Protein AF-0000000084932589 (afdb_homodimer)

Sequence (570 aa):
MAPALLSMAVLLLYPLVRNVILSFQQLNRKEFITRETVWIGFDNYTELLGDPDFWSVVVRSIVFTAVNVALIMAIGTGIGLLLNRLGKKMRLVLSLALMFAWAMPIVASVTVFRWLFDEQFGVVNWLMRTLGFEGYEQHNWFETGFSTLVIIMILLVWGSIPFVALNMYAALTTIGSELYEAAKMDGASGWRTFWAVVFPNLKSFFMITTFLEIIWIFKAFAQVYAMNQGGPDRGSETLPVFAYIEGVGQFHYGVAAAISILTIVMLIAVMSFYFRLILKQEEELMAPALLSMAVLLLYPLVRNVILSFQQLNRKEFITRETVWIGFDNYTELLGDPDFWSVVVRSIVFTAVNVALIMAIGTGIGLLLNRLGKKMRLVLSLALMFAWAMPIVASVTVFRWLFDEQFGVVNWLMRTLGFEGYEQHNWFETGFSTLVIIMILLVWGSIPFVALNMYAALTTIGSELYEAAKMDGASGWRTFWAVVFPNLKSFFMITTFLEIIWIFKAFAQVYAMNQGGPDRGSETLPVFAYIEGVGQFHYGVAAAISILTIVMLIAVMSFYFRLILKQEEEL

InterPro domains:
  IPR000515 ABC transporter type 1, transmembrane domain MetI-like [PF00528] (76-276)
  IPR000515 ABC transporter type 1, transmembrane domain MetI-like [PS50928] (58-274)
  IPR000515 ABC transporter type 1, transmembrane domain MetI-like [cd06261] (61-268)
  IPR035906 MetI-like superfamily [G3DSA:1.10.3720.10] (38-283)
  IPR035906 MetI-like superfamily [SSF161098] (42-271)
  IPR050809 Bacterial G3P & Sugar ABC Transporter Permeases [PTHR43227] (2-284)

Organism: Streptomyces venezuelae (strain ATCC 10712 / CBS 650.69 / DSM 40230 / JCM 4526 / NBRC 13096 / PD 04745) (NCBI:txid953739)

Solvent-accessible surface area (backbone atoms only — not comparable to full-atom values): 28526 Å² total; per-residue (Å²): 109,66,64,62,46,51,49,49,45,44,64,52,35,41,57,55,54,51,34,56,55,39,18,27,27,50,34,32,57,64,26,61,71,69,63,47,84,41,80,53,53,62,49,43,51,53,53,46,77,68,32,69,67,48,52,52,28,50,52,47,34,52,52,51,31,53,53,36,41,52,49,24,51,51,52,8,42,51,51,6,56,46,47,68,69,43,54,72,70,61,30,48,54,50,51,50,40,34,50,51,45,52,54,50,38,62,59,48,51,45,53,39,53,52,46,37,45,26,35,80,78,7,55,51,33,51,49,40,42,73,73,64,47,81,78,29,78,63,39,58,48,61,69,38,14,65,50,32,42,50,54,48,41,52,52,52,30,61,53,44,22,34,62,44,15,54,50,40,30,56,56,53,69,71,52,60,67,64,61,55,50,52,34,49,72,71,64,47,48,72,69,51,37,38,66,69,47,49,46,68,75,38,43,67,55,54,51,53,53,50,51,51,42,47,54,52,53,56,46,52,36,55,67,50,39,72,64,46,67,16,29,43,93,61,46,31,30,32,57,46,44,46,26,39,44,38,16,74,68,66,26,29,40,7,46,17,24,34,47,39,51,52,50,37,52,50,50,49,51,55,48,51,53,53,49,51,56,47,49,52,51,52,68,70,92,109,67,66,61,46,51,48,50,45,44,63,52,33,42,57,55,53,50,33,55,56,39,18,27,27,50,34,32,56,63,26,61,71,66,61,47,85,40,80,53,52,61,49,43,50,52,53,48,76,68,31,69,66,49,53,52,27,49,52,46,32,53,52,51,31,50,53,38,42,51,49,24,52,52,52,7,44,52,50,6,54,47,46,67,69,43,54,72,69,62,29,49,54,51,51,48,38,31,51,52,45,50,52,50,38,63,61,48,52,45,52,38,52,52,47,37,45,26,35,80,77,9,56,51,33,52,49,41,41,72,73,63,49,82,78,27,79,63,38,58,49,61,69,38,14,65,49,33,42,50,53,46,42,52,52,51,29,61,54,45,22,34,61,43,15,53,50,39,30,57,55,53,70,70,52,61,66,63,61,55,49,54,36,51,73,71,65,46,48,73,69,50,36,39,66,70,47,49,47,67,75,39,42,67,55,54,50,51,51,51,50,52,42,46,55,52,52,57,46,50,34,55,67,50,37,73,66,47,66,16,29,42,92,61,47,32,30,32,59,47,45,45,24,38,43,38,15,73,69,65,27,29,40,8,46,16,25,32,47,40,51,53,49,35,54,48,51,50,52,54,47,51,52,53,48,51,55,48,49,51,50,51,68,71,94

pLDDT: mean 87.44, std 9.78, range [42.72, 98.38]

Structure (mmCIF, N/CA/C/O backbone):
data_AF-0000000084932589-model_v1
#
loop_
_entity.id
_entity.type
_entity.pdbx_description
1 polymer 'Putative sugar transporter integral membrane protein'
#
loop_
_atom_site.group_PDB
_atom_site.id
_atom_site.type_symbol
_atom_site.label_atom_id
_atom_site.label_alt_id
_atom_site.label_comp_id
_atom_site.label_asym_id
_atom_site.label_entity_id
_atom_site.label_seq_id
_atom_site.pdbx_PDB_ins_code
_atom_site.Cartn_x
_atom_site.Cartn_y
_atom_site.Cartn_z
_atom_site.occupancy
_atom_site.B_iso_or_equiv
_atom_site.auth_seq_id
_atom_site.auth_comp_id
_atom_site.auth_asym_id
_atom_site.auth_atom_id
_atom_site.pdbx_PDB_model_num
ATOM 1 N N . MET A 1 1 ? -30.641 3.77 14.352 1 56.19 1 MET A N 1
ATOM 2 C CA . MET A 1 1 ? -29.234 4.176 14.289 1 56.19 1 MET A CA 1
ATOM 3 C C . MET A 1 1 ? -28.312 3.07 14.805 1 56.19 1 MET A C 1
ATOM 5 O O . MET A 1 1 ? -27.344 2.707 14.148 1 56.19 1 MET A O 1
ATOM 9 N N . ALA A 1 2 ? -28.891 2.473 15.977 1 59.66 2 ALA A N 1
ATOM 10 C CA . ALA A 1 2 ? -28.109 1.417 16.609 1 59.66 2 ALA A CA 1
ATOM 11 C C . ALA A 1 2 ? -28.016 0.186 15.719 1 59.66 2 ALA A C 1
ATOM 13 O O . ALA A 1 2 ? -26.922 -0.342 15.492 1 59.66 2 ALA A O 1
ATOM 14 N N . PRO A 1 3 ? -29.109 -0.181 15.117 1 62.44 3 PRO A N 1
ATOM 15 C CA . PRO A 1 3 ? -29.016 -1.401 14.305 1 62.44 3 PRO A CA 1
ATOM 16 C C . PRO A 1 3 ? -28.141 -1.237 13.078 1 62.44 3 PRO A C 1
ATOM 18 O O . PRO A 1 3 ? -27.375 -2.146 12.734 1 62.44 3 PRO A O 1
ATOM 21 N N . ALA A 1 4 ? -28.25 -0.172 12.391 1 65.88 4 ALA A N 1
ATOM 22 C CA . ALA A 1 4 ? -27.438 0.058 11.195 1 65.88 4 ALA A CA 1
ATOM 23 C C . ALA A 1 4 ? -25.953 0.109 11.539 1 65.88 4 ALA A C 1
ATOM 25 O O . ALA A 1 4 ? -25.109 -0.402 10.797 1 65.88 4 ALA A O 1
ATOM 26 N N . LEU A 1 5 ? -25.75 0.549 12.68 1 71.88 5 LEU A N 1
ATOM 27 C CA . LEU A 1 5 ? -24.375 0.655 13.156 1 71.88 5 LEU A CA 1
ATOM 28 C C . LEU A 1 5 ? -23.797 -0.725 13.445 1 71.88 5 LEU A C 1
ATOM 30 O O . LEU A 1 5 ? -22.641 -0.994 13.109 1 71.88 5 LEU A O 1
ATOM 34 N N . LEU A 1 6 ? -24.672 -1.44 14.047 1 70.12 6 LEU A N 1
ATOM 35 C CA . LEU A 1 6 ? -24.219 -2.793 14.344 1 70.12 6 LEU A CA 1
ATOM 36 C C . LEU A 1 6 ? -23.969 -3.582 13.062 1 70.12 6 LEU A C 1
ATOM 38 O O . LEU A 1 6 ? -23.016 -4.352 12.977 1 70.12 6 LEU A O 1
ATOM 42 N N . SER A 1 7 ? -24.812 -3.254 12.164 1 70.88 7 SER A N 1
ATOM 43 C CA . SER A 1 7 ? -24.656 -3.936 10.883 1 70.88 7 SER A CA 1
ATOM 44 C C . SER A 1 7 ? -23.375 -3.512 10.18 1 70.88 7 SER A C 1
ATOM 46 O O . SER A 1 7 ? -22.672 -4.344 9.594 1 70.88 7 SER A O 1
ATOM 48 N N . MET A 1 8 ? -23.094 -2.289 10.328 1 75.81 8 MET A N 1
ATOM 49 C CA . MET A 1 8 ? -21.891 -1.778 9.68 1 75.81 8 MET A CA 1
ATOM 50 C C . MET A 1 8 ? -20.641 -2.324 10.359 1 75.81 8 MET A C 1
ATOM 52 O O . MET A 1 8 ? -19.688 -2.746 9.688 1 75.81 8 MET A O 1
ATOM 56 N N . ALA A 1 9 ? -20.719 -2.379 11.617 1 77.19 9 ALA A N 1
ATOM 57 C CA . ALA A 1 9 ? -19.594 -2.916 12.375 1 77.19 9 ALA A CA 1
ATOM 58 C C . ALA A 1 9 ? -19.391 -4.398 12.07 1 77.19 9 ALA A C 1
ATOM 60 O O . ALA A 1 9 ? -18.25 -4.852 11.922 1 77.19 9 ALA A O 1
ATOM 61 N N . VAL A 1 10 ? -20.5 -4.977 11.914 1 76 10 VAL A N 1
ATOM 62 C CA . VAL A 1 10 ? -20.422 -6.406 11.641 1 76 10 VAL A CA 1
ATOM 63 C C . VAL A 1 10 ? -19.844 -6.641 10.25 1 76 10 VAL A C 1
ATOM 65 O O . VAL A 1 10 ? -19 -7.523 10.062 1 76 10 VAL A O 1
ATOM 68 N N . LEU A 1 11 ? -20.25 -5.816 9.375 1 78.12 11 LEU A N 1
ATOM 69 C CA . LEU A 1 11 ? -19.75 -5.957 8.016 1 78.12 11 LEU A CA 1
ATOM 70 C C . LEU A 1 11 ? -18.266 -5.672 7.945 1 78.12 11 LEU A C 1
ATOM 72 O O . LEU A 1 11 ? -17.531 -6.332 7.203 1 78.12 11 LEU A O 1
ATOM 76 N N . LEU A 1 12 ? -17.812 -4.789 8.789 1 81.62 12 LEU A N 1
ATOM 77 C CA . LEU A 1 12 ? -16.391 -4.426 8.812 1 81.62 12 LEU A CA 1
ATOM 78 C C . LEU A 1 12 ? -15.57 -5.488 9.531 1 81.62 12 LEU A C 1
ATOM 80 O O . LEU A 1 12 ? -14.445 -5.781 9.133 1 81.62 12 LEU A O 1
ATOM 84 N N . LEU A 1 13 ? -16.203 -6.086 10.508 1 87.25 13 LEU A N 1
ATOM 85 C CA . LEU A 1 13 ? -15.445 -7.008 11.344 1 87.25 13 LEU A CA 1
ATOM 86 C C . LEU A 1 13 ? -15.594 -8.445 10.844 1 87.25 13 LEU A C 1
ATOM 88 O O . LEU A 1 13 ? -14.828 -9.32 11.242 1 87.25 13 LEU A O 1
ATOM 92 N N . TYR A 1 14 ? -16.516 -8.625 10.008 1 86.25 14 TYR A N 1
ATOM 93 C CA . TYR A 1 14 ? -16.828 -9.977 9.578 1 86.25 14 TYR A CA 1
ATOM 94 C C . TYR A 1 14 ? -15.602 -10.664 8.992 1 86.25 14 TYR A C 1
ATOM 96 O O . TYR A 1 14 ? -15.289 -11.805 9.344 1 86.25 14 TYR A O 1
ATOM 104 N N . PRO A 1 15 ? -14.898 -9.977 8.109 1 87.81 15 PRO A N 1
ATOM 105 C CA . PRO A 1 15 ? -13.711 -10.656 7.578 1 87.81 15 PRO A CA 1
ATOM 106 C C . PRO A 1 15 ? -12.703 -11.031 8.664 1 87.81 15 PRO A C 1
ATOM 108 O O . PRO A 1 15 ? -12.047 -12.062 8.57 1 87.81 15 PRO A O 1
ATOM 111 N N . LEU A 1 16 ? -12.617 -10.234 9.594 1 89.19 16 LEU A N 1
ATOM 112 C CA . LEU A 1 16 ? -11.695 -10.516 10.688 1 89.19 16 LEU A CA 1
ATOM 113 C C . LEU A 1 16 ? -12.148 -11.727 11.492 1 89.19 16 LEU A C 1
ATOM 115 O O . LEU A 1 16 ? -11.336 -12.578 11.852 1 89.19 16 LEU A O 1
ATOM 119 N N . VAL A 1 17 ? -13.43 -11.711 11.805 1 89.44 17 VAL A N 1
ATOM 120 C CA . VAL A 1 17 ? -13.992 -12.82 12.562 1 89.44 17 VAL A CA 1
ATOM 121 C C . VAL A 1 17 ? -13.797 -14.125 11.789 1 89.44 17 VAL A C 1
ATOM 123 O O . VAL A 1 17 ? -13.445 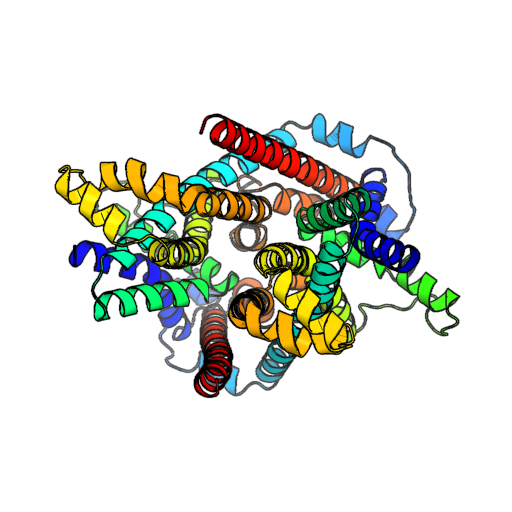-15.156 12.375 1 89.44 17 VAL A O 1
ATOM 126 N N . ARG A 1 18 ? -14.039 -14.039 10.562 1 88.12 18 ARG A N 1
ATOM 127 C CA . ARG A 1 18 ? -13.852 -15.211 9.719 1 88.12 18 ARG A CA 1
ATOM 128 C C . ARG A 1 18 ? -12.398 -15.664 9.734 1 88.12 18 ARG A C 1
ATOM 130 O O . ARG A 1 18 ? -12.109 -16.859 9.719 1 88.12 18 ARG A O 1
ATOM 137 N N . ASN A 1 19 ? -11.516 -14.734 9.656 1 90.31 19 ASN A N 1
ATOM 138 C CA . ASN A 1 19 ? -10.094 -15.07 9.727 1 90.31 19 ASN A CA 1
ATOM 139 C C . ASN A 1 19 ? -9.742 -15.75 11.047 1 90.31 19 ASN A C 1
ATOM 141 O O . ASN A 1 19 ? -8.922 -16.672 11.078 1 90.31 19 ASN A O 1
ATOM 145 N N . VAL A 1 20 ? -10.344 -15.32 12.117 1 91.5 20 VAL A N 1
ATOM 146 C CA . VAL A 1 20 ? -10.141 -15.938 13.422 1 91.5 20 VAL A CA 1
ATOM 147 C C . VAL A 1 20 ? -10.641 -17.375 13.406 1 91.5 20 VAL A C 1
ATOM 149 O O . VAL A 1 20 ? -9.953 -18.281 13.875 1 91.5 20 VAL A O 1
ATOM 152 N N . ILE A 1 21 ? -11.758 -17.562 12.867 1 90.25 21 ILE A N 1
ATOM 153 C CA . ILE A 1 21 ? -12.352 -18.891 12.797 1 90.25 21 ILE A CA 1
ATOM 154 C C . ILE A 1 21 ? -11.461 -19.797 11.953 1 90.25 21 ILE A C 1
ATOM 156 O O . ILE A 1 21 ? -11.18 -20.938 12.344 1 90.25 21 ILE A O 1
ATOM 160 N N . LEU A 1 22 ? -10.977 -19.328 10.852 1 88.69 22 LEU A N 1
ATOM 161 C CA . LEU A 1 22 ? -10.109 -20.094 9.969 1 88.69 22 LEU A CA 1
ATOM 162 C C . LEU A 1 22 ? -8.828 -20.516 10.688 1 88.69 22 LEU A C 1
ATOM 164 O O . LEU A 1 22 ? -8.281 -21.578 10.422 1 88.69 22 LEU A O 1
ATOM 168 N N . SER A 1 23 ? -8.352 -19.672 11.57 1 93.12 23 SER A N 1
ATOM 169 C CA . SER A 1 23 ? -7.094 -19.938 12.258 1 93.12 23 SER A CA 1
ATOM 170 C C . SER A 1 23 ? -7.215 -21.109 13.211 1 93.12 23 SER A C 1
ATOM 172 O O . SER A 1 23 ? -6.211 -21.688 13.641 1 93.12 23 SER A O 1
ATOM 174 N N . PHE A 1 24 ? -8.445 -21.531 13.539 1 93.81 24 PHE A N 1
ATOM 175 C CA . PHE A 1 24 ? -8.664 -22.656 14.438 1 93.81 24 PHE A CA 1
ATOM 176 C C . PHE A 1 24 ? -9.047 -23.922 13.664 1 93.81 24 PHE A C 1
ATOM 178 O O . PHE A 1 24 ? -9.422 -24.922 14.258 1 93.81 24 PHE A O 1
ATOM 185 N N . GLN A 1 25 ? -8.945 -23.844 12.391 1 89.44 25 GLN A N 1
ATOM 186 C CA . GLN A 1 25 ? -9.359 -24.953 11.547 1 89.44 25 GLN A CA 1
ATOM 187 C C . GLN A 1 25 ? -8.18 -25.516 10.758 1 89.44 25 GLN A C 1
ATOM 189 O O . GLN A 1 25 ? -7.16 -24.844 10.594 1 89.44 25 GLN A O 1
ATOM 194 N N . GLN A 1 26 ? -8.352 -26.859 10.508 1 86.94 26 GLN A N 1
ATOM 195 C CA . GLN A 1 26 ? -7.438 -27.469 9.555 1 86.94 26 GLN A CA 1
ATOM 196 C C . GLN A 1 26 ? -7.941 -27.297 8.125 1 86.94 26 GLN A C 1
ATOM 198 O O . GLN A 1 26 ? -9 -27.812 7.762 1 86.94 26 GLN A O 1
ATOM 203 N N . LEU A 1 27 ? -7.305 -26.469 7.418 1 78.88 27 LEU A N 1
ATOM 204 C CA . LEU A 1 27 ? -7.711 -26.188 6.043 1 78.88 27 LEU A CA 1
ATOM 205 C C . LEU A 1 27 ? -6.531 -26.344 5.09 1 78.88 27 LEU A C 1
ATOM 207 O O . LEU A 1 27 ? -5.98 -25.359 4.609 1 78.88 27 LEU A O 1
ATOM 211 N N . ASN A 1 28 ? -6.262 -27.578 4.855 1 78.38 28 ASN A N 1
ATOM 212 C CA . ASN A 1 28 ? -5.238 -27.922 3.875 1 78.38 28 ASN A CA 1
ATOM 213 C C . ASN A 1 28 ? -5.848 -28.234 2.512 1 78.38 28 ASN A C 1
ATOM 215 O O . ASN A 1 28 ? -7.027 -27.953 2.275 1 78.38 28 ASN A O 1
ATOM 219 N N . ARG A 1 29 ? -4.965 -28.656 1.687 1 72.06 29 ARG A N 1
ATOM 220 C CA . ARG A 1 29 ? -5.402 -28.891 0.315 1 72.06 29 ARG A CA 1
ATOM 221 C C . ARG A 1 29 ? -6.629 -29.797 0.282 1 72.06 29 ARG A C 1
ATOM 223 O O . ARG A 1 29 ? -7.598 -29.5 -0.427 1 72.06 29 ARG A O 1
ATOM 230 N N . LYS A 1 30 ? -6.496 -30.859 1.002 1 66.25 30 LYS A N 1
ATOM 231 C CA . LYS A 1 30 ? -7.59 -31.828 1.023 1 66.25 30 LYS A CA 1
ATOM 232 C C . LYS A 1 30 ? -8.891 -31.188 1.496 1 66.25 30 LYS A C 1
ATOM 234 O O . LYS A 1 30 ? -9.922 -31.297 0.836 1 66.25 30 LYS A O 1
ATOM 239 N N . GLU A 1 31 ? -8.773 -30.5 2.623 1 71.31 31 GLU A N 1
ATOM 240 C CA . GLU A 1 31 ? -9.945 -29.875 3.201 1 71.31 31 GLU A CA 1
ATOM 241 C C . GLU A 1 31 ? -10.469 -28.75 2.303 1 71.31 31 GLU A C 1
ATOM 243 O O . GLU A 1 31 ? -11.672 -28.5 2.244 1 71.31 31 GLU A O 1
ATOM 248 N N . PHE A 1 32 ? -9.469 -28.25 1.624 1 61.34 32 PHE A N 1
ATOM 249 C CA . PHE A 1 32 ? -9.836 -27.172 0.708 1 61.34 32 PHE A CA 1
ATOM 250 C C . PHE A 1 32 ? -10.656 -27.719 -0.455 1 61.34 32 PHE A C 1
ATOM 252 O O . PHE A 1 32 ? -11.633 -27.094 -0.877 1 61.34 32 PHE A O 1
ATOM 259 N N . ILE A 1 33 ? -10.242 -28.938 -0.822 1 62.38 33 ILE A N 1
ATOM 260 C CA . ILE A 1 33 ? -10.914 -29.594 -1.943 1 62.38 33 ILE A CA 1
ATOM 261 C C . ILE A 1 33 ? -12.211 -30.234 -1.469 1 62.38 33 ILE A C 1
ATOM 263 O O . ILE A 1 33 ? -13.258 -30.078 -2.111 1 62.38 33 ILE A O 1
ATOM 267 N N . THR A 1 34 ? -12.078 -30.906 -0.266 1 63.97 34 THR A N 1
ATOM 268 C CA . THR A 1 34 ? -13.227 -31.656 0.213 1 63.97 34 THR A CA 1
ATOM 269 C C . THR A 1 34 ? -14.188 -30.75 0.983 1 63.97 34 THR A C 1
ATOM 271 O O . THR A 1 34 ? -15.312 -31.141 1.284 1 63.97 34 THR A O 1
ATOM 274 N N . ARG A 1 35 ? -13.695 -29.609 1.233 1 62.59 35 ARG A N 1
ATOM 275 C CA . ARG A 1 35 ? -14.492 -28.562 1.864 1 62.59 35 ARG A CA 1
ATOM 276 C C . ARG A 1 35 ? -14.945 -28.984 3.26 1 62.59 35 ARG A C 1
ATOM 278 O O . ARG A 1 35 ? -16.094 -28.75 3.646 1 62.59 35 ARG A O 1
ATOM 285 N N . GLU A 1 36 ? -14.211 -29.766 3.908 1 71.69 36 GLU A N 1
ATOM 286 C CA . GLU A 1 36 ? -14.469 -30.172 5.281 1 71.69 36 GLU A CA 1
ATOM 287 C C . GLU A 1 36 ? -13.859 -29.203 6.281 1 71.69 36 GLU A C 1
ATOM 289 O O . GLU A 1 36 ? -12.766 -28.672 6.059 1 71.69 36 GLU A O 1
ATOM 294 N N . THR A 1 37 ? -14.758 -28.719 7.102 1 73.56 37 THR A N 1
ATOM 295 C CA . THR A 1 37 ? -14.258 -27.859 8.172 1 73.56 37 THR A CA 1
ATOM 296 C C . THR A 1 37 ? -13.852 -28.703 9.383 1 73.56 37 THR A C 1
ATOM 298 O O . THR A 1 37 ? -14.695 -29.328 10.016 1 73.56 37 THR A O 1
ATOM 301 N N . VAL A 1 38 ? -12.586 -28.906 9.594 1 85.56 38 VAL A N 1
ATOM 302 C CA . VAL A 1 38 ? -12.086 -29.656 10.734 1 85.56 38 VAL A CA 1
ATOM 303 C C . VAL A 1 38 ? -11.547 -28.703 11.797 1 85.56 38 VAL A C 1
ATOM 305 O O . VAL A 1 38 ? -10.602 -27.953 11.547 1 85.56 38 VAL A O 1
ATOM 308 N N . TRP A 1 39 ? -12.266 -28.719 12.93 1 90.75 39 TRP A N 1
ATOM 309 C CA . TRP A 1 39 ? -11.828 -27.906 14.055 1 90.75 39 TRP A CA 1
ATOM 310 C C . TRP A 1 39 ? -10.648 -28.562 14.773 1 90.75 39 TRP A C 1
ATOM 312 O O . TRP A 1 39 ? -10.742 -29.703 15.203 1 90.75 39 TRP A O 1
ATOM 322 N N . ILE A 1 40 ? -9.555 -27.828 14.883 1 92.25 40 ILE A N 1
ATOM 323 C CA . ILE A 1 40 ? -8.375 -28.422 15.492 1 92.25 40 ILE A CA 1
ATOM 324 C C . ILE A 1 40 ? -7.914 -27.578 16.672 1 92.25 40 ILE A C 1
ATOM 326 O O . ILE A 1 40 ? -6.797 -27.75 17.172 1 92.25 40 ILE A O 1
ATOM 330 N N . GLY A 1 41 ? -8.773 -26.609 17.047 1 92.88 41 GLY A N 1
ATOM 331 C CA . GLY A 1 41 ? -8.453 -25.781 18.203 1 92.88 41 GLY A CA 1
ATOM 332 C C . GLY A 1 41 ? -7.203 -24.953 18.016 1 92.88 41 GLY A C 1
ATOM 333 O O . GLY A 1 41 ? -7.074 -24.234 17.016 1 92.88 41 GLY A O 1
ATOM 334 N N . PHE A 1 42 ? -6.234 -25.188 18.953 1 94.94 42 PHE A N 1
ATOM 335 C CA . PHE A 1 42 ? -5.066 -24.312 18.969 1 94.94 42 PHE A CA 1
ATOM 336 C C . PHE A 1 42 ? -3.879 -24.984 18.297 1 94.94 42 PHE A C 1
ATOM 338 O O . PHE A 1 42 ? -2.742 -24.531 18.422 1 94.94 42 PHE A O 1
ATOM 345 N N . ASP A 1 43 ? -4.059 -25.984 17.5 1 94.44 43 ASP A N 1
ATOM 346 C CA . ASP A 1 43 ? -2.979 -26.75 16.891 1 94.44 43 ASP A CA 1
ATOM 347 C C . ASP A 1 43 ? -2.137 -25.891 15.961 1 94.44 43 ASP A C 1
ATOM 349 O O . ASP A 1 43 ? -0.907 -25.984 15.961 1 94.44 43 ASP A O 1
ATOM 353 N N . ASN A 1 44 ? -2.84 -25.062 15.133 1 94.81 44 ASN A N 1
ATOM 354 C CA . ASN A 1 44 ? -2.104 -24.172 14.25 1 94.81 44 ASN A CA 1
ATOM 355 C C . ASN A 1 44 ? -1.177 -23.25 15.031 1 94.81 44 ASN A C 1
ATOM 357 O O . ASN A 1 44 ? -0.048 -22.984 14.609 1 94.81 44 ASN A O 1
ATOM 361 N N . TYR A 1 45 ? -1.613 -22.828 16.172 1 96.06 45 TYR A N 1
ATOM 362 C CA . TYR A 1 45 ? -0.837 -21.922 17 1 96.06 45 TYR A CA 1
ATOM 363 C C . TYR A 1 45 ? 0.312 -22.656 17.688 1 96.06 45 TYR A C 1
ATOM 365 O O . TYR A 1 45 ? 1.434 -22.141 17.734 1 96.06 45 TYR A O 1
ATOM 373 N N . THR A 1 46 ? 0.018 -23.781 18.188 1 95.38 46 THR A N 1
ATOM 374 C CA . THR A 1 46 ? 1.054 -24.578 18.844 1 95.38 46 THR A CA 1
ATOM 375 C C . THR A 1 46 ? 2.164 -24.938 17.844 1 95.38 46 THR A C 1
ATOM 377 O O . THR A 1 46 ? 3.346 -24.891 18.203 1 95.38 46 THR A O 1
ATOM 380 N N . GLU A 1 47 ? 1.78 -25.25 16.734 1 93.25 47 GLU A N 1
ATOM 381 C CA . GLU A 1 47 ? 2.744 -25.562 15.68 1 93.25 47 GLU A CA 1
ATOM 382 C C . GLU A 1 47 ? 3.605 -24.344 15.344 1 93.25 47 GLU A C 1
ATOM 384 O O . GLU A 1 47 ? 4.832 -24.453 15.242 1 93.25 47 GLU A O 1
ATOM 389 N N . LEU A 1 48 ? 3.008 -23.281 15.125 1 94.81 48 LEU A N 1
ATOM 390 C CA . LEU A 1 48 ? 3.717 -22.062 14.758 1 94.81 48 LEU A CA 1
ATOM 391 C C . LEU A 1 48 ? 4.637 -21.609 15.891 1 94.81 48 LEU A C 1
ATOM 393 O O . LEU A 1 48 ? 5.812 -21.312 15.656 1 94.81 48 LEU A O 1
ATOM 397 N N . LEU A 1 49 ? 4.129 -21.609 17.125 1 96.06 49 LEU A N 1
ATOM 398 C CA . LEU A 1 49 ? 4.871 -21.078 18.266 1 96.06 49 LEU A CA 1
ATOM 399 C C . LEU A 1 49 ? 6 -22.031 18.656 1 96.06 49 LEU A C 1
ATOM 401 O O . LEU A 1 49 ? 6.957 -21.609 19.312 1 96.06 49 LEU A O 1
ATOM 405 N N . GLY A 1 50 ? 5.887 -23.25 18.25 1 95.38 50 GLY A N 1
ATOM 406 C CA . GLY A 1 50 ? 6.934 -24.219 18.516 1 95.38 50 GLY A CA 1
ATOM 407 C C . GLY A 1 50 ? 7.973 -24.297 17.406 1 95.38 50 GLY A C 1
ATOM 408 O O . GLY A 1 50 ? 8.984 -24.984 17.547 1 95.38 50 GLY A O 1
ATOM 409 N N . ASP A 1 51 ? 7.816 -23.609 16.375 1 94.62 51 ASP A N 1
ATOM 410 C CA . ASP A 1 51 ? 8.695 -23.656 15.211 1 94.62 51 ASP A CA 1
ATOM 411 C C . ASP A 1 51 ? 9.719 -22.516 15.258 1 94.62 51 ASP A C 1
ATOM 413 O O . ASP A 1 51 ? 9.359 -21.344 15.148 1 94.62 51 ASP A O 1
ATOM 417 N N . PRO A 1 52 ? 11.016 -22.875 15.328 1 94.62 52 PRO A N 1
ATOM 418 C CA . PRO A 1 52 ? 12.055 -21.844 15.352 1 94.62 52 PRO A CA 1
ATOM 419 C C . PRO A 1 52 ? 12.07 -20.984 14.086 1 94.62 52 PRO A C 1
ATOM 421 O O . PRO A 1 52 ? 12.43 -19.812 14.133 1 94.62 52 PRO A O 1
ATOM 424 N N . ASP A 1 53 ? 11.672 -21.531 12.992 1 93.44 53 ASP A N 1
ATOM 425 C CA . ASP A 1 53 ? 11.633 -20.781 11.742 1 93.44 53 ASP A CA 1
ATOM 426 C C . ASP A 1 53 ? 10.625 -19.641 11.812 1 93.44 53 ASP A C 1
ATOM 428 O O . ASP A 1 53 ? 10.852 -18.562 11.266 1 93.44 53 ASP A O 1
ATOM 432 N N . PHE A 1 54 ? 9.539 -19.938 12.477 1 95.81 54 PHE A N 1
ATOM 433 C CA . PHE A 1 54 ? 8.523 -18.906 12.656 1 95.81 54 PHE A CA 1
ATOM 434 C C . PHE A 1 54 ? 9.086 -17.719 13.422 1 95.81 54 PHE A C 1
ATOM 436 O O . PHE A 1 54 ? 8.906 -16.578 13.023 1 95.81 54 PHE A O 1
ATOM 443 N N . TRP A 1 55 ? 9.812 -17.984 14.43 1 96 55 TRP A N 1
ATOM 444 C CA . TRP A 1 55 ? 10.344 -16.922 15.258 1 96 55 TRP A CA 1
ATOM 445 C C . TRP A 1 55 ? 11.43 -16.141 14.516 1 96 55 TRP A C 1
ATOM 447 O O . TRP A 1 55 ? 11.586 -14.938 14.711 1 96 55 TRP A O 1
ATOM 457 N N . SER A 1 56 ? 12.164 -16.828 13.633 1 96.38 56 SER A N 1
ATOM 458 C CA . SER A 1 56 ? 13.141 -16.141 12.797 1 96.38 56 SER A CA 1
ATOM 459 C C . SER A 1 56 ? 12.453 -15.133 11.875 1 96.38 56 SER A C 1
ATOM 461 O O . SER A 1 56 ? 12.953 -14.023 11.68 1 96.38 56 SER A O 1
ATOM 463 N N . VAL A 1 57 ? 11.32 -15.5 11.312 1 96.88 57 VAL A N 1
ATOM 464 C CA . VAL A 1 57 ? 10.562 -14.617 10.43 1 96.88 57 VAL A CA 1
ATOM 465 C C . VAL A 1 57 ? 9.984 -13.453 11.227 1 96.88 57 VAL A C 1
ATOM 467 O O . VAL A 1 57 ? 9.961 -12.312 10.75 1 96.88 57 VAL A O 1
ATOM 470 N N . VAL A 1 58 ? 9.547 -13.758 12.477 1 96.56 58 VAL A N 1
ATOM 471 C CA . VAL A 1 58 ? 8.969 -12.734 13.344 1 96.56 58 VAL A CA 1
ATOM 472 C C . VAL A 1 58 ? 10.023 -11.672 13.664 1 96.56 58 VAL A C 1
ATOM 474 O O . VAL A 1 58 ? 9.789 -10.477 13.477 1 96.56 58 VAL A O 1
ATOM 477 N N . VAL A 1 59 ? 11.164 -12.102 14.109 1 96.5 59 VAL A N 1
ATOM 478 C CA . VAL A 1 59 ? 12.234 -11.18 14.477 1 96.5 59 VAL A CA 1
ATOM 479 C C . VAL A 1 59 ? 12.688 -10.391 13.25 1 96.5 59 VAL A C 1
ATOM 481 O O . VAL A 1 59 ? 12.891 -9.18 13.328 1 96.5 59 VAL A O 1
ATOM 484 N N . ARG A 1 60 ? 12.828 -11.055 12.172 1 97 60 ARG A N 1
ATOM 485 C CA . ARG A 1 60 ? 13.195 -10.398 10.922 1 97 60 ARG A CA 1
ATOM 486 C C . ARG A 1 60 ? 12.18 -9.32 10.547 1 97 60 ARG A C 1
ATOM 488 O O . ARG A 1 60 ? 12.555 -8.219 10.164 1 97 60 ARG A O 1
ATOM 495 N N . SER A 1 61 ? 10.898 -9.648 10.641 1 96.69 61 SER A N 1
ATOM 496 C CA . SER A 1 61 ? 9.836 -8.719 10.281 1 96.69 61 SER A CA 1
ATOM 497 C C . SER A 1 61 ? 9.836 -7.492 11.188 1 96.69 61 SER A C 1
ATOM 499 O O . SER A 1 61 ? 9.68 -6.363 10.719 1 96.69 61 SER A O 1
ATOM 501 N N . ILE A 1 62 ? 10.047 -7.68 12.5 1 95.69 62 ILE A N 1
ATOM 502 C CA . ILE A 1 62 ? 10.039 -6.586 13.469 1 95.69 62 ILE A CA 1
ATOM 503 C C . ILE A 1 62 ? 11.25 -5.691 13.242 1 95.69 62 ILE A C 1
ATOM 505 O O . ILE A 1 62 ? 11.125 -4.465 13.172 1 95.69 62 ILE A O 1
ATOM 509 N N . VAL A 1 63 ? 12.43 -6.273 13.125 1 96.94 63 VAL A N 1
ATOM 510 C CA . VAL A 1 63 ? 13.664 -5.52 12.93 1 96.94 63 VAL A CA 1
ATOM 511 C C . VAL A 1 63 ? 13.609 -4.793 11.586 1 96.94 63 VAL A C 1
ATOM 513 O O . VAL A 1 63 ? 13.977 -3.617 11.492 1 96.94 63 VAL A O 1
ATOM 516 N N . PHE A 1 64 ? 13.188 -5.523 10.578 1 97.44 64 PHE A N 1
ATOM 517 C CA . PHE A 1 64 ? 13.047 -4.957 9.242 1 97.44 64 PHE A CA 1
ATOM 518 C C . PHE A 1 64 ? 12.133 -3.738 9.266 1 97.44 64 PHE A C 1
ATOM 520 O O . PHE A 1 64 ? 12.461 -2.705 8.68 1 97.44 64 PHE A O 1
ATOM 527 N N . THR A 1 65 ? 11.008 -3.869 9.922 1 97.12 65 THR A N 1
ATOM 528 C CA . THR A 1 65 ? 10.047 -2.771 10.031 1 97.12 65 THR A CA 1
ATOM 529 C C . THR A 1 65 ? 10.656 -1.598 10.797 1 97.12 65 THR A C 1
ATOM 531 O O . THR A 1 65 ? 10.562 -0.45 10.359 1 97.12 65 THR A O 1
ATOM 534 N N . ALA A 1 66 ? 11.281 -1.877 11.922 1 96.44 66 ALA A N 1
ATOM 535 C CA . ALA A 1 66 ? 11.852 -0.832 12.766 1 96.44 66 ALA A CA 1
ATOM 536 C C . ALA A 1 66 ? 12.914 -0.035 12.016 1 96.44 66 ALA A C 1
ATOM 538 O O . ALA A 1 66 ? 12.914 1.197 12.055 1 96.44 66 ALA A O 1
ATOM 539 N N . VAL A 1 67 ? 13.797 -0.708 11.32 1 98.19 67 VAL A N 1
ATOM 540 C CA . VAL A 1 67 ? 14.891 -0.053 10.602 1 98.19 67 VAL A CA 1
ATOM 541 C C . VAL A 1 67 ? 14.328 0.753 9.438 1 98.19 67 VAL A C 1
ATOM 543 O O . VAL A 1 67 ? 14.75 1.885 9.195 1 98.19 67 VAL A O 1
ATOM 546 N N . ASN A 1 68 ? 13.383 0.148 8.695 1 98.38 68 ASN A N 1
ATOM 547 C CA . ASN A 1 68 ? 12.742 0.873 7.605 1 98.38 68 ASN A CA 1
ATOM 548 C C . ASN A 1 68 ? 12.109 2.172 8.086 1 98.38 68 ASN A C 1
ATOM 550 O O . ASN A 1 68 ? 12.352 3.236 7.516 1 98.38 68 ASN A O 1
ATOM 554 N N . VAL A 1 69 ? 11.289 2.023 9.117 1 97.5 69 VAL A N 1
ATOM 555 C CA . VAL A 1 69 ? 10.555 3.18 9.625 1 97.5 69 VAL A CA 1
ATOM 556 C C . VAL A 1 69 ? 11.539 4.25 10.094 1 97.5 69 VAL A C 1
ATOM 558 O O . VAL A 1 69 ? 11.352 5.438 9.812 1 97.5 69 VAL A O 1
ATOM 561 N N . ALA A 1 70 ? 12.586 3.863 10.789 1 98 70 ALA A N 1
ATOM 562 C CA . ALA A 1 70 ? 13.594 4.809 11.258 1 98 70 ALA A CA 1
ATOM 563 C C . ALA A 1 70 ? 14.242 5.547 10.094 1 98 70 ALA A C 1
ATOM 565 O O . ALA A 1 70 ? 14.383 6.77 10.125 1 98 70 ALA A O 1
ATOM 566 N N . LEU A 1 71 ? 14.609 4.828 9.086 1 98.06 71 LEU A N 1
ATOM 567 C CA . LEU A 1 71 ? 15.266 5.426 7.926 1 98.06 71 LEU A CA 1
ATOM 568 C C . LEU A 1 71 ? 14.297 6.324 7.16 1 98.06 71 LEU A C 1
ATOM 570 O O . LEU A 1 71 ? 14.672 7.418 6.734 1 98.06 71 LEU A O 1
ATOM 574 N N . ILE A 1 72 ? 13.062 5.852 6.957 1 97.94 72 ILE A N 1
ATOM 575 C CA . ILE A 1 72 ? 12.047 6.609 6.238 1 97.94 72 ILE A CA 1
ATOM 576 C C . ILE A 1 72 ? 11.789 7.938 6.949 1 97.94 72 ILE A C 1
ATOM 578 O O . ILE A 1 72 ? 11.766 8.992 6.312 1 97.94 72 ILE A O 1
ATOM 582 N N . MET A 1 73 ? 11.633 7.836 8.297 1 97.06 73 MET A N 1
ATOM 583 C CA . MET A 1 73 ? 11.359 9.039 9.07 1 97.06 73 MET A CA 1
ATOM 584 C C . MET A 1 73 ? 12.555 9.984 9.062 1 97.06 73 MET A C 1
ATOM 586 O O . MET A 1 73 ? 12.398 11.195 8.914 1 97.06 73 MET A O 1
ATOM 590 N N . ALA A 1 74 ? 13.734 9.453 9.211 1 96.94 74 ALA A N 1
ATOM 591 C CA . ALA A 1 74 ? 14.938 10.266 9.242 1 96.94 74 ALA A CA 1
ATOM 592 C C . ALA A 1 74 ? 15.172 10.961 7.906 1 96.94 74 ALA A C 1
ATOM 594 O O . ALA A 1 74 ? 15.312 12.188 7.848 1 96.94 74 ALA A O 1
ATOM 595 N N . ILE A 1 75 ? 15.156 10.219 6.832 1 95.75 75 ILE A N 1
ATOM 596 C CA . ILE A 1 75 ? 15.461 10.758 5.512 1 95.75 75 ILE A CA 1
ATOM 597 C C . ILE A 1 75 ? 14.305 11.617 5.027 1 95.75 75 ILE A C 1
ATOM 599 O O . ILE A 1 75 ? 14.516 12.711 4.492 1 95.75 75 ILE A O 1
ATOM 603 N N . GLY A 1 76 ? 13.078 11.102 5.191 1 96.12 76 GLY A N 1
ATOM 604 C CA . GLY A 1 76 ? 11.914 11.883 4.805 1 96.12 76 GLY A CA 1
ATOM 605 C C . GLY A 1 76 ? 11.836 13.227 5.508 1 96.12 76 GLY A C 1
ATOM 606 O O . GLY A 1 76 ? 11.547 14.242 4.883 1 96.12 76 GLY A O 1
ATOM 607 N N . THR A 1 77 ? 12.094 13.219 6.832 1 95.75 77 THR A N 1
ATOM 608 C CA . THR A 1 77 ? 12.117 14.461 7.598 1 95.75 77 THR A CA 1
ATOM 609 C C . THR A 1 77 ? 13.211 15.391 7.098 1 95.75 77 THR A C 1
ATOM 611 O O . THR A 1 77 ? 12.992 16.594 6.93 1 95.75 77 THR A O 1
ATOM 614 N N . GLY A 1 78 ? 14.398 14.828 6.875 1 94.25 78 GLY A N 1
ATOM 615 C CA . GLY A 1 78 ? 15.492 15.625 6.344 1 94.25 78 GLY A CA 1
ATOM 616 C C . GLY A 1 78 ? 15.156 16.297 5.023 1 94.25 78 GLY A C 1
ATOM 617 O O . GLY A 1 78 ? 15.422 17.484 4.836 1 94.25 78 GLY A O 1
ATOM 618 N N . ILE A 1 79 ? 14.539 15.578 4.152 1 94.31 79 ILE A N 1
ATOM 619 C CA . ILE A 1 79 ? 14.18 16.109 2.846 1 94.31 79 ILE A CA 1
ATOM 620 C C . ILE A 1 79 ? 13.062 17.141 3.002 1 94.31 79 ILE A C 1
ATOM 622 O O . ILE A 1 79 ? 13.031 18.156 2.293 1 94.31 79 ILE A O 1
ATOM 626 N N . GLY A 1 80 ? 12.133 16.828 3.908 1 93.31 80 GLY A N 1
ATOM 627 C CA . GLY A 1 80 ? 11.109 17.828 4.195 1 93.31 80 GLY A CA 1
ATOM 628 C C . GLY A 1 80 ? 11.672 19.141 4.695 1 93.31 80 GLY A C 1
ATOM 629 O O . GLY A 1 80 ? 11.227 20.219 4.281 1 93.31 80 GLY A O 1
ATOM 630 N N . LEU A 1 81 ? 12.625 19.094 5.609 1 92.69 81 LEU A N 1
ATOM 631 C CA . LEU A 1 81 ? 13.297 20.297 6.117 1 92.69 81 LEU A CA 1
ATOM 632 C C . LEU A 1 81 ? 14.016 21.031 4.996 1 92.69 81 LEU A C 1
ATOM 634 O O . LEU A 1 81 ? 14.016 22.266 4.953 1 92.69 81 LEU A O 1
ATOM 638 N N . LEU A 1 82 ? 14.625 20.234 4.125 1 91.25 82 LEU A N 1
ATOM 639 C CA . LEU A 1 82 ? 15.328 20.828 2.99 1 91.25 82 LEU A CA 1
ATOM 640 C C . LEU A 1 82 ? 14.359 21.562 2.072 1 91.25 82 LEU A C 1
ATOM 642 O O . LEU A 1 82 ? 14.664 22.656 1.592 1 91.25 82 LEU A O 1
ATOM 646 N N . LEU A 1 83 ? 13.266 21.016 1.821 1 90.62 83 LEU A N 1
ATOM 647 C CA . LEU A 1 83 ? 12.258 21.656 0.991 1 90.62 83 LEU A CA 1
ATOM 648 C C . LEU A 1 83 ? 11.859 23 1.567 1 90.62 83 LEU A C 1
ATOM 650 O O . LEU A 1 83 ? 11.625 23.953 0.821 1 90.62 83 LEU A O 1
ATOM 654 N N . ASN A 1 84 ? 11.758 23 2.834 1 88.81 84 ASN A N 1
ATOM 655 C CA . ASN A 1 84 ? 11.344 24.219 3.516 1 88.81 84 ASN A CA 1
ATOM 656 C C . ASN A 1 84 ? 12.391 25.328 3.373 1 88.81 84 ASN A C 1
ATOM 658 O O . ASN A 1 84 ? 12.062 26.516 3.43 1 88.81 84 ASN A O 1
ATOM 662 N N . ARG A 1 85 ? 13.594 24.984 3.158 1 88.44 85 ARG A N 1
ATOM 663 C CA . ARG A 1 85 ? 14.695 25.938 3.117 1 88.44 85 ARG A CA 1
ATOM 664 C C . ARG A 1 85 ? 15.008 26.359 1.683 1 88.44 85 ARG A C 1
ATOM 666 O O . ARG A 1 85 ? 15.656 27.375 1.453 1 88.44 85 ARG A O 1
ATOM 673 N N . LEU A 1 86 ? 14.586 25.625 0.741 1 89.5 86 LEU A N 1
ATOM 674 C CA . LEU A 1 86 ? 14.953 25.828 -0.655 1 89.5 86 LEU A CA 1
ATOM 675 C C . LEU A 1 86 ? 14.148 26.969 -1.259 1 89.5 86 LEU A C 1
ATOM 677 O O . LEU A 1 86 ? 13.055 27.281 -0.784 1 89.5 86 LEU A O 1
ATOM 681 N N . GLY A 1 87 ? 14.812 27.594 -2.24 1 88.56 87 GLY A N 1
ATOM 682 C CA . GLY A 1 87 ? 14.086 28.594 -3.023 1 88.56 87 GLY A CA 1
ATOM 683 C C . GLY A 1 87 ? 12.984 27.984 -3.875 1 88.56 87 GLY A C 1
ATOM 684 O O . GLY A 1 87 ? 12.883 26.75 -3.984 1 88.56 87 GLY A O 1
ATOM 685 N N . LYS A 1 88 ? 12.273 28.812 -4.488 1 89.31 88 LYS A N 1
ATOM 686 C CA . LYS A 1 88 ? 11.07 28.422 -5.207 1 89.31 88 LYS A CA 1
ATOM 687 C C . LYS A 1 88 ? 11.391 27.438 -6.332 1 89.31 88 LYS A C 1
ATOM 689 O O . LYS A 1 88 ? 10.773 26.375 -6.438 1 89.31 88 LYS A O 1
ATOM 694 N N . LYS A 1 89 ? 12.352 27.734 -7.145 1 87.19 89 LYS A N 1
ATOM 695 C CA . LYS A 1 89 ? 12.672 26.906 -8.312 1 87.19 89 LYS A CA 1
ATOM 696 C C . LYS A 1 89 ? 13.211 25.547 -7.887 1 87.19 89 LYS A C 1
ATOM 698 O O . LYS A 1 89 ? 12.773 24.516 -8.398 1 87.19 89 LYS A O 1
ATOM 703 N N . MET A 1 90 ? 14.148 25.531 -6.992 1 87.5 90 MET A N 1
ATOM 704 C CA . MET A 1 90 ? 14.742 24.281 -6.535 1 87.5 90 MET A CA 1
ATOM 705 C C . MET A 1 90 ? 13.727 23.438 -5.762 1 87.5 90 MET A C 1
ATOM 707 O O . MET A 1 90 ? 13.758 22.203 -5.82 1 87.5 90 MET A O 1
ATOM 711 N N . ARG A 1 91 ? 12.875 24.125 -5.027 1 88.25 91 ARG A N 1
ATOM 712 C CA . ARG A 1 91 ? 11.805 23.438 -4.312 1 88.25 91 ARG A CA 1
ATOM 713 C C . ARG A 1 91 ? 10.875 22.719 -5.281 1 88.25 91 ARG A C 1
ATOM 715 O O . ARG A 1 91 ? 10.453 21.594 -5.027 1 88.25 91 ARG A O 1
ATOM 722 N N . LEU A 1 92 ? 10.656 23.391 -6.348 1 85.38 92 LEU A N 1
ATOM 723 C CA . LEU A 1 92 ? 9.789 22.797 -7.359 1 85.38 92 LEU A CA 1
ATOM 724 C C . LEU A 1 92 ? 10.43 21.562 -7.965 1 85.38 92 LEU A C 1
ATOM 726 O O . LEU A 1 92 ? 9.758 20.531 -8.141 1 85.38 92 LEU A O 1
ATOM 730 N N . VAL A 1 93 ? 11.664 21.641 -8.242 1 83.75 93 VAL A N 1
ATOM 731 C CA . VAL A 1 93 ? 12.375 20.531 -8.852 1 83.75 93 VAL A CA 1
ATOM 732 C C . VAL A 1 93 ? 12.359 19.328 -7.898 1 83.75 93 VAL A C 1
ATOM 734 O O . VAL A 1 93 ? 12.055 18.203 -8.305 1 83.75 93 VAL A O 1
ATOM 737 N N . LEU A 1 94 ? 12.695 19.562 -6.66 1 88.25 94 LEU A N 1
ATOM 738 C CA . LEU A 1 94 ? 12.75 18.484 -5.688 1 88.25 94 LEU A CA 1
ATOM 739 C C . LEU A 1 94 ? 11.359 17.922 -5.422 1 88.25 94 LEU A C 1
ATOM 741 O O . LEU A 1 94 ? 11.195 16.719 -5.254 1 88.25 94 LEU A O 1
ATOM 745 N N . SER A 1 95 ? 10.344 18.766 -5.391 1 87.75 95 SER A N 1
ATOM 746 C CA . SER A 1 95 ? 8.969 18.312 -5.184 1 87.75 95 SER A CA 1
ATOM 747 C C . SER A 1 95 ? 8.492 17.438 -6.336 1 87.75 95 SER A C 1
ATOM 749 O O . SER A 1 95 ? 7.832 16.422 -6.121 1 87.75 95 SER A O 1
ATOM 751 N N . LEU A 1 96 ? 8.867 17.812 -7.496 1 83.31 96 LEU A N 1
ATOM 752 C CA . LEU A 1 96 ? 8.484 17.016 -8.664 1 83.31 96 LEU A CA 1
ATOM 753 C C . LEU A 1 96 ? 9.18 15.664 -8.648 1 83.31 96 LEU A C 1
ATOM 755 O O . LEU A 1 96 ? 8.57 14.641 -8.984 1 83.31 96 LEU A O 1
ATOM 759 N N . ALA A 1 97 ? 10.43 15.695 -8.297 1 86.69 97 ALA A N 1
ATOM 760 C CA . ALA A 1 97 ? 11.18 14.445 -8.203 1 86.69 97 ALA A CA 1
ATOM 761 C C . ALA A 1 97 ? 10.539 13.5 -7.191 1 86.69 97 ALA A C 1
ATOM 763 O O . ALA A 1 97 ? 10.406 12.305 -7.445 1 86.69 97 ALA A O 1
ATOM 764 N N . LEU A 1 98 ? 10.164 14.055 -6.09 1 89.62 98 LEU A N 1
ATOM 765 C CA . LEU A 1 98 ? 9.516 13.273 -5.047 1 89.62 98 LEU A CA 1
ATOM 766 C C . LEU A 1 98 ? 8.18 12.719 -5.531 1 89.62 98 LEU A C 1
ATOM 768 O O . LEU A 1 98 ? 7.875 11.547 -5.32 1 89.62 98 LEU A O 1
ATOM 772 N N . MET A 1 99 ? 7.477 13.477 -6.219 1 84.38 99 MET A N 1
ATOM 773 C CA . MET A 1 99 ? 6.16 13.07 -6.707 1 84.38 99 MET A CA 1
ATOM 774 C C . MET A 1 99 ? 6.281 11.961 -7.746 1 84.38 99 MET A C 1
ATOM 776 O O . MET A 1 99 ? 5.488 11.023 -7.754 1 84.38 99 MET A O 1
ATOM 780 N N . PHE A 1 100 ? 7.25 12.062 -8.57 1 85.94 100 PHE A N 1
ATOM 781 C CA . PHE A 1 100 ? 7.457 11.055 -9.602 1 85.94 100 PHE A CA 1
ATOM 782 C C . PHE A 1 100 ? 7.895 9.727 -8.977 1 85.94 100 PHE A C 1
ATOM 784 O O . PHE A 1 100 ? 7.469 8.656 -9.414 1 85.94 100 PHE A O 1
ATOM 791 N N . ALA A 1 101 ? 8.773 9.859 -8.07 1 88.06 101 ALA A N 1
ATOM 792 C CA . ALA A 1 101 ? 9.195 8.656 -7.363 1 88.06 101 ALA A CA 1
ATOM 793 C C . ALA A 1 101 ? 8.008 7.965 -6.703 1 88.06 101 ALA A C 1
ATOM 795 O O . ALA A 1 101 ? 7.902 6.734 -6.719 1 88.06 101 ALA A O 1
ATOM 796 N N . TRP A 1 102 ? 7.152 8.758 -6.195 1 87.94 102 TRP A N 1
ATOM 797 C CA . TRP A 1 102 ? 5.973 8.227 -5.516 1 87.94 102 TRP A CA 1
ATOM 798 C C . TRP A 1 102 ? 5.012 7.59 -6.516 1 87.94 102 TRP A C 1
ATOM 800 O O . TRP A 1 102 ? 4.32 6.621 -6.188 1 87.94 102 TRP A O 1
ATOM 810 N N . ALA A 1 103 ? 4.938 8.086 -7.688 1 86.69 103 ALA A N 1
ATOM 811 C CA . ALA A 1 103 ? 3.99 7.648 -8.703 1 86.69 103 ALA A CA 1
ATOM 812 C C . ALA A 1 103 ? 4.438 6.336 -9.344 1 86.69 103 ALA A C 1
ATOM 814 O O . ALA A 1 103 ? 3.65 5.668 -10.016 1 86.69 103 ALA A O 1
ATOM 815 N N . MET A 1 104 ? 5.625 6.012 -9.188 1 90.19 104 MET A N 1
ATOM 816 C CA . MET A 1 104 ? 6.164 4.812 -9.812 1 90.19 104 MET A CA 1
ATOM 817 C C . MET A 1 104 ? 5.484 3.561 -9.266 1 90.19 104 MET A C 1
ATOM 819 O O . MET A 1 104 ? 5.402 3.371 -8.055 1 90.19 104 MET A O 1
ATOM 823 N N . PRO A 1 105 ? 4.98 2.719 -10.172 1 90.25 105 PRO A N 1
ATOM 824 C CA . PRO A 1 105 ? 4.379 1.46 -9.727 1 90.25 105 PRO A CA 1
ATOM 825 C C . PRO A 1 105 ? 5.371 0.562 -8.992 1 90.25 105 PRO A C 1
ATOM 827 O O . PRO A 1 105 ? 6.562 0.563 -9.305 1 90.25 105 PRO A O 1
ATOM 830 N N . ILE A 1 106 ? 4.828 -0.183 -8.148 1 89.88 106 ILE A N 1
ATOM 831 C CA . ILE A 1 106 ? 5.641 -1.046 -7.297 1 89.88 106 ILE A CA 1
ATOM 832 C C . ILE A 1 106 ? 6.418 -2.037 -8.156 1 89.88 106 ILE A C 1
ATOM 834 O O . ILE A 1 106 ? 7.633 -2.195 -7.996 1 89.88 106 ILE A O 1
ATOM 838 N N . VAL A 1 107 ? 5.75 -2.65 -9.109 1 87.31 107 VAL A N 1
ATOM 839 C CA . VAL A 1 107 ? 6.363 -3.699 -9.922 1 87.31 107 VAL A CA 1
ATOM 840 C C . VAL A 1 107 ? 7.516 -3.117 -10.734 1 87.31 107 VAL A C 1
ATOM 842 O O . VAL A 1 107 ? 8.57 -3.744 -10.867 1 87.31 107 VAL A O 1
ATOM 845 N N . ALA A 1 108 ? 7.293 -1.969 -11.242 1 89.81 108 ALA A N 1
ATOM 846 C CA . ALA A 1 108 ? 8.352 -1.301 -12 1 89.81 108 ALA A CA 1
ATOM 847 C C . ALA A 1 108 ? 9.539 -0.972 -11.109 1 89.81 108 ALA A C 1
ATOM 849 O O . ALA A 1 108 ? 10.695 -1.142 -11.516 1 89.81 108 ALA A O 1
ATOM 850 N N . SER A 1 109 ? 9.273 -0.497 -9.969 1 92.81 109 SER A N 1
ATOM 851 C CA . SER A 1 109 ? 10.359 -0.162 -9.047 1 92.81 109 SER A CA 1
ATOM 852 C C . SER A 1 109 ? 11.148 -1.401 -8.656 1 92.81 109 SER A C 1
ATOM 854 O O . SER A 1 109 ? 12.383 -1.352 -8.555 1 92.81 109 SER A O 1
ATOM 856 N N . VAL A 1 110 ? 10.469 -2.488 -8.477 1 92.62 110 VAL A N 1
ATOM 857 C CA . VAL A 1 110 ? 11.141 -3.738 -8.141 1 92.62 110 VAL A CA 1
ATOM 858 C C . VAL A 1 110 ? 12.062 -4.152 -9.289 1 92.62 110 VAL A C 1
ATOM 860 O O . VAL A 1 110 ? 13.203 -4.555 -9.062 1 92.62 110 VAL A O 1
ATOM 863 N N . THR A 1 111 ? 11.555 -4.066 -10.461 1 87.5 111 THR A N 1
ATOM 864 C CA . THR A 1 111 ? 12.336 -4.434 -11.633 1 87.5 111 THR A CA 1
ATOM 865 C C . THR A 1 111 ? 13.594 -3.576 -11.742 1 87.5 111 THR A C 1
ATOM 867 O O . THR A 1 111 ? 14.688 -4.094 -11.977 1 87.5 111 THR A O 1
ATOM 870 N N . VAL A 1 112 ? 13.438 -2.336 -11.547 1 89.31 112 VAL A N 1
ATOM 871 C CA . VAL A 1 112 ? 14.562 -1.416 -11.641 1 89.31 112 VAL A CA 1
ATOM 872 C C . VAL A 1 112 ? 15.586 -1.744 -10.562 1 89.31 112 VAL A C 1
ATOM 874 O O . VAL A 1 112 ? 16.797 -1.788 -10.836 1 89.31 112 VAL A O 1
ATOM 877 N N . PHE A 1 113 ? 15.172 -1.945 -9.383 1 91.38 113 PHE A N 1
ATOM 878 C CA . PHE A 1 113 ? 16.094 -2.242 -8.297 1 91.38 113 PHE A CA 1
ATOM 879 C C . PHE A 1 113 ? 16.797 -3.582 -8.523 1 91.38 113 PHE A C 1
ATOM 881 O O . PHE A 1 113 ? 17.953 -3.76 -8.148 1 91.38 113 PHE A O 1
ATOM 888 N N . ARG A 1 114 ? 16.062 -4.508 -9.094 1 88.12 114 ARG A N 1
ATOM 889 C CA . ARG A 1 114 ? 16.703 -5.766 -9.469 1 88.12 114 ARG A CA 1
ATOM 890 C C . ARG A 1 114 ? 17.844 -5.531 -10.445 1 88.12 114 ARG A C 1
ATOM 892 O O . ARG A 1 114 ? 18.906 -6.145 -10.328 1 88.12 114 ARG A O 1
ATOM 899 N N . TRP A 1 115 ? 17.656 -4.637 -11.281 1 83.5 115 TRP A N 1
ATOM 900 C CA . TRP A 1 115 ? 18.656 -4.332 -12.289 1 83.5 115 TRP A CA 1
ATOM 901 C C . TRP A 1 115 ? 19.828 -3.562 -11.672 1 83.5 115 TRP A C 1
ATOM 903 O O . TRP A 1 115 ? 20.984 -3.758 -12.055 1 83.5 115 TRP A O 1
ATOM 913 N N . LEU A 1 116 ? 19.516 -2.697 -10.812 1 87.19 116 LEU A N 1
ATOM 914 C CA . LEU A 1 116 ? 20.562 -1.92 -10.164 1 87.19 116 LEU A CA 1
ATOM 915 C C . LEU A 1 116 ? 21.547 -2.834 -9.43 1 87.19 116 LEU A C 1
ATOM 917 O O . LEU A 1 116 ? 22.734 -2.543 -9.367 1 87.19 116 LEU A O 1
ATOM 921 N N . PHE A 1 117 ? 21.031 -3.934 -8.984 1 89 117 PHE A N 1
ATOM 922 C CA . PHE A 1 117 ? 21.859 -4.812 -8.164 1 89 117 PHE A CA 1
ATOM 923 C C . PHE A 1 117 ? 22.203 -6.09 -8.914 1 89 117 PHE A C 1
ATOM 925 O O . PHE A 1 117 ? 22.578 -7.094 -8.305 1 89 117 PHE A O 1
ATOM 932 N N . ASP A 1 118 ? 22.031 -6.027 -10.133 1 84.38 118 ASP A N 1
ATOM 933 C CA . ASP A 1 118 ? 22.391 -7.152 -10.992 1 84.38 118 ASP A CA 1
ATOM 934 C C . ASP A 1 118 ? 23.859 -7.496 -10.859 1 84.38 118 ASP A C 1
ATOM 936 O O . ASP A 1 118 ? 24.703 -6.602 -10.703 1 84.38 118 ASP A O 1
ATOM 940 N N . GLU A 1 119 ? 24.141 -8.711 -10.977 1 82.06 119 GLU A N 1
ATOM 941 C CA . GLU A 1 119 ? 25.484 -9.211 -10.75 1 82.06 119 GLU A CA 1
ATOM 942 C C . GLU A 1 119 ? 26.438 -8.742 -11.844 1 82.06 119 GLU A C 1
ATOM 944 O O . GLU A 1 119 ? 27.594 -8.422 -11.57 1 82.06 119 GLU A O 1
ATOM 949 N N . GLN A 1 120 ? 26.062 -8.734 -12.938 1 74.44 120 GLN A N 1
ATOM 950 C CA . GLN A 1 120 ? 26.969 -8.492 -14.062 1 74.44 120 GLN A CA 1
ATOM 951 C C . GLN A 1 120 ? 26.953 -7.02 -14.469 1 74.44 120 GLN A C 1
ATOM 953 O O . GLN A 1 120 ? 28.016 -6.434 -14.711 1 74.44 120 GLN A O 1
ATOM 958 N N . PHE A 1 121 ? 25.812 -6.336 -14.477 1 71 121 PHE A N 1
ATOM 959 C CA . PHE A 1 121 ? 25.734 -5.004 -15.062 1 71 121 PHE A CA 1
ATOM 960 C C . PHE A 1 121 ? 25.125 -4.012 -14.078 1 71 121 PHE A C 1
ATOM 962 O O . PHE A 1 121 ? 24.812 -2.883 -14.453 1 71 121 PHE A O 1
ATOM 969 N N . GLY A 1 122 ? 25.062 -4.445 -12.914 1 80.31 122 GLY A N 1
ATOM 970 C CA . GLY A 1 122 ? 24.438 -3.566 -11.938 1 80.31 122 GLY A CA 1
ATOM 971 C C . GLY A 1 122 ? 25.281 -2.352 -11.602 1 80.31 122 GLY A C 1
ATOM 972 O O . GLY A 1 122 ? 26.516 -2.445 -11.516 1 80.31 122 GLY A O 1
ATOM 973 N N . VAL A 1 123 ? 24.641 -1.288 -11.484 1 81.19 123 VAL A N 1
ATOM 974 C CA . VAL A 1 123 ? 25.312 -0.022 -11.188 1 81.19 123 VAL A CA 1
ATOM 975 C C . VAL A 1 123 ? 25.953 -0.084 -9.812 1 81.19 123 VAL A C 1
ATOM 977 O O . VAL A 1 123 ? 27 0.536 -9.578 1 81.19 123 VAL A O 1
ATOM 980 N N . VAL A 1 124 ? 25.422 -0.909 -8.969 1 85.19 124 VAL A N 1
ATOM 981 C CA . VAL A 1 124 ? 25.922 -0.933 -7.605 1 85.19 124 VAL A CA 1
ATOM 982 C C . VAL A 1 124 ? 27.281 -1.64 -7.57 1 85.19 124 VAL A C 1
ATOM 984 O O . VAL A 1 124 ? 28.203 -1.204 -6.871 1 85.19 124 VAL A O 1
ATOM 987 N N . ASN A 1 125 ? 27.344 -2.721 -8.289 1 86 125 ASN A N 1
ATOM 988 C CA . ASN A 1 125 ? 28.641 -3.361 -8.398 1 86 125 ASN A CA 1
ATOM 989 C C . ASN A 1 125 ? 29.672 -2.42 -9.016 1 86 125 ASN A C 1
ATOM 991 O O . ASN A 1 125 ? 30.812 -2.355 -8.547 1 86 125 ASN A O 1
ATOM 995 N N . TRP A 1 126 ? 29.328 -1.696 -10.023 1 83.12 126 TRP A N 1
ATOM 996 C CA . TRP A 1 126 ? 30.219 -0.724 -10.648 1 83.12 126 TRP A CA 1
ATOM 997 C C . TRP A 1 126 ? 30.641 0.341 -9.648 1 83.12 126 TRP A C 1
ATOM 999 O O . TRP A 1 126 ? 31.828 0.695 -9.586 1 83.12 126 TRP A O 1
ATOM 1009 N N . LEU A 1 127 ? 29.688 0.791 -8.922 1 83.5 127 LEU A N 1
ATOM 1010 C CA . LEU A 1 127 ? 29.969 1.819 -7.926 1 83.5 127 LEU A CA 1
ATOM 1011 C C . LEU A 1 127 ? 30.922 1.296 -6.859 1 83.5 127 LEU A C 1
ATOM 1013 O O . LEU A 1 127 ? 31.859 2.002 -6.453 1 83.5 127 LEU A O 1
ATOM 1017 N N . MET A 1 128 ? 30.719 0.144 -6.434 1 86.94 128 MET A N 1
ATOM 1018 C CA . MET A 1 128 ? 31.594 -0.44 -5.414 1 86.94 128 MET A CA 1
ATOM 1019 C C . MET A 1 128 ? 33 -0.618 -5.945 1 86.94 128 MET A C 1
ATOM 1021 O O . MET A 1 128 ? 33.969 -0.332 -5.242 1 86.94 128 MET A O 1
ATOM 1025 N N . ARG A 1 129 ? 33.062 -1.004 -7.195 1 85.88 129 ARG A N 1
ATOM 1026 C CA . ARG A 1 129 ? 34.375 -1.155 -7.824 1 85.88 129 ARG A CA 1
ATOM 1027 C C . ARG A 1 129 ? 35.062 0.193 -7.973 1 85.88 129 ARG A C 1
ATOM 1029 O O . ARG A 1 129 ? 36.281 0.31 -7.711 1 85.88 129 ARG A O 1
ATOM 1036 N N . THR A 1 130 ? 34.344 1.137 -8.312 1 86.69 130 THR A N 1
ATOM 1037 C CA . THR A 1 130 ? 34.906 2.471 -8.516 1 86.69 130 THR A CA 1
ATOM 1038 C C . THR A 1 130 ? 35.375 3.068 -7.195 1 86.69 130 THR A C 1
ATOM 1040 O O . THR A 1 130 ? 36.344 3.828 -7.164 1 86.69 130 THR A O 1
ATOM 1043 N N . LEU A 1 131 ? 34.656 2.729 -6.172 1 88.19 131 LEU A N 1
ATOM 1044 C CA . LEU A 1 131 ? 35.062 3.234 -4.859 1 88.19 131 LEU A CA 1
ATOM 1045 C C . LEU A 1 131 ? 36.25 2.463 -4.301 1 88.19 131 LEU A C 1
ATOM 1047 O O . LEU A 1 131 ? 36.781 2.832 -3.266 1 88.19 131 LEU A O 1
ATOM 1051 N N . GLY A 1 132 ? 36.594 1.401 -4.969 1 87.06 132 GLY A N 1
ATOM 1052 C CA . GLY A 1 132 ? 37.844 0.714 -4.629 1 87.06 132 GLY A CA 1
ATOM 1053 C C . GLY A 1 132 ? 37.594 -0.548 -3.816 1 87.06 132 GLY A C 1
ATOM 1054 O O . GLY A 1 132 ? 38.562 -1.126 -3.285 1 87.06 132 GLY A O 1
ATOM 1055 N N . PHE A 1 133 ? 36.375 -0.909 -3.697 1 88.31 133 PHE A N 1
ATOM 1056 C CA . PHE A 1 133 ? 36.125 -2.123 -2.932 1 88.31 133 PHE A CA 1
ATOM 1057 C C . PHE A 1 133 ? 36.406 -3.363 -3.771 1 88.31 133 PHE A C 1
ATOM 1059 O O . PHE A 1 133 ? 36.125 -3.385 -4.973 1 88.31 133 PHE A O 1
ATOM 1066 N N . GLU A 1 134 ? 37.031 -4.348 -3.154 1 85.31 134 GLU A N 1
ATOM 1067 C CA . GLU A 1 134 ? 37.375 -5.574 -3.859 1 85.31 134 GLU A CA 1
ATOM 1068 C C . GLU A 1 134 ? 36.25 -6.602 -3.775 1 85.31 134 GLU A C 1
ATOM 1070 O O . GLU A 1 134 ? 35.438 -6.578 -2.836 1 85.31 134 GLU A O 1
ATOM 1075 N N . GLY A 1 135 ? 36.094 -7.441 -4.73 1 85.88 135 GLY A N 1
ATOM 1076 C CA . GLY A 1 135 ? 35.156 -8.562 -4.691 1 85.88 135 GLY A CA 1
ATOM 1077 C C . GLY A 1 135 ? 33.812 -8.234 -5.301 1 85.88 135 GLY A C 1
ATOM 1078 O O . GLY A 1 135 ? 32.844 -8.992 -5.141 1 85.88 135 GLY A O 1
ATOM 1079 N N . TYR A 1 136 ? 33.844 -7.145 -5.984 1 84.88 136 TYR A N 1
ATOM 1080 C CA . TYR A 1 136 ? 32.531 -6.73 -6.5 1 84.88 136 TYR A CA 1
ATOM 1081 C C . TYR A 1 136 ? 32.5 -6.805 -8.023 1 84.88 136 TYR A C 1
ATOM 1083 O O . TYR A 1 136 ? 31.688 -6.133 -8.664 1 84.88 136 TYR A O 1
ATOM 1091 N N . GLU A 1 13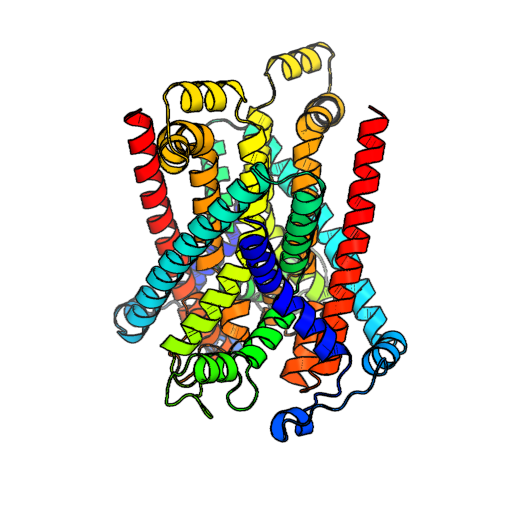7 ? 33.375 -7.551 -8.625 1 81.88 137 GLU A N 1
ATOM 1092 C CA . GLU A 1 137 ? 33.375 -7.746 -10.07 1 81.88 137 GLU A CA 1
ATOM 1093 C C . GLU A 1 137 ? 32.094 -8.422 -10.539 1 81.88 137 GLU A C 1
ATOM 1095 O O . GLU A 1 137 ? 31.484 -7.984 -11.523 1 81.88 137 GLU A O 1
ATOM 1100 N N . GLN A 1 138 ? 31.625 -9.461 -9.805 1 84.81 138 GLN A N 1
ATOM 1101 C CA . GLN A 1 138 ? 30.375 -10.156 -10.086 1 84.81 138 GLN A CA 1
ATOM 1102 C C . GLN A 1 138 ? 29.688 -10.578 -8.789 1 84.81 138 GLN A C 1
ATOM 1104 O O . GLN A 1 138 ? 29.266 -11.734 -8.656 1 84.81 138 GLN A O 1
ATOM 1109 N N . HIS A 1 139 ? 29.656 -9.57 -7.977 1 87.62 139 HIS A N 1
ATOM 1110 C CA . HIS A 1 139 ? 29.062 -9.852 -6.68 1 87.62 139 HIS A CA 1
ATOM 1111 C C . HIS A 1 139 ? 27.547 -10.039 -6.801 1 87.62 139 HIS A C 1
ATOM 1113 O O . HIS A 1 139 ? 26.875 -9.219 -7.418 1 87.62 139 HIS A O 1
ATOM 1119 N N . ASN A 1 140 ? 27.109 -11.148 -6.289 1 90.06 140 ASN A N 1
ATOM 1120 C CA . ASN A 1 140 ? 25.672 -11.43 -6.273 1 90.06 140 ASN A CA 1
ATOM 1121 C C . ASN A 1 140 ? 25.016 -10.891 -5.008 1 90.06 140 ASN A C 1
ATOM 1123 O O . ASN A 1 140 ? 25.062 -11.531 -3.957 1 90.06 140 ASN A O 1
ATOM 1127 N N . TRP A 1 141 ? 24.312 -9.805 -5.172 1 90.94 141 TRP A N 1
ATOM 1128 C CA . TRP A 1 141 ? 23.672 -9.141 -4.039 1 90.94 141 TRP A CA 1
ATOM 1129 C C . TRP A 1 141 ? 22.469 -9.922 -3.549 1 90.94 141 TRP A C 1
ATOM 1131 O O . TRP A 1 141 ? 21.953 -9.672 -2.455 1 90.94 141 TRP A O 1
ATOM 1141 N N . PHE A 1 142 ? 21.984 -10.898 -4.297 1 90.88 142 PHE A N 1
ATOM 1142 C CA . PHE A 1 142 ? 20.797 -11.672 -3.939 1 90.88 142 PHE A CA 1
ATOM 1143 C C . PHE A 1 142 ? 21.188 -13.047 -3.42 1 90.88 142 PHE A C 1
ATOM 1145 O O . PHE A 1 142 ? 20.359 -13.945 -3.32 1 90.88 142 PHE A O 1
ATOM 1152 N N . GLU A 1 143 ? 22.422 -13.172 -3.1 1 90.69 143 GLU A N 1
ATOM 1153 C CA . GLU A 1 143 ? 22.938 -14.477 -2.695 1 90.69 143 GLU A CA 1
ATOM 1154 C C . GLU A 1 143 ? 22.391 -14.883 -1.33 1 90.69 143 GLU A C 1
ATOM 1156 O O . GLU A 1 143 ? 22.172 -16.078 -1.081 1 90.69 143 GLU A O 1
ATOM 1161 N N . THR A 1 144 ? 22.25 -13.906 -0.481 1 93.19 144 THR A N 1
ATOM 1162 C CA . THR A 1 144 ? 21.781 -14.219 0.861 1 93.19 144 THR A CA 1
ATOM 1163 C C . THR A 1 144 ? 20.453 -13.531 1.14 1 93.19 144 THR A C 1
ATOM 1165 O O . THR A 1 144 ? 20.109 -12.539 0.486 1 93.19 144 THR A O 1
ATOM 1168 N N . GLY A 1 145 ? 19.75 -14.133 2.109 1 94.75 145 GLY A N 1
ATOM 1169 C CA . GLY A 1 145 ? 18.516 -13.508 2.539 1 94.75 145 GLY A CA 1
ATOM 1170 C C . GLY A 1 145 ? 18.703 -12.117 3.105 1 94.75 145 GLY A C 1
ATOM 1171 O O . GLY A 1 145 ? 17.906 -11.219 2.854 1 94.75 145 GLY A O 1
ATOM 1172 N N . PHE A 1 146 ? 19.75 -11.977 3.822 1 94.62 146 PHE A N 1
ATOM 1173 C CA . PHE A 1 146 ? 20.031 -10.688 4.453 1 94.62 146 PHE A CA 1
ATOM 1174 C C . PHE A 1 146 ? 20.297 -9.617 3.4 1 94.62 146 PHE A C 1
ATOM 1176 O O . PHE A 1 146 ? 19.703 -8.531 3.461 1 94.62 146 PHE A O 1
ATOM 1183 N N . SER A 1 147 ? 21.141 -9.898 2.434 1 94.38 147 SER A N 1
ATOM 1184 C CA . SER A 1 147 ? 21.453 -8.922 1.395 1 94.38 147 SER A CA 1
ATOM 1185 C C . SER A 1 147 ? 20.219 -8.609 0.546 1 94.38 147 SER A C 1
ATOM 1187 O O . SER A 1 147 ? 20.031 -7.465 0.13 1 94.38 147 SER A O 1
ATOM 1189 N N . THR A 1 148 ? 19.406 -9.633 0.326 1 96.12 148 THR A N 1
ATOM 1190 C CA . THR A 1 148 ? 18.172 -9.422 -0.405 1 96.12 148 THR A CA 1
ATOM 1191 C C . THR A 1 148 ? 17.234 -8.484 0.363 1 96.12 148 THR A C 1
ATOM 1193 O O . THR A 1 148 ? 16.656 -7.562 -0.217 1 96.12 148 THR A O 1
ATOM 1196 N N . LEU A 1 149 ? 17.172 -8.672 1.687 1 96.88 149 LEU A N 1
ATOM 1197 C CA . LEU A 1 149 ? 16.328 -7.836 2.527 1 96.88 149 LEU A CA 1
ATOM 1198 C C . LEU A 1 149 ? 16.828 -6.398 2.547 1 96.88 149 LEU A C 1
ATOM 1200 O O . LEU A 1 149 ? 16.031 -5.457 2.631 1 96.88 149 LEU A O 1
ATOM 1204 N N . VAL A 1 150 ? 18.078 -6.23 2.48 1 96.44 150 VAL A N 1
ATOM 1205 C CA . VAL A 1 150 ? 18.656 -4.891 2.471 1 96.44 150 VAL A CA 1
ATOM 1206 C C . VAL A 1 150 ? 18.234 -4.16 1.197 1 96.44 150 VAL A C 1
ATOM 1208 O O . VAL A 1 150 ? 17.891 -2.977 1.239 1 96.44 150 VAL A O 1
ATOM 1211 N N . ILE A 1 151 ? 18.266 -4.852 0.087 1 96.12 151 ILE A N 1
ATOM 1212 C CA . ILE A 1 151 ? 17.844 -4.262 -1.179 1 96.12 151 ILE A CA 1
ATOM 1213 C C . ILE A 1 151 ? 16.359 -3.883 -1.108 1 96.12 151 ILE A C 1
ATOM 1215 O O . ILE A 1 151 ? 15.977 -2.787 -1.521 1 96.12 151 ILE A O 1
ATOM 1219 N N . ILE A 1 152 ? 15.555 -4.797 -0.528 1 97.44 152 ILE A N 1
ATOM 1220 C CA . ILE A 1 152 ? 14.125 -4.535 -0.373 1 97.44 152 ILE A CA 1
ATOM 1221 C C . ILE A 1 152 ? 13.922 -3.338 0.552 1 97.44 152 ILE A C 1
ATOM 1223 O O . ILE A 1 152 ? 13.039 -2.508 0.313 1 97.44 152 ILE A O 1
ATOM 1227 N N . MET A 1 153 ? 14.719 -3.27 1.6 1 97.88 153 MET A N 1
ATOM 1228 C CA . MET A 1 153 ? 14.656 -2.143 2.525 1 97.88 153 MET A CA 1
ATOM 1229 C C . MET A 1 153 ? 14.906 -0.827 1.796 1 97.88 153 MET A C 1
ATOM 1231 O O . MET A 1 153 ? 14.156 0.137 1.967 1 97.88 153 MET A O 1
ATOM 1235 N N . ILE A 1 154 ? 15.93 -0.782 0.98 1 96.19 154 ILE A N 1
ATOM 1236 C CA . ILE A 1 154 ? 16.25 0.427 0.234 1 96.19 154 ILE A CA 1
ATOM 1237 C C . ILE A 1 154 ? 15.094 0.803 -0.679 1 96.19 154 ILE A C 1
ATOM 1239 O O . ILE A 1 154 ? 14.734 1.979 -0.791 1 96.19 154 ILE A O 1
ATOM 1243 N N . LEU A 1 155 ? 14.523 -0.192 -1.303 1 96.25 155 LEU A N 1
ATOM 1244 C CA . LEU A 1 155 ? 13.383 0.003 -2.188 1 96.25 155 LEU A CA 1
ATOM 1245 C C . LEU A 1 155 ? 12.203 0.591 -1.427 1 96.25 155 LEU A C 1
ATOM 1247 O O . LEU A 1 155 ? 11.578 1.554 -1.884 1 96.25 155 LEU A O 1
ATOM 1251 N N . LEU A 1 156 ? 11.867 0.016 -0.25 1 97.62 156 LEU A N 1
ATOM 1252 C CA . LEU A 1 156 ? 10.75 0.474 0.565 1 97.62 156 LEU A CA 1
ATOM 1253 C C . LEU A 1 156 ? 11 1.884 1.09 1 97.62 156 LEU A C 1
ATOM 1255 O O . LEU A 1 156 ? 10.094 2.719 1.096 1 97.62 156 LEU A O 1
ATOM 1259 N N . VAL A 1 157 ? 12.195 2.105 1.527 1 97.19 157 VAL A N 1
ATOM 1260 C CA . VAL A 1 157 ? 12.547 3.436 2.014 1 97.19 157 VAL A CA 1
ATOM 1261 C C . VAL A 1 157 ? 12.398 4.457 0.89 1 97.19 157 VAL A C 1
ATOM 1263 O O . VAL A 1 157 ? 11.742 5.488 1.064 1 97.19 157 VAL A O 1
ATOM 1266 N N . TRP A 1 158 ? 12.953 4.121 -0.22 1 95.56 158 TRP A N 1
ATOM 1267 C CA . TRP A 1 158 ? 12.867 4.988 -1.393 1 95.56 158 TRP A CA 1
ATOM 1268 C C . TRP A 1 158 ? 11.414 5.312 -1.72 1 95.56 158 TRP A C 1
ATOM 1270 O O . TRP A 1 158 ? 11.07 6.477 -1.945 1 95.56 158 TRP A O 1
ATOM 1280 N N . GLY A 1 159 ? 10.617 4.324 -1.698 1 94.38 159 GLY A N 1
ATOM 1281 C CA . GLY A 1 159 ? 9.219 4.484 -2.078 1 94.38 159 GLY A CA 1
ATOM 1282 C C . GLY A 1 159 ? 8.398 5.219 -1.034 1 94.38 159 GLY A C 1
ATOM 1283 O O . GLY A 1 159 ? 7.32 5.734 -1.334 1 94.38 159 GLY A O 1
ATOM 1284 N N . SER A 1 160 ? 8.859 5.301 0.181 1 95.75 160 SER A N 1
ATOM 1285 C CA . SER A 1 160 ? 8.094 5.879 1.28 1 95.75 160 SER A CA 1
ATOM 1286 C C . SER A 1 160 ? 8.531 7.312 1.566 1 95.75 160 SER A C 1
ATOM 1288 O O . SER A 1 160 ? 7.797 8.078 2.191 1 95.75 160 SER A O 1
ATOM 1290 N N . ILE A 1 161 ? 9.656 7.711 1.1 1 95.88 161 ILE A N 1
ATOM 1291 C CA . ILE A 1 161 ? 10.266 9 1.41 1 95.88 161 ILE A CA 1
ATOM 1292 C C . ILE A 1 161 ? 9.367 10.133 0.921 1 95.88 161 ILE A C 1
ATOM 1294 O O . ILE A 1 161 ? 9.117 11.094 1.65 1 95.88 161 ILE A O 1
ATOM 1298 N N . PRO A 1 162 ? 8.828 10.023 -0.318 1 92.81 162 PRO A N 1
ATOM 1299 C CA . PRO A 1 162 ? 8.039 11.141 -0.833 1 92.81 162 PRO A CA 1
ATOM 1300 C C . PRO A 1 162 ? 6.852 11.492 0.065 1 92.81 162 PRO A C 1
ATOM 1302 O O . PRO A 1 162 ? 6.578 12.672 0.302 1 92.81 162 PRO A O 1
ATOM 1305 N N . PHE A 1 163 ? 6.199 10.492 0.62 1 91.25 163 PHE A N 1
ATOM 1306 C CA . PHE A 1 163 ? 5.059 10.727 1.497 1 91.25 163 PHE A CA 1
ATOM 1307 C C . PHE A 1 163 ? 5.484 11.508 2.738 1 91.25 163 PHE A C 1
ATOM 1309 O O . PHE A 1 163 ? 4.859 12.508 3.092 1 91.25 163 PHE A O 1
ATOM 1316 N N . VAL A 1 164 ? 6.496 11.109 3.379 1 94.56 164 VAL A N 1
ATOM 1317 C CA . VAL A 1 164 ? 6.945 11.719 4.621 1 94.56 164 VAL A CA 1
ATOM 1318 C C . VAL A 1 164 ? 7.508 13.109 4.34 1 94.56 164 VAL A C 1
ATOM 1320 O O . VAL A 1 164 ? 7.211 14.07 5.059 1 94.56 164 VAL A O 1
ATOM 1323 N N . ALA A 1 165 ? 8.281 13.25 3.289 1 94.5 165 ALA A N 1
ATOM 1324 C CA . ALA A 1 165 ? 8.938 14.508 2.961 1 94.5 165 ALA A CA 1
ATOM 1325 C C . ALA A 1 165 ? 7.914 15.594 2.629 1 94.5 165 ALA A C 1
ATOM 1327 O O . ALA A 1 165 ? 7.996 16.703 3.145 1 94.5 165 ALA A O 1
ATOM 1328 N N . LEU A 1 166 ? 6.98 15.242 1.858 1 90.56 166 LEU A N 1
ATOM 1329 C CA . LEU A 1 166 ? 5.996 16.234 1.423 1 90.56 166 LEU A CA 1
ATOM 1330 C C . LEU A 1 166 ? 5.059 16.594 2.566 1 90.56 166 LEU A C 1
ATOM 1332 O O . LEU A 1 166 ? 4.676 17.766 2.707 1 90.56 166 LEU A O 1
ATOM 1336 N N . ASN A 1 167 ? 4.715 15.633 3.367 1 87.62 167 ASN A N 1
ATOM 1337 C CA . ASN A 1 167 ? 3.875 15.93 4.52 1 87.62 167 ASN A CA 1
ATOM 1338 C C . ASN A 1 167 ? 4.637 16.719 5.582 1 87.62 167 ASN A C 1
ATOM 1340 O O . ASN A 1 167 ? 4.066 17.578 6.254 1 87.62 167 ASN A O 1
ATOM 1344 N N . MET A 1 168 ? 5.898 16.406 5.676 1 91.62 168 MET A N 1
ATOM 1345 C CA . MET A 1 168 ? 6.75 17.172 6.578 1 91.62 168 MET A CA 1
ATOM 1346 C C . MET A 1 168 ? 6.832 18.625 6.141 1 91.62 168 MET A C 1
ATOM 1348 O O . MET A 1 168 ? 6.715 19.531 6.965 1 91.62 168 MET A O 1
ATOM 1352 N N . TYR A 1 169 ? 7.031 18.828 4.906 1 91 169 TYR A N 1
ATOM 1353 C CA . TYR A 1 169 ? 7.086 20.188 4.359 1 91 169 TYR A CA 1
ATOM 1354 C C . TYR A 1 169 ? 5.777 20.922 4.609 1 91 169 TYR A C 1
ATOM 1356 O O . TYR A 1 169 ? 5.781 22.062 5.062 1 91 169 TYR A O 1
ATOM 1364 N N . ALA A 1 170 ? 4.711 20.25 4.336 1 83.69 170 ALA A N 1
ATOM 1365 C CA . ALA A 1 170 ? 3.398 20.844 4.57 1 83.69 170 ALA A CA 1
ATOM 1366 C C . ALA A 1 170 ? 3.207 21.188 6.043 1 83.69 170 ALA A C 1
ATOM 1368 O O . ALA A 1 170 ? 2.684 22.266 6.375 1 83.69 170 ALA A O 1
ATOM 1369 N N . ALA A 1 171 ? 3.605 20.328 6.922 1 84.75 171 ALA A N 1
ATOM 1370 C CA . ALA A 1 171 ? 3.482 20.547 8.359 1 84.75 171 ALA A CA 1
ATOM 1371 C C . ALA A 1 171 ? 4.344 21.734 8.805 1 84.75 171 ALA A C 1
ATOM 1373 O O . ALA A 1 171 ? 3.941 22.5 9.688 1 84.75 171 ALA A O 1
ATOM 1374 N N . LEU A 1 172 ? 5.492 21.922 8.219 1 89.88 172 LEU A N 1
ATOM 1375 C CA . LEU A 1 172 ? 6.418 23 8.578 1 89.88 172 LEU A CA 1
ATOM 1376 C C . LEU A 1 172 ? 5.824 24.359 8.25 1 89.88 172 LEU A C 1
ATOM 1378 O O . LEU A 1 172 ? 6.121 25.344 8.93 1 89.88 172 LEU A O 1
ATOM 1382 N N . THR A 1 173 ? 5.055 24.359 7.246 1 84.69 173 THR A N 1
ATOM 1383 C CA . THR A 1 173 ? 4.469 25.625 6.832 1 84.69 173 THR A CA 1
ATOM 1384 C C . THR A 1 173 ? 3.432 26.109 7.844 1 84.69 173 THR A C 1
ATOM 1386 O O . THR A 1 173 ? 3.021 27.266 7.824 1 84.69 173 THR A O 1
ATOM 1389 N N . THR A 1 174 ? 3.094 25.219 8.711 1 80.56 174 THR A N 1
ATOM 1390 C CA . THR A 1 174 ? 2.107 25.594 9.719 1 80.56 174 THR A CA 1
ATOM 1391 C C . THR A 1 174 ? 2.787 26.219 10.938 1 80.56 174 THR A C 1
ATOM 1393 O O . THR A 1 174 ? 2.117 26.781 11.805 1 80.56 174 THR A O 1
ATOM 1396 N N . ILE A 1 175 ? 4.094 26.172 10.977 1 85.12 175 ILE A N 1
ATOM 1397 C CA . ILE A 1 175 ? 4.84 26.75 12.078 1 85.12 175 ILE A CA 1
ATOM 1398 C C . ILE A 1 175 ? 5.098 28.234 11.805 1 85.12 175 ILE A C 1
ATOM 1400 O O . ILE A 1 175 ? 5.605 28.594 10.734 1 85.12 175 ILE A O 1
ATOM 1404 N N . GLY A 1 176 ? 4.758 29.078 12.719 1 87.19 176 GLY A N 1
ATOM 1405 C CA . GLY A 1 176 ? 4.961 30.516 12.57 1 87.19 176 GLY A CA 1
ATOM 1406 C C . GLY A 1 176 ? 6.418 30.891 12.414 1 87.19 176 GLY A C 1
ATOM 1407 O O . GLY A 1 176 ? 7.293 30.297 13.047 1 87.19 176 GLY A O 1
ATOM 1408 N N . SER A 1 177 ? 6.629 31.781 11.555 1 85.75 177 SER A N 1
ATOM 1409 C CA . SER A 1 177 ? 7.988 32.25 11.289 1 85.75 177 SER A CA 1
ATOM 1410 C C . SER A 1 177 ? 8.609 32.844 12.539 1 85.75 177 SER A C 1
ATOM 1412 O O . SER A 1 177 ? 9.836 32.844 12.703 1 85.75 177 SER A O 1
ATOM 1414 N N . GLU A 1 178 ? 7.801 33.281 13.398 1 89.19 178 GLU A N 1
ATOM 1415 C CA . GLU A 1 178 ? 8.266 33.938 14.617 1 89.19 178 GLU A CA 1
ATOM 1416 C C . GLU A 1 178 ? 9.07 33 15.492 1 89.19 178 GLU A C 1
ATOM 1418 O O . GLU A 1 178 ? 10.023 33.406 16.156 1 89.19 178 GLU A O 1
ATOM 1423 N N . LEU A 1 179 ? 8.664 31.797 15.453 1 87.31 179 LEU A N 1
ATOM 1424 C CA . LEU A 1 179 ? 9.359 30.812 16.266 1 87.31 179 LEU A CA 1
ATOM 1425 C C . LEU A 1 179 ? 10.766 30.547 15.734 1 87.31 179 LEU A C 1
ATOM 1427 O O . LEU A 1 179 ? 11.703 30.359 16.516 1 87.31 179 LEU A O 1
ATOM 1431 N N . TYR A 1 180 ? 10.883 30.609 14.461 1 85.25 180 TYR A N 1
ATOM 1432 C CA . TYR A 1 180 ? 12.188 30.422 13.844 1 85.25 180 TYR A CA 1
ATOM 1433 C C . TYR A 1 180 ? 13.094 31.609 14.094 1 85.25 180 TYR A C 1
ATOM 1435 O O . TYR A 1 180 ? 14.297 31.453 14.328 1 85.25 180 TYR A O 1
ATOM 1443 N N . GLU A 1 181 ? 12.516 32.75 14.062 1 87.44 181 GLU A N 1
ATOM 1444 C CA . GLU A 1 181 ? 13.258 34 14.305 1 87.44 181 GLU A CA 1
ATOM 1445 C C . GLU A 1 181 ? 13.758 34.062 15.75 1 87.44 181 GLU A C 1
ATOM 1447 O O . GLU A 1 181 ? 14.891 34.469 16 1 87.44 181 GLU A O 1
ATOM 1452 N N . ALA A 1 182 ? 12.93 33.688 16.609 1 89.5 182 ALA A N 1
ATOM 1453 C CA . ALA A 1 182 ? 13.305 33.656 18.016 1 89.5 182 ALA A CA 1
ATOM 1454 C C . ALA A 1 182 ? 14.469 32.688 18.25 1 89.5 182 ALA A C 1
ATOM 1456 O O . ALA A 1 182 ? 15.398 33 19 1 89.5 182 ALA A O 1
ATOM 1457 N N . ALA A 1 183 ? 14.383 31.594 17.609 1 88.62 183 ALA A N 1
ATOM 1458 C CA . ALA A 1 183 ? 15.453 30.609 17.75 1 88.62 183 ALA A CA 1
ATOM 1459 C C . ALA A 1 183 ? 16.766 31.125 17.156 1 88.62 183 ALA A C 1
ATOM 1461 O O . ALA A 1 183 ? 17.828 30.906 17.719 1 88.62 183 ALA A O 1
ATOM 1462 N N . LYS A 1 184 ? 16.641 31.781 16.078 1 87 184 LYS A N 1
ATOM 1463 C CA . LYS A 1 184 ? 17.812 32.375 15.422 1 87 184 LYS A CA 1
ATOM 1464 C C . LYS A 1 184 ? 18.438 33.469 16.281 1 87 184 LYS A C 1
ATOM 1466 O O . LYS A 1 184 ? 19.672 33.562 16.359 1 87 184 LYS A O 1
ATOM 1471 N N . MET A 1 185 ? 17.609 34.219 16.891 1 90.44 185 MET A N 1
ATOM 1472 C CA . MET A 1 185 ? 18.078 35.281 17.781 1 90.44 185 MET A CA 1
ATOM 1473 C C . MET A 1 185 ? 18.828 34.688 18.969 1 90.44 185 MET A C 1
ATOM 1475 O O . MET A 1 185 ? 19.781 35.281 19.469 1 90.44 185 MET A O 1
ATOM 1479 N N . ASP A 1 186 ? 18.453 33.562 19.422 1 91.44 186 ASP A N 1
ATOM 1480 C CA . ASP A 1 186 ? 19.094 32.844 20.531 1 91.44 186 ASP A CA 1
ATOM 1481 C C . ASP A 1 186 ? 20.359 32.125 20.078 1 91.44 186 ASP A C 1
ATOM 1483 O O . ASP A 1 186 ? 21.062 31.531 20.891 1 91.44 186 ASP A O 1
ATOM 1487 N N . GLY A 1 187 ? 20.656 32.25 18.812 1 88.12 187 GLY A N 1
ATOM 1488 C CA . GLY A 1 187 ? 21.859 31.625 18.266 1 88.12 187 GLY A CA 1
ATOM 1489 C C . GLY A 1 187 ? 21.734 30.125 18.094 1 88.12 187 GLY A C 1
ATOM 1490 O O . GLY A 1 187 ? 22.734 29.406 18.109 1 88.12 187 GLY A O 1
ATOM 1491 N N . ALA A 1 188 ? 20.531 29.734 18 1 87.44 188 ALA A N 1
ATOM 1492 C CA . ALA A 1 188 ? 20.312 28.297 17.891 1 87.44 188 ALA A CA 1
ATOM 1493 C C . ALA A 1 188 ? 20.75 27.766 16.531 1 87.44 188 ALA A C 1
ATOM 1495 O O . ALA A 1 188 ? 20.531 28.422 15.5 1 87.44 188 ALA A O 1
ATOM 1496 N N . SER A 1 189 ? 21.516 26.625 16.562 1 89.38 189 SER A N 1
ATOM 1497 C CA . SER A 1 189 ? 21.906 25.938 15.336 1 89.38 189 SER A CA 1
ATOM 1498 C C . SER A 1 189 ? 20.719 25.219 14.711 1 89.38 189 SER A C 1
ATOM 1500 O O . SER A 1 189 ? 19.625 25.156 15.305 1 89.38 189 SER A O 1
ATOM 1502 N N . GLY A 1 190 ? 20.891 24.719 13.508 1 87.5 190 GLY A N 1
ATOM 1503 C CA . GLY A 1 190 ? 19.844 23.969 12.844 1 87.5 190 GLY A CA 1
ATOM 1504 C C . GLY A 1 190 ? 19.359 22.781 13.641 1 87.5 190 GLY A C 1
ATOM 1505 O O . GLY A 1 190 ? 18.156 22.531 13.742 1 87.5 190 GLY A O 1
ATOM 1506 N N . TRP A 1 191 ? 20.297 22.188 14.172 1 90.44 191 TRP A N 1
ATOM 1507 C CA . TRP A 1 191 ? 19.984 21.016 14.977 1 90.44 191 TRP A CA 1
ATOM 1508 C C . TRP A 1 191 ? 19.219 21.391 16.234 1 90.44 191 TRP A C 1
ATOM 1510 O O . TRP A 1 191 ? 18.266 20.719 16.609 1 90.44 191 TRP A O 1
ATOM 1520 N N . ARG A 1 192 ? 19.578 22.516 16.891 1 90.75 192 ARG A N 1
ATOM 1521 C CA . ARG A 1 192 ? 18.906 23 18.078 1 90.75 192 ARG A CA 1
ATOM 1522 C C . ARG A 1 192 ? 17.5 23.516 17.734 1 90.75 192 ARG A C 1
ATOM 1524 O O . ARG A 1 192 ? 16.562 23.328 18.516 1 90.75 192 ARG A O 1
ATOM 1531 N N . THR A 1 193 ? 17.422 24.125 16.625 1 91.88 193 THR A N 1
ATOM 1532 C CA . THR A 1 193 ? 16.125 24.625 16.188 1 91.88 193 THR A CA 1
ATOM 1533 C C . THR A 1 193 ? 15.164 23.484 15.93 1 91.88 193 THR A C 1
ATOM 1535 O O . THR A 1 193 ? 13.977 23.578 16.25 1 91.88 193 THR A O 1
ATOM 1538 N N . PHE A 1 194 ? 15.727 22.359 15.359 1 93.5 194 PHE A N 1
ATOM 1539 C CA . PHE A 1 194 ? 14.883 21.203 15.094 1 93.5 194 PHE A CA 1
ATOM 1540 C C . PHE A 1 194 ? 14.312 20.641 16.391 1 93.5 194 PHE A C 1
ATOM 1542 O O . PHE A 1 194 ? 13.102 20.422 16.5 1 93.5 194 PHE A O 1
ATOM 1549 N N . TRP A 1 195 ? 15.109 20.484 17.391 1 92.12 195 TRP A N 1
ATOM 1550 C CA . TRP A 1 195 ? 14.695 19.797 18.609 1 92.12 195 TRP A CA 1
ATOM 1551 C C . TRP A 1 195 ? 13.93 20.75 19.531 1 92.12 195 TRP A C 1
ATOM 1553 O O . TRP A 1 195 ? 13.07 20.312 20.297 1 92.12 195 TRP A O 1
ATOM 1563 N N . ALA A 1 196 ? 14.164 22.094 19.391 1 90.38 196 ALA A N 1
ATOM 1564 C CA . ALA A 1 196 ? 13.555 23.062 20.297 1 90.38 196 ALA A CA 1
ATOM 1565 C C . ALA A 1 196 ? 12.273 23.641 19.703 1 90.38 196 ALA A C 1
ATOM 1567 O O . ALA A 1 196 ? 11.359 24.031 20.438 1 90.38 196 ALA A O 1
ATOM 1568 N N . VAL A 1 197 ? 12.188 23.656 18.406 1 91.19 197 VAL A N 1
ATOM 1569 C CA . VAL A 1 197 ? 11.062 24.344 17.781 1 91.19 197 VAL A CA 1
ATOM 1570 C C . VAL A 1 197 ? 10.273 23.375 16.906 1 91.19 197 VAL A C 1
ATOM 1572 O O . VAL A 1 197 ? 9.086 23.141 17.141 1 91.19 197 VAL A O 1
ATOM 1575 N N . VAL A 1 198 ? 10.914 22.688 15.984 1 92.44 198 VAL A N 1
ATOM 1576 C CA . VAL A 1 198 ? 10.234 21.922 14.953 1 92.44 198 VAL A CA 1
ATOM 1577 C C . VAL A 1 198 ? 9.609 20.672 15.57 1 92.44 198 VAL A C 1
ATOM 1579 O O . VAL A 1 198 ? 8.398 20.453 15.477 1 92.44 198 VAL A O 1
ATOM 1582 N N . PHE A 1 199 ? 10.422 19.891 16.234 1 92.12 199 PHE A N 1
ATOM 1583 C CA . PHE A 1 199 ? 9.977 18.609 16.75 1 92.12 199 PHE A CA 1
ATOM 1584 C C . PHE A 1 199 ? 8.844 18.797 17.75 1 92.12 199 PHE A C 1
ATOM 1586 O O . PHE A 1 199 ? 7.793 18.156 17.641 1 92.12 199 PHE A O 1
ATOM 1593 N N . PRO A 1 200 ? 8.977 19.75 18.703 1 89.38 200 PRO A N 1
ATOM 1594 C CA . PRO A 1 200 ? 7.902 19.938 19.688 1 89.38 200 PRO A CA 1
ATOM 1595 C C . PRO A 1 200 ? 6.613 20.469 19.062 1 89.38 200 PRO A C 1
ATOM 1597 O O . PRO A 1 200 ? 5.516 20.125 19.516 1 89.38 200 PRO A O 1
ATOM 1600 N N . ASN A 1 201 ? 6.691 21.328 18.062 1 89.75 201 ASN A N 1
ATOM 1601 C CA . ASN A 1 201 ? 5.504 21.906 17.438 1 89.75 201 ASN A CA 1
ATOM 1602 C C . ASN A 1 201 ? 4.844 20.922 16.484 1 89.75 201 ASN A C 1
ATOM 1604 O O . ASN A 1 201 ? 3.656 21.047 16.172 1 89.75 201 ASN A O 1
ATOM 1608 N N . LEU A 1 202 ? 5.625 19.922 16.016 1 90.44 202 LEU A N 1
ATOM 1609 C CA . LEU A 1 202 ? 5.094 18.984 15.047 1 90.44 202 LEU A CA 1
ATOM 1610 C C . LEU A 1 202 ? 5.062 17.562 15.617 1 90.44 202 LEU A C 1
ATOM 1612 O O . LEU A 1 202 ? 5.246 16.594 14.891 1 90.44 202 LEU A O 1
ATOM 1616 N N . LYS A 1 203 ? 4.891 17.5 16.859 1 87.69 203 LYS A N 1
ATOM 1617 C CA . LYS A 1 203 ? 4.848 16.203 17.547 1 87.69 203 LYS A CA 1
ATOM 1618 C C . LYS A 1 203 ? 3.729 15.328 16.984 1 87.69 203 LYS A C 1
ATOM 1620 O O . LYS A 1 203 ? 3.908 14.125 16.797 1 87.69 203 LYS A O 1
ATOM 1625 N N . SER A 1 204 ? 2.609 15.922 16.781 1 81.19 204 SER A N 1
ATOM 1626 C CA . SER A 1 204 ? 1.46 15.188 16.266 1 81.19 204 SER A CA 1
ATOM 1627 C C . SER A 1 204 ? 1.753 14.609 14.883 1 81.19 204 SER A C 1
ATOM 1629 O O . SER A 1 204 ? 1.362 13.477 14.586 1 81.19 204 SER A O 1
ATOM 1631 N N . PHE A 1 205 ? 2.428 15.375 14.094 1 83.81 205 PHE A N 1
ATOM 1632 C CA . PHE A 1 205 ? 2.818 14.906 12.766 1 83.81 205 PHE A CA 1
ATOM 1633 C C . PHE A 1 205 ? 3.723 13.68 12.867 1 83.81 205 PHE A C 1
ATOM 1635 O O . PHE A 1 205 ? 3.51 12.68 12.18 1 83.81 205 PHE A O 1
ATOM 1642 N N . PHE A 1 206 ? 4.777 13.789 13.703 1 90.81 206 PHE A N 1
ATOM 1643 C CA . PHE A 1 206 ? 5.742 12.703 13.828 1 90.81 206 PHE A CA 1
ATOM 1644 C C . PHE A 1 206 ? 5.078 11.453 14.391 1 90.81 206 PHE A C 1
ATOM 1646 O O . PHE A 1 206 ? 5.379 10.336 13.953 1 90.81 206 PHE A O 1
ATOM 1653 N N . MET A 1 207 ? 4.168 11.672 15.25 1 85.5 207 MET A N 1
ATOM 1654 C CA . MET A 1 207 ? 3.477 10.539 15.859 1 85.5 207 MET A CA 1
ATOM 1655 C C . MET A 1 207 ? 2.58 9.844 14.844 1 85.5 207 MET A C 1
ATOM 1657 O O . MET A 1 207 ? 2.658 8.625 14.68 1 85.5 207 MET A O 1
ATOM 1661 N N . ILE A 1 208 ? 1.778 10.531 14.133 1 82.12 208 ILE A N 1
ATOM 1662 C CA . ILE A 1 208 ? 0.813 9.977 13.195 1 82.12 208 ILE A CA 1
ATOM 1663 C C . ILE A 1 208 ? 1.549 9.359 12.008 1 82.12 208 ILE A C 1
ATOM 1665 O O . ILE A 1 208 ? 1.233 8.242 11.586 1 82.12 208 ILE A O 1
ATOM 1669 N N . THR A 1 209 ? 2.514 10.109 11.562 1 89.12 209 THR A N 1
ATOM 1670 C CA . THR A 1 209 ? 3.24 9.641 10.383 1 89.12 209 THR A CA 1
ATOM 1671 C C . THR A 1 209 ? 4.027 8.375 10.703 1 89.12 209 THR A C 1
ATOM 1673 O O . THR A 1 209 ? 4.059 7.434 9.906 1 89.12 209 THR A O 1
ATOM 1676 N N . THR A 1 210 ? 4.684 8.406 11.852 1 92.31 210 THR A N 1
ATOM 1677 C CA . THR A 1 210 ? 5.422 7.215 12.258 1 92.31 210 THR A CA 1
ATOM 1678 C C . THR A 1 210 ? 4.477 6.035 12.445 1 92.31 210 THR A C 1
ATOM 1680 O O . THR A 1 210 ? 4.793 4.906 12.062 1 92.31 210 THR A O 1
ATOM 1683 N N . PHE A 1 211 ? 3.357 6.309 12.992 1 86.38 211 PHE A N 1
ATOM 1684 C CA . PHE A 1 211 ? 2.326 5.301 13.195 1 86.38 211 PHE A CA 1
ATOM 1685 C C . PHE A 1 211 ? 1.902 4.684 11.867 1 86.38 211 PHE A C 1
ATOM 1687 O O . PHE A 1 211 ? 1.86 3.461 11.727 1 86.38 211 PHE A O 1
ATOM 1694 N N . LEU A 1 212 ? 1.606 5.469 10.969 1 86.31 212 LEU A N 1
ATOM 1695 C CA . LEU A 1 212 ? 1.175 5.023 9.648 1 86.31 212 LEU A CA 1
ATOM 1696 C C . LEU A 1 212 ? 2.273 4.219 8.961 1 86.31 212 LEU A C 1
ATOM 1698 O O . LEU A 1 212 ? 2.002 3.18 8.352 1 86.31 212 LEU A O 1
ATOM 1702 N N . GLU A 1 213 ? 3.479 4.695 9.07 1 93.5 213 GLU A N 1
ATOM 1703 C CA . GLU A 1 213 ? 4.598 4.016 8.422 1 93.5 213 GLU A CA 1
ATOM 1704 C C . GLU A 1 213 ? 4.812 2.625 9.008 1 93.5 213 GLU A C 1
ATOM 1706 O O . GLU A 1 213 ? 5.156 1.686 8.289 1 93.5 213 GLU A O 1
ATOM 1711 N N . ILE A 1 214 ? 4.68 2.525 10.328 1 93.06 214 ILE A N 1
ATOM 1712 C CA . ILE A 1 214 ? 4.836 1.223 10.969 1 93.06 214 ILE A CA 1
ATOM 1713 C C . ILE A 1 214 ? 3.816 0.241 10.391 1 93.06 214 ILE A C 1
ATOM 1715 O O . ILE A 1 214 ? 4.172 -0.875 10.008 1 93.06 214 ILE A O 1
ATOM 1719 N N . ILE A 1 215 ? 2.613 0.641 10.289 1 89.19 215 ILE A N 1
ATOM 1720 C CA . ILE A 1 215 ? 1.549 -0.223 9.789 1 89.19 215 ILE A CA 1
ATOM 1721 C C . ILE A 1 215 ? 1.832 -0.605 8.344 1 89.19 215 ILE A C 1
ATOM 1723 O O . ILE A 1 215 ? 1.773 -1.783 7.98 1 89.19 215 ILE A O 1
ATOM 1727 N N . TRP A 1 216 ? 2.227 0.32 7.523 1 91.75 216 TRP A N 1
ATOM 1728 C CA . TRP A 1 216 ? 2.406 0.093 6.094 1 91.75 216 TRP A CA 1
ATOM 1729 C C . TRP A 1 216 ? 3.605 -0.813 5.836 1 91.75 216 TRP A C 1
ATOM 1731 O O . TRP A 1 216 ? 3.533 -1.724 5.004 1 91.75 216 TRP A O 1
ATOM 1741 N N . ILE A 1 217 ? 4.676 -0.557 6.555 1 95.62 217 ILE A N 1
ATOM 1742 C CA . ILE A 1 217 ? 5.879 -1.355 6.34 1 95.62 217 ILE A CA 1
ATOM 1743 C C . ILE A 1 217 ? 5.656 -2.771 6.863 1 95.62 217 ILE A C 1
ATOM 1745 O O . ILE A 1 217 ? 6.066 -3.746 6.23 1 95.62 217 ILE A O 1
ATOM 1749 N N . PHE A 1 218 ? 5.039 -2.867 7.984 1 94 218 PHE A N 1
ATOM 1750 C CA . PHE A 1 218 ? 4.805 -4.172 8.594 1 94 218 PHE A CA 1
ATOM 1751 C C . PHE A 1 218 ? 3.93 -5.039 7.695 1 94 218 PHE A C 1
ATOM 1753 O O . PHE A 1 218 ? 4.078 -6.262 7.672 1 94 218 PHE A O 1
ATOM 1760 N N . LYS A 1 219 ? 3.078 -4.43 6.922 1 92.25 219 LYS A N 1
ATOM 1761 C CA . LYS A 1 219 ? 2.127 -5.164 6.098 1 92.25 219 LYS A CA 1
ATOM 1762 C C . LYS A 1 219 ? 2.619 -5.27 4.656 1 92.25 219 LYS A C 1
ATOM 1764 O O . LYS A 1 219 ? 1.929 -5.824 3.797 1 92.25 219 LYS A O 1
ATOM 1769 N N . ALA A 1 220 ? 3.809 -4.766 4.434 1 93.75 220 ALA A N 1
ATOM 1770 C CA . ALA A 1 220 ? 4.32 -4.754 3.064 1 93.75 220 ALA A CA 1
ATOM 1771 C C . ALA A 1 220 ? 4.48 -6.172 2.525 1 93.75 220 ALA A C 1
ATOM 1773 O O . ALA A 1 220 ? 5.152 -7.004 3.141 1 93.75 220 ALA A O 1
ATOM 1774 N N . PHE A 1 221 ? 3.893 -6.43 1.387 1 93.5 221 PHE A N 1
ATOM 1775 C CA . PHE A 1 221 ? 3.906 -7.746 0.765 1 93.5 221 PHE A CA 1
ATOM 1776 C C . PHE A 1 221 ? 4.48 -7.676 -0.644 1 93.5 221 PHE A C 1
ATOM 1778 O O . PHE A 1 221 ? 5.398 -8.43 -0.984 1 93.5 221 PHE A O 1
ATOM 1785 N N . ALA A 1 222 ? 4.012 -6.758 -1.436 1 92.62 222 ALA A N 1
ATOM 1786 C CA . ALA A 1 222 ? 4.258 -6.719 -2.875 1 92.62 222 ALA A CA 1
ATOM 1787 C C . ALA A 1 222 ? 5.754 -6.621 -3.172 1 92.62 222 ALA A C 1
ATOM 1789 O O . ALA A 1 222 ? 6.285 -7.387 -3.979 1 92.62 222 ALA A O 1
ATOM 1790 N N . GLN A 1 223 ? 6.426 -5.727 -2.473 1 94.69 223 GLN A N 1
ATOM 1791 C CA . GLN A 1 223 ? 7.84 -5.496 -2.736 1 94.69 223 GLN A CA 1
ATOM 1792 C C . GLN A 1 223 ? 8.68 -6.719 -2.377 1 94.69 223 GLN A C 1
ATOM 1794 O O . GLN A 1 223 ? 9.57 -7.109 -3.129 1 94.69 223 GLN A O 1
ATOM 1799 N N . VAL A 1 224 ? 8.344 -7.312 -1.264 1 94.94 224 VAL A N 1
ATOM 1800 C CA . VAL A 1 224 ? 9.102 -8.453 -0.778 1 94.94 224 VAL A CA 1
ATOM 1801 C C . VAL A 1 224 ? 8.867 -9.664 -1.687 1 94.94 224 VAL A C 1
ATOM 1803 O O . VAL A 1 224 ? 9.812 -10.336 -2.1 1 94.94 224 VAL A O 1
ATOM 1806 N N . TYR A 1 225 ? 7.684 -9.867 -2.025 1 91.81 225 TYR A N 1
ATOM 1807 C CA . TYR A 1 225 ? 7.34 -11.023 -2.848 1 91.81 225 TYR A CA 1
ATOM 1808 C C . TYR A 1 225 ? 7.848 -10.844 -4.273 1 91.81 225 TYR A C 1
ATOM 1810 O O . TYR A 1 225 ? 8.453 -11.766 -4.84 1 91.81 225 TYR A O 1
ATOM 1818 N N . ALA A 1 226 ? 7.617 -9.734 -4.832 1 90.56 226 ALA A N 1
ATOM 1819 C CA . ALA A 1 226 ? 8 -9.484 -6.219 1 90.56 226 ALA A CA 1
ATOM 1820 C C . ALA A 1 226 ? 9.516 -9.523 -6.387 1 90.56 226 ALA A C 1
ATOM 1822 O O . ALA A 1 226 ? 10.023 -9.867 -7.457 1 90.56 226 ALA A O 1
ATOM 1823 N N . MET A 1 227 ? 10.25 -9.188 -5.348 1 92.75 227 MET A N 1
ATOM 1824 C CA . MET A 1 227 ? 11.703 -9.141 -5.445 1 92.75 227 MET A CA 1
ATOM 1825 C C . MET A 1 227 ? 12.289 -10.547 -5.574 1 92.75 227 MET A C 1
ATOM 1827 O O . MET A 1 227 ? 13.109 -10.797 -6.457 1 92.75 227 MET A O 1
ATOM 1831 N N . ASN A 1 228 ? 11.867 -11.445 -4.684 1 91.94 228 ASN A N 1
ATOM 1832 C CA . ASN A 1 228 ? 12.5 -12.766 -4.703 1 91.94 228 ASN A CA 1
ATOM 1833 C C . ASN A 1 228 ? 11.625 -13.812 -4.016 1 91.94 228 ASN A C 1
ATOM 1835 O O . ASN A 1 228 ? 12.141 -14.812 -3.506 1 91.94 228 ASN A O 1
ATOM 1839 N N . GLN A 1 229 ? 10.367 -13.5 -3.891 1 90.19 229 GLN A N 1
ATOM 1840 C CA . GLN A 1 229 ? 9.383 -14.43 -3.332 1 90.19 229 GLN A CA 1
ATOM 1841 C C . GLN A 1 229 ? 9.852 -14.977 -1.987 1 90.19 229 GLN A C 1
ATOM 1843 O O . GLN A 1 229 ? 9.695 -16.172 -1.708 1 90.19 229 GLN A O 1
ATOM 1848 N N . GLY A 1 230 ? 10.578 -14.164 -1.258 1 92.31 230 GLY A N 1
ATOM 1849 C CA . GLY A 1 230 ? 11.055 -14.547 0.064 1 92.31 230 GLY A CA 1
ATOM 1850 C C . GLY A 1 230 ? 12.391 -15.258 0.037 1 92.31 230 GLY A C 1
ATOM 1851 O O . GLY A 1 230 ? 12.938 -15.602 1.087 1 92.31 230 GLY A O 1
ATOM 1852 N N . GLY A 1 231 ? 12.93 -15.445 -1.106 1 93.12 231 GLY A N 1
ATOM 1853 C CA . GLY A 1 231 ? 14.195 -16.141 -1.248 1 93.12 231 GLY A CA 1
ATOM 1854 C C . GLY A 1 231 ? 15.406 -15.242 -1.086 1 93.12 231 GLY A C 1
ATOM 1855 O O . GLY A 1 231 ? 15.258 -14.039 -0.857 1 93.12 231 GLY A O 1
ATOM 1856 N N . PRO A 1 232 ? 16.641 -15.867 -1.122 1 93.06 232 PRO A N 1
ATOM 1857 C CA . PRO A 1 232 ? 16.891 -17.312 -1.275 1 93.06 232 PRO A CA 1
ATOM 1858 C C . PRO A 1 232 ? 16.641 -18.094 0.01 1 93.06 232 PRO A C 1
ATOM 1860 O O . PRO A 1 232 ? 16.75 -17.531 1.107 1 93.06 232 PRO A O 1
ATOM 1863 N N . ASP A 1 233 ? 16.297 -19.391 -0.081 1 92.38 233 ASP A N 1
ATOM 1864 C CA . ASP A 1 233 ? 16.125 -20.312 1.037 1 92.38 233 ASP A CA 1
ATOM 1865 C C . ASP A 1 233 ? 15.219 -19.703 2.109 1 92.38 233 ASP A C 1
ATOM 1867 O O . ASP A 1 233 ? 15.539 -19.766 3.299 1 92.38 233 ASP A O 1
ATOM 1871 N N . ARG A 1 234 ? 14.266 -18.938 1.715 1 92.31 234 ARG A N 1
ATOM 1872 C CA . ARG A 1 234 ? 13.266 -18.328 2.582 1 92.31 234 ARG A CA 1
ATOM 1873 C C . ARG A 1 234 ? 13.906 -17.328 3.529 1 92.31 234 ARG A C 1
ATOM 1875 O O . ARG A 1 234 ? 13.336 -17 4.574 1 92.31 234 ARG A O 1
ATOM 1882 N N . GLY A 1 235 ? 15.086 -16.875 3.125 1 94.56 235 GLY A N 1
ATOM 1883 C CA . GLY A 1 235 ? 15.883 -16.016 3.992 1 94.56 235 GLY A CA 1
ATOM 1884 C C . GLY A 1 235 ? 15.438 -14.57 3.977 1 94.56 235 GLY A C 1
ATOM 1885 O O . GLY A 1 235 ? 15.852 -13.781 4.824 1 94.56 235 GLY A O 1
ATOM 1886 N N . SER A 1 236 ? 14.5 -14.211 3.049 1 95.88 236 SER A N 1
ATOM 1887 C CA . SER A 1 236 ? 14.039 -12.828 2.982 1 95.88 236 SER A CA 1
ATOM 1888 C C . SER A 1 236 ? 12.531 -12.734 3.215 1 95.88 236 SER A C 1
ATOM 1890 O O . SER A 1 236 ? 11.914 -11.711 2.926 1 95.88 236 SER A O 1
ATOM 1892 N N . GLU A 1 237 ? 11.992 -13.727 3.781 1 96.06 237 GLU A N 1
ATOM 1893 C CA . GLU A 1 237 ? 10.555 -13.734 4.047 1 96.06 237 GLU A CA 1
ATOM 1894 C C . GLU A 1 237 ? 10.211 -12.836 5.227 1 96.06 237 GLU A C 1
ATOM 1896 O O . GLU A 1 237 ? 10.875 -12.875 6.266 1 96.06 237 GLU A O 1
ATOM 1901 N N . THR A 1 238 ? 9.227 -11.984 5.023 1 96.44 238 THR A N 1
ATOM 1902 C CA . THR A 1 238 ? 8.547 -11.312 6.121 1 96.44 238 THR A CA 1
ATOM 1903 C C . THR A 1 238 ? 7.211 -11.984 6.43 1 96.44 238 THR A C 1
ATOM 1905 O O . THR A 1 238 ? 6.793 -12.906 5.719 1 96.44 238 THR A O 1
ATOM 1908 N N . LEU A 1 239 ? 6.559 -11.57 7.469 1 95.5 239 LEU A N 1
ATOM 1909 C CA . LEU A 1 239 ? 5.363 -12.258 7.953 1 95.5 239 LEU A CA 1
ATOM 1910 C C . LEU A 1 239 ? 4.297 -12.328 6.863 1 95.5 239 LEU A C 1
ATOM 1912 O O . LEU A 1 239 ? 3.705 -13.383 6.637 1 95.5 239 LEU A O 1
ATOM 1916 N N . PRO A 1 240 ? 4.035 -11.25 6.098 1 93.44 240 PRO A N 1
ATOM 1917 C CA . PRO A 1 240 ? 3.02 -11.344 5.051 1 93.44 240 PRO A CA 1
ATOM 1918 C C . PRO A 1 240 ? 3.387 -12.344 3.959 1 93.44 240 P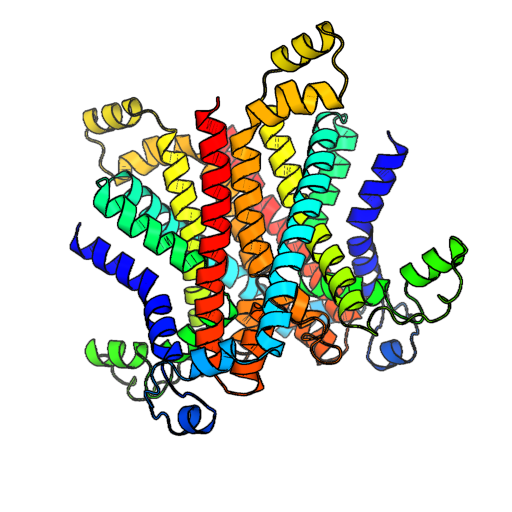RO A C 1
ATOM 1920 O O . PRO A 1 240 ? 2.529 -13.102 3.49 1 93.44 240 PRO A O 1
ATOM 1923 N N . VAL A 1 241 ? 4.668 -12.383 3.596 1 93.88 241 VAL A N 1
ATOM 1924 C CA . VAL A 1 241 ? 5.113 -13.312 2.566 1 93.88 241 VAL A CA 1
ATOM 1925 C C . VAL A 1 241 ? 5.109 -14.734 3.123 1 93.88 241 VAL A C 1
ATOM 1927 O O . VAL A 1 241 ? 4.738 -15.68 2.424 1 93.88 241 VAL A O 1
ATOM 1930 N N . PHE A 1 242 ? 5.52 -14.859 4.367 1 95.12 242 PHE A N 1
ATOM 1931 C CA . PHE A 1 242 ? 5.469 -16.141 5.051 1 95.12 242 PHE A CA 1
ATOM 1932 C C . PHE A 1 242 ? 4.051 -16.703 5.059 1 95.12 242 PHE A C 1
ATOM 1934 O O . PHE A 1 242 ? 3.834 -17.875 4.746 1 95.12 242 PHE A O 1
ATOM 1941 N N . ALA A 1 243 ? 3.078 -15.898 5.352 1 92.94 243 ALA A N 1
ATOM 1942 C CA . ALA A 1 243 ? 1.672 -16.297 5.367 1 92.94 243 ALA A CA 1
ATOM 1943 C C . ALA A 1 243 ? 1.203 -16.703 3.971 1 92.94 243 ALA A C 1
ATOM 1945 O O . ALA A 1 243 ? 0.476 -17.688 3.814 1 92.94 243 ALA A O 1
ATOM 1946 N N . TYR A 1 244 ? 1.609 -15.953 3.037 1 90.38 244 TYR A N 1
ATOM 1947 C CA . TYR A 1 244 ? 1.2 -16.219 1.662 1 90.38 244 TYR A CA 1
ATOM 1948 C C . TYR A 1 244 ? 1.75 -17.562 1.183 1 90.38 244 TYR A C 1
ATOM 1950 O O . TYR A 1 244 ? 1.031 -18.344 0.561 1 90.38 244 TYR A O 1
ATOM 1958 N N . ILE A 1 245 ? 2.98 -17.781 1.468 1 90.38 245 ILE A N 1
ATOM 1959 C CA . ILE A 1 245 ? 3.629 -19 1.017 1 90.38 245 ILE A CA 1
ATOM 1960 C C . ILE A 1 245 ? 3.023 -20.203 1.738 1 90.38 245 ILE A C 1
ATOM 1962 O O . ILE A 1 245 ? 2.713 -21.219 1.113 1 90.38 245 ILE A O 1
ATOM 1966 N N . GLU A 1 246 ? 2.795 -20.062 2.998 1 89.31 246 GLU A N 1
ATOM 1967 C CA . GLU A 1 246 ? 2.16 -21.156 3.748 1 89.31 246 GLU A CA 1
ATOM 1968 C C . GLU A 1 246 ? 0.727 -21.375 3.275 1 89.31 246 GLU A C 1
ATOM 1970 O O . GLU A 1 246 ? 0.293 -22.531 3.129 1 89.31 246 GLU A O 1
ATOM 1975 N N . GLY A 1 247 ? -0.007 -20.375 3.078 1 86.94 247 GLY A N 1
ATOM 1976 C CA . GLY A 1 247 ? -1.4 -20.484 2.676 1 86.94 247 GLY A CA 1
ATOM 1977 C C . GLY A 1 247 ? -1.573 -20.906 1.23 1 86.94 247 GLY A C 1
ATOM 1978 O O . GLY A 1 247 ? -1.932 -22.047 0.953 1 86.94 247 GLY A O 1
ATOM 1979 N N . VAL A 1 248 ? -1.244 -20.109 0.363 1 78.38 248 VAL A N 1
ATOM 1980 C CA . VAL A 1 248 ? -1.485 -20.297 -1.062 1 78.38 248 VAL A CA 1
ATOM 1981 C C . VAL A 1 248 ? -0.434 -21.25 -1.642 1 78.38 248 VAL A C 1
ATOM 1983 O O . VAL A 1 248 ? -0.753 -22.125 -2.455 1 78.38 248 VAL A O 1
ATOM 1986 N N . GLY A 1 249 ? 0.76 -21.141 -1.226 1 77.81 249 GLY A N 1
ATOM 1987 C CA . GLY A 1 249 ? 1.835 -21.953 -1.766 1 77.81 249 GLY A CA 1
ATOM 1988 C C . GLY A 1 249 ? 1.785 -23.391 -1.292 1 77.81 249 GLY A C 1
ATOM 1989 O O . GLY A 1 249 ? 1.925 -24.328 -2.092 1 77.81 249 GLY A O 1
ATOM 1990 N N . GLN A 1 250 ? 1.527 -23.531 -0.048 1 82.81 250 GLN A N 1
ATOM 1991 C CA . GLN A 1 250 ? 1.588 -24.875 0.537 1 82.81 250 GLN A CA 1
ATOM 1992 C C . GLN A 1 250 ? 0.193 -25.391 0.881 1 82.81 250 GLN A C 1
ATOM 1994 O O . GLN A 1 250 ? 0.043 -26.5 1.387 1 82.81 250 GLN A O 1
ATOM 1999 N N . PHE A 1 251 ? -0.802 -24.516 0.697 1 80.69 251 PHE A N 1
ATOM 2000 C CA . PHE A 1 251 ? -2.207 -24.859 0.896 1 80.69 251 PHE A CA 1
ATOM 2001 C C . PHE A 1 251 ? -2.502 -25.094 2.371 1 80.69 251 PHE A C 1
ATOM 2003 O O . PHE A 1 251 ? -3.326 -25.953 2.715 1 80.69 251 PHE A O 1
ATOM 2010 N N . HIS A 1 252 ? -1.731 -24.516 3.227 1 88.75 252 HIS A N 1
ATOM 2011 C CA . HIS A 1 252 ? -2.039 -24.516 4.652 1 88.75 252 HIS A CA 1
ATOM 2012 C C . HIS A 1 252 ? -2.754 -23.234 5.059 1 88.75 252 HIS A C 1
ATOM 2014 O O . HIS A 1 252 ? -2.188 -22.406 5.77 1 88.75 252 HIS A O 1
ATOM 2020 N N . TYR A 1 253 ? -3.994 -23.188 4.746 1 86.94 253 TYR A N 1
ATOM 2021 C CA . TYR A 1 253 ? -4.738 -21.953 4.91 1 86.94 253 TYR A CA 1
ATOM 2022 C C . TYR A 1 253 ? -5.027 -21.672 6.383 1 86.94 253 TYR A C 1
ATOM 2024 O O . TYR A 1 253 ? -5.086 -20.516 6.805 1 86.94 253 TYR A O 1
ATOM 2032 N N . GLY A 1 254 ? -5.234 -22.719 7.148 1 89.88 254 GLY A N 1
ATOM 2033 C CA . GLY A 1 254 ? -5.398 -22.547 8.578 1 89.88 254 GLY A CA 1
ATOM 2034 C C . GLY A 1 254 ? -4.18 -21.953 9.25 1 89.88 254 GLY A C 1
ATOM 2035 O O . GLY A 1 254 ? -4.301 -21.031 10.07 1 89.88 254 GLY A O 1
ATOM 2036 N N . VAL A 1 255 ? -3.055 -22.469 8.844 1 91.19 255 VAL A N 1
ATOM 2037 C CA . VAL A 1 255 ? -1.797 -21.953 9.375 1 91.19 255 VAL A CA 1
ATOM 2038 C C . VAL A 1 255 ? -1.608 -20.516 8.93 1 91.19 255 VAL A C 1
ATOM 2040 O O . VAL A 1 255 ? -1.188 -19.656 9.727 1 91.19 255 VAL A O 1
ATOM 2043 N N . ALA A 1 256 ? -1.905 -20.234 7.676 1 91.44 256 ALA A N 1
ATOM 2044 C CA . ALA A 1 256 ? -1.794 -18.875 7.16 1 91.44 256 ALA A CA 1
ATOM 2045 C C . ALA A 1 256 ? -2.697 -17.922 7.934 1 91.44 256 ALA A C 1
ATOM 2047 O O . ALA A 1 256 ? -2.307 -16.781 8.227 1 91.44 256 ALA A O 1
ATOM 2048 N N . ALA A 1 257 ? -3.859 -18.359 8.25 1 92.75 257 ALA A N 1
ATOM 2049 C CA . ALA A 1 257 ? -4.785 -17.562 9.047 1 92.75 257 ALA A CA 1
ATOM 2050 C C . ALA A 1 257 ? -4.227 -17.312 10.438 1 92.75 257 ALA A C 1
ATOM 2052 O O . ALA A 1 257 ? -4.336 -16.203 10.969 1 92.75 257 ALA A O 1
ATOM 2053 N N . ALA A 1 258 ? -3.699 -18.297 11 1 94.69 258 ALA A N 1
ATOM 2054 C CA . ALA A 1 258 ? -3.088 -18.156 12.32 1 94.69 258 ALA A CA 1
ATOM 2055 C C . ALA A 1 258 ? -1.936 -17.156 12.289 1 94.69 258 ALA A C 1
ATOM 2057 O O . ALA A 1 258 ? -1.782 -16.344 13.203 1 94.69 258 ALA A O 1
ATOM 2058 N N . ILE A 1 259 ? -1.107 -17.25 11.234 1 94.62 259 ILE A N 1
ATOM 2059 C CA . ILE A 1 259 ? -0.021 -16.281 11.062 1 94.62 259 ILE A CA 1
ATOM 2060 C C . ILE A 1 259 ? -0.587 -14.875 10.984 1 94.62 259 ILE A C 1
ATOM 2062 O O . ILE A 1 259 ? -0.04 -13.945 11.594 1 94.62 259 ILE A O 1
ATOM 2066 N N . SER A 1 260 ? -1.65 -14.711 10.273 1 93.25 260 SER A N 1
ATOM 2067 C CA . SER A 1 260 ? -2.283 -13.406 10.102 1 93.25 260 SER A CA 1
ATOM 2068 C C . SER A 1 260 ? -2.783 -12.867 11.438 1 93.25 260 SER A C 1
ATOM 2070 O O . SER A 1 260 ? -2.637 -11.672 11.719 1 93.25 260 SER A O 1
ATOM 2072 N N . ILE A 1 261 ? -3.379 -13.68 12.234 1 93.19 261 ILE A N 1
ATOM 2073 C CA . ILE A 1 261 ? -3.883 -13.258 13.539 1 93.19 261 ILE A CA 1
ATOM 2074 C C . ILE A 1 261 ? -2.717 -12.852 14.438 1 93.19 261 ILE A C 1
ATOM 2076 O O . ILE A 1 261 ? -2.779 -11.828 15.125 1 93.19 261 ILE A O 1
ATOM 2080 N N . LEU A 1 262 ? -1.743 -13.648 14.43 1 93.81 262 LEU A N 1
ATOM 2081 C CA . LEU A 1 262 ? -0.566 -13.32 15.227 1 93.81 262 LEU A CA 1
ATOM 2082 C C . LEU A 1 262 ? 0.062 -12.016 14.75 1 93.81 262 LEU A C 1
ATOM 2084 O O . LEU A 1 262 ? 0.568 -11.234 15.555 1 93.81 262 LEU A O 1
ATOM 2088 N N . THR A 1 263 ? 0.074 -11.859 13.414 1 92.19 263 THR A N 1
ATOM 2089 C CA . THR A 1 263 ? 0.577 -10.617 12.844 1 92.19 263 THR A CA 1
ATOM 2090 C C . THR A 1 263 ? -0.238 -9.422 13.344 1 92.19 263 THR A C 1
ATOM 2092 O O . THR A 1 263 ? 0.323 -8.383 13.703 1 92.19 263 THR A O 1
ATOM 2095 N N . ILE A 1 264 ? -1.528 -9.523 13.375 1 90.62 264 ILE A N 1
ATOM 2096 C CA . ILE A 1 264 ? -2.416 -8.469 13.859 1 90.62 264 ILE A CA 1
ATOM 2097 C C . ILE A 1 264 ? -2.117 -8.18 15.328 1 90.62 264 ILE A C 1
ATOM 2099 O O . ILE A 1 264 ? -1.993 -7.016 15.727 1 90.62 264 ILE A O 1
ATOM 2103 N N . VAL A 1 265 ? -1.98 -9.203 16.125 1 91.12 265 VAL A N 1
ATOM 2104 C CA . VAL A 1 265 ? -1.702 -9.062 17.547 1 91.12 265 VAL A CA 1
ATOM 2105 C C . VAL A 1 265 ? -0.367 -8.344 17.75 1 91.12 265 VAL A C 1
ATOM 2107 O O . VAL A 1 265 ? -0.254 -7.453 18.594 1 91.12 265 VAL A O 1
ATOM 2110 N N . MET A 1 266 ? 0.605 -8.695 16.984 1 91.5 266 MET A N 1
ATOM 2111 C CA . MET A 1 266 ? 1.919 -8.062 17.062 1 91.5 266 MET A CA 1
ATOM 2112 C C . MET A 1 266 ? 1.839 -6.586 16.688 1 91.5 266 MET A C 1
ATOM 2114 O O . MET A 1 266 ? 2.465 -5.738 17.312 1 91.5 266 MET A O 1
ATOM 2118 N N . LEU A 1 267 ? 1.126 -6.359 15.641 1 89.5 267 LEU A N 1
ATOM 2119 C CA . LEU A 1 267 ? 0.973 -4.98 15.188 1 89.5 267 LEU A CA 1
ATOM 2120 C C . LEU A 1 267 ? 0.291 -4.137 16.266 1 89.5 267 LEU A C 1
ATOM 2122 O O . LEU A 1 267 ? 0.701 -3 16.516 1 89.5 267 LEU A O 1
ATOM 2126 N N . ILE A 1 268 ? -0.735 -4.648 16.891 1 85.62 268 ILE A N 1
ATOM 2127 C CA . ILE A 1 268 ? -1.438 -3.943 17.953 1 85.62 268 ILE A CA 1
ATOM 2128 C C . ILE A 1 268 ? -0.496 -3.717 19.141 1 85.62 268 ILE A C 1
ATOM 2130 O O . ILE A 1 268 ? -0.495 -2.641 19.734 1 85.62 268 ILE A O 1
ATOM 2134 N N . ALA A 1 269 ? 0.26 -4.711 19.438 1 86 269 ALA A N 1
ATOM 2135 C CA . ALA A 1 269 ? 1.216 -4.602 20.531 1 86 269 ALA A CA 1
ATOM 2136 C C . ALA A 1 269 ? 2.248 -3.512 20.266 1 86 269 ALA A C 1
ATOM 2138 O O . ALA A 1 269 ? 2.516 -2.672 21.125 1 86 269 ALA A O 1
ATOM 2139 N N . VAL A 1 270 ? 2.758 -3.52 19.016 1 83.56 270 VAL A N 1
ATOM 2140 C CA . VAL A 1 270 ? 3.756 -2.525 18.641 1 83.56 270 VAL A CA 1
ATOM 2141 C C . VAL A 1 270 ? 3.127 -1.134 18.641 1 83.56 270 VAL A C 1
ATOM 2143 O O . VAL A 1 270 ? 3.74 -0.173 19.109 1 83.56 270 VAL A O 1
ATOM 2146 N N . MET A 1 271 ? 1.938 -1.034 18.219 1 80.94 271 MET A N 1
ATOM 2147 C CA . MET A 1 271 ? 1.248 0.251 18.156 1 80.94 271 MET A CA 1
ATOM 2148 C C . MET A 1 271 ? 0.891 0.738 19.562 1 80.94 271 MET A C 1
ATOM 2150 O O . MET A 1 271 ? 0.956 1.937 19.844 1 80.94 271 MET A O 1
ATOM 2154 N N . SER A 1 272 ? 0.437 -0.147 20.422 1 78.38 272 SER A N 1
ATOM 2155 C CA . SER A 1 272 ? 0.124 0.216 21.797 1 78.38 272 SER A CA 1
ATOM 2156 C C . SER A 1 272 ? 1.351 0.77 22.516 1 78.38 272 SER A C 1
ATOM 2158 O O . SER A 1 272 ? 1.254 1.75 23.25 1 78.38 272 SER A O 1
ATOM 2160 N N . PHE A 1 273 ? 2.4 0.075 22.234 1 74.38 273 PHE A N 1
ATOM 2161 C CA . PHE A 1 273 ? 3.648 0.547 22.828 1 74.38 273 PHE A CA 1
ATOM 2162 C C . PHE A 1 273 ? 4.012 1.927 22.297 1 74.38 273 PHE A C 1
ATOM 2164 O O . PHE A 1 273 ? 4.402 2.812 23.047 1 74.38 273 PHE A O 1
ATOM 2171 N N . TYR A 1 274 ? 3.797 2.07 21 1 72.06 274 TYR A N 1
ATOM 2172 C CA . TYR A 1 274 ? 4.062 3.354 20.359 1 72.06 274 TYR A CA 1
ATOM 2173 C C . TYR A 1 274 ? 3.174 4.445 20.938 1 72.06 274 TYR A C 1
ATOM 2175 O O . TYR A 1 274 ? 3.652 5.535 21.266 1 72.06 274 TYR A O 1
ATOM 2183 N N . PHE A 1 275 ? 1.964 4.207 21.266 1 68.62 275 PHE A N 1
ATOM 2184 C CA . PHE A 1 275 ? 1.021 5.188 21.797 1 68.62 275 PHE A CA 1
ATOM 2185 C C . PHE A 1 275 ? 1.346 5.523 23.25 1 68.62 275 PHE A C 1
ATOM 2187 O O . PHE A 1 275 ? 1.217 6.672 23.656 1 68.62 275 PHE A O 1
ATOM 2194 N N . ARG A 1 276 ? 1.702 4.574 24 1 68.94 276 ARG A N 1
ATOM 2195 C CA . ARG A 1 276 ? 2.059 4.809 25.391 1 68.94 276 ARG A CA 1
ATOM 2196 C C . ARG A 1 276 ? 3.27 5.727 25.5 1 68.94 276 ARG A C 1
ATOM 2198 O O . ARG A 1 276 ? 3.32 6.594 26.375 1 68.94 276 ARG A O 1
ATOM 2205 N N . LEU A 1 277 ? 4.172 5.504 24.609 1 62.62 277 LEU A N 1
ATOM 2206 C CA . LEU A 1 277 ? 5.371 6.336 24.609 1 62.62 277 LEU A CA 1
ATOM 2207 C C . LEU A 1 277 ? 5.023 7.789 24.297 1 62.62 277 LEU A C 1
ATOM 2209 O O . LEU A 1 277 ? 5.578 8.711 24.906 1 62.62 277 LEU A O 1
ATOM 2213 N N . ILE A 1 278 ? 4.07 7.941 23.5 1 60.78 278 ILE A N 1
ATOM 2214 C CA . ILE A 1 278 ? 3.66 9.281 23.094 1 60.78 278 ILE A CA 1
ATOM 2215 C C . ILE A 1 278 ? 2.883 9.945 24.219 1 60.78 278 ILE A C 1
ATOM 2217 O O . ILE A 1 278 ? 3.076 11.133 24.5 1 60.78 278 ILE A O 1
ATOM 2221 N N . LEU A 1 279 ? 1.95 9.227 24.719 1 57.34 279 LEU A N 1
ATOM 2222 C CA . LEU A 1 279 ? 1.151 9.773 25.812 1 57.34 279 LEU A CA 1
ATOM 2223 C C . LEU A 1 279 ? 2.035 10.148 27 1 57.34 279 LEU A C 1
ATOM 2225 O O . LEU A 1 279 ? 1.798 11.156 27.656 1 57.34 279 LEU A O 1
ATOM 2229 N N . LYS A 1 280 ? 2.91 9.398 27.266 1 58.34 280 LYS A N 1
ATOM 2230 C CA . LYS A 1 280 ? 3.836 9.711 28.359 1 58.34 280 LYS A CA 1
ATOM 2231 C C . LYS A 1 280 ? 4.594 11.008 28.078 1 58.34 280 LYS A C 1
ATOM 2233 O O . LYS A 1 280 ? 4.82 11.805 28.984 1 58.34 280 LYS A O 1
ATOM 2238 N N . GLN A 1 281 ? 4.844 11.094 26.844 1 54.75 281 GLN A N 1
ATOM 2239 C CA . GLN A 1 281 ? 5.551 12.32 26.484 1 54.75 281 GLN A CA 1
ATOM 2240 C C . GLN A 1 281 ? 4.637 13.539 26.594 1 54.75 281 GLN A C 1
ATOM 2242 O O . GLN A 1 281 ? 5.09 14.633 26.938 1 54.75 281 GLN A O 1
ATOM 2247 N N . GLU A 1 282 ? 3.393 13.336 26.203 1 53.72 282 GLU A N 1
ATOM 2248 C CA . GLU A 1 282 ? 2.424 14.43 26.328 1 53.72 282 GLU A CA 1
ATOM 2249 C C . GLU A 1 282 ? 2.178 14.781 27.797 1 53.72 282 GLU A C 1
ATOM 2251 O O . GLU A 1 282 ? 1.969 15.953 28.125 1 53.72 282 GLU A O 1
ATOM 2256 N N . GLU A 1 283 ? 2.014 13.766 28.609 1 52.41 283 GLU A N 1
ATOM 2257 C CA . GLU A 1 283 ? 1.845 14.047 30.031 1 52.41 283 GLU A CA 1
ATOM 2258 C C . GLU A 1 283 ? 3.07 14.758 30.594 1 52.41 283 GLU A C 1
ATOM 2260 O O . GLU A 1 283 ? 2.951 15.57 31.516 1 52.41 283 GLU A O 1
ATOM 2265 N N . GLU A 1 284 ? 4.105 14.445 30.047 1 47.34 284 GLU A N 1
ATOM 2266 C CA . GLU A 1 284 ? 5.297 15.109 30.578 1 47.34 284 GLU A CA 1
ATOM 2267 C C . GLU A 1 284 ? 5.41 16.531 30.047 1 47.34 284 GLU A C 1
ATOM 2269 O O . GLU A 1 284 ? 6.129 17.359 30.609 1 47.34 284 GLU A O 1
ATOM 2274 N N . LEU A 1 285 ? 4.625 16.797 29.078 1 42.94 285 LEU A N 1
ATOM 2275 C CA . LEU A 1 285 ? 4.598 18.203 28.688 1 42.94 285 LEU A CA 1
ATOM 2276 C C . LEU A 1 285 ? 3.486 18.953 29.422 1 42.94 285 LEU A C 1
ATOM 2278 O O . LEU A 1 285 ? 2.406 18.406 29.641 1 42.94 285 LEU A O 1
ATOM 2282 N N . MET B 1 1 ? 25.203 23.125 -0.645 1 55.69 1 MET B N 1
ATOM 2283 C CA . MET B 1 1 ? 23.781 22.844 -0.537 1 55.69 1 MET B CA 1
ATOM 2284 C C . MET B 1 1 ? 23.219 22.359 -1.866 1 55.69 1 MET B C 1
ATOM 2286 O O . MET B 1 1 ? 22.531 21.344 -1.913 1 55.69 1 MET B O 1
ATOM 2290 N N . ALA B 1 2 ? 23.766 23.125 -2.936 1 61.22 2 ALA B N 1
ATOM 2291 C CA . ALA B 1 2 ? 23.281 22.797 -4.277 1 61.22 2 ALA B CA 1
ATOM 2292 C C . ALA B 1 2 ? 23.75 21.406 -4.699 1 61.22 2 ALA B C 1
ATOM 2294 O O . ALA B 1 2 ? 22.938 20.594 -5.152 1 61.22 2 ALA B O 1
ATOM 2295 N N . PRO B 1 3 ? 24.969 21.078 -4.414 1 62.19 3 PRO B N 1
ATOM 2296 C CA . PRO B 1 3 ? 25.422 19.766 -4.887 1 62.19 3 PRO B CA 1
ATOM 2297 C C . PRO B 1 3 ? 24.734 18.609 -4.164 1 62.19 3 PRO B C 1
ATOM 2299 O O . PRO B 1 3 ? 24.375 17.609 -4.789 1 62.19 3 PRO B O 1
ATOM 2302 N N . ALA B 1 4 ? 24.594 18.703 -2.922 1 65.5 4 ALA B N 1
ATOM 2303 C CA . ALA B 1 4 ? 23.953 17.625 -2.156 1 65.5 4 ALA B CA 1
ATOM 2304 C C . ALA B 1 4 ? 22.5 17.453 -2.58 1 65.5 4 ALA B C 1
ATOM 2306 O O . ALA B 1 4 ? 22.016 16.328 -2.672 1 65.5 4 ALA B O 1
ATOM 2307 N N . LEU B 1 5 ? 22 18.5 -2.947 1 71.69 5 LEU B N 1
ATOM 2308 C CA . LEU B 1 5 ? 20.609 18.484 -3.387 1 71.69 5 LEU B CA 1
ATOM 2309 C C . LEU B 1 5 ? 20.469 17.781 -4.73 1 71.69 5 LEU B C 1
ATOM 2311 O O . LEU B 1 5 ? 19.531 17 -4.934 1 71.69 5 LEU B O 1
ATOM 2315 N N . LEU B 1 6 ? 21.422 18.125 -5.504 1 69.5 6 LEU B N 1
ATOM 2316 C CA . LEU B 1 6 ? 21.391 17.484 -6.812 1 69.5 6 LEU B CA 1
ATOM 2317 C C . LEU B 1 6 ? 21.625 15.984 -6.688 1 69.5 6 LEU B C 1
ATOM 2319 O O . LEU B 1 6 ? 21 15.195 -7.391 1 69.5 6 LEU B O 1
ATOM 2323 N N . SER B 1 7 ? 22.438 15.727 -5.746 1 70.5 7 SER B N 1
ATOM 2324 C CA . SER B 1 7 ? 22.734 14.312 -5.523 1 70.5 7 SER B CA 1
ATOM 2325 C C . SER B 1 7 ? 21.5 13.578 -4.984 1 70.5 7 SER B C 1
ATOM 2327 O O . SER B 1 7 ? 21.219 12.453 -5.391 1 70.5 7 SER B O 1
ATOM 2329 N N . MET B 1 8 ? 20.812 14.266 -4.172 1 75.44 8 MET B N 1
ATOM 2330 C CA . MET B 1 8 ? 19.625 13.656 -3.592 1 75.44 8 MET B CA 1
ATOM 2331 C C . MET B 1 8 ? 18.531 13.484 -4.641 1 75.44 8 MET B C 1
ATOM 2333 O O . MET B 1 8 ? 17.906 12.43 -4.723 1 75.44 8 MET B O 1
ATOM 2337 N N . ALA B 1 9 ? 18.438 14.461 -5.43 1 76.75 9 ALA B N 1
ATOM 2338 C CA . ALA B 1 9 ? 17.453 14.398 -6.504 1 76.75 9 ALA B CA 1
ATOM 2339 C C . ALA B 1 9 ? 17.781 13.297 -7.504 1 76.75 9 ALA B C 1
ATOM 2341 O O . ALA B 1 9 ? 16.906 12.578 -7.965 1 76.75 9 ALA B O 1
ATOM 2342 N N . VAL B 1 10 ? 19.031 13.227 -7.668 1 75.75 10 VAL B N 1
ATOM 2343 C CA . VAL B 1 10 ? 19.484 12.219 -8.625 1 75.75 10 VAL B CA 1
ATOM 2344 C C . VAL B 1 10 ? 19.219 10.82 -8.055 1 75.75 10 VAL B C 1
ATOM 2346 O O . VAL B 1 10 ? 18.766 9.93 -8.773 1 75.75 10 VAL B O 1
ATOM 2349 N N . LEU B 1 11 ? 19.469 10.719 -6.82 1 78.06 11 LEU B N 1
ATOM 2350 C CA . LEU B 1 11 ? 19.266 9.422 -6.184 1 78.06 11 LEU B CA 1
ATOM 2351 C C . LEU B 1 11 ? 17.797 9.047 -6.176 1 78.06 11 LEU B C 1
ATOM 2353 O O . LEU B 1 11 ? 17.438 7.879 -6.359 1 78.06 11 LEU B O 1
ATOM 2357 N N . LEU B 1 12 ? 16.953 10.039 -6.078 1 81.25 12 LEU B N 1
ATOM 2358 C CA . LEU B 1 12 ? 15.516 9.797 -6.047 1 81.25 12 LEU B CA 1
ATOM 2359 C C . LEU B 1 12 ? 14.984 9.523 -7.449 1 81.25 12 LEU B C 1
ATOM 2361 O O . LEU B 1 12 ? 14.094 8.688 -7.625 1 81.25 12 LEU B O 1
ATOM 2365 N N . LEU B 1 13 ? 15.609 10.164 -8.398 1 86.88 13 LEU B N 1
ATOM 2366 C CA . LEU B 1 13 ? 15.078 10.078 -9.758 1 86.88 13 LEU B CA 1
ATOM 2367 C C . LEU B 1 13 ? 15.758 8.969 -10.539 1 86.88 13 LEU B C 1
ATOM 2369 O O . LEU B 1 13 ? 15.266 8.555 -11.594 1 86.88 13 LEU B O 1
ATOM 2373 N N . TYR B 1 14 ? 16.812 8.516 -10.031 1 86.25 14 TYR B N 1
ATOM 2374 C CA . TYR B 1 14 ? 17.609 7.551 -10.773 1 86.25 14 TYR B CA 1
ATOM 2375 C C . TYR B 1 14 ? 16.797 6.328 -11.148 1 86.25 14 TYR B C 1
ATOM 2377 O O . TYR B 1 14 ? 16.812 5.887 -12.297 1 86.25 14 TYR B O 1
ATOM 2385 N N . PRO B 1 15 ? 16.047 5.789 -10.203 1 87.81 15 PRO B N 1
ATOM 2386 C CA . PRO B 1 15 ? 15.25 4.625 -10.594 1 87.81 15 PRO B CA 1
ATOM 2387 C C . PRO B 1 15 ? 14.258 4.941 -11.711 1 87.81 15 PRO B C 1
ATOM 2389 O O . PRO B 1 15 ? 13.992 4.094 -12.57 1 87.81 15 PRO B O 1
ATOM 2392 N N . LEU B 1 16 ? 13.766 6.066 -11.664 1 89.25 16 LEU B N 1
ATOM 2393 C CA . LEU B 1 16 ? 12.812 6.469 -12.695 1 89.25 16 LEU B CA 1
ATOM 2394 C C . LEU B 1 16 ? 13.5 6.594 -14.047 1 89.25 16 LEU B C 1
ATOM 2396 O O . LEU B 1 16 ? 12.961 6.156 -15.062 1 89.25 16 LEU B O 1
ATOM 2400 N N . VAL B 1 17 ? 14.641 7.262 -14.016 1 89.5 17 VAL B N 1
ATOM 2401 C CA . VAL B 1 17 ? 15.398 7.43 -15.25 1 89.5 17 VAL B CA 1
ATOM 2402 C C . VAL B 1 17 ? 15.766 6.066 -15.828 1 89.5 17 VAL B C 1
ATOM 2404 O O . VAL B 1 17 ? 15.672 5.848 -17.031 1 89.5 17 VAL B O 1
ATOM 2407 N N . ARG B 1 18 ? 16.172 5.234 -14.984 1 88.25 18 ARG B N 1
ATOM 2408 C CA . ARG B 1 18 ? 16.516 3.885 -15.414 1 88.25 18 ARG B CA 1
ATOM 2409 C C . ARG B 1 18 ? 15.297 3.18 -16.016 1 88.25 18 ARG B C 1
ATOM 2411 O O . ARG B 1 18 ? 15.43 2.428 -16.984 1 88.25 18 ARG B O 1
ATOM 2418 N N . ASN B 1 19 ? 14.195 3.346 -15.391 1 90.5 19 ASN B N 1
ATOM 2419 C CA . ASN B 1 19 ? 12.961 2.762 -15.922 1 90.5 19 ASN B CA 1
ATOM 2420 C C . ASN B 1 19 ? 12.641 3.305 -17.312 1 90.5 19 ASN B C 1
ATOM 2422 O O . ASN B 1 19 ? 12.172 2.564 -18.172 1 90.5 19 ASN B O 1
ATOM 2426 N N . VAL B 1 20 ? 12.883 4.555 -17.516 1 91.69 20 VAL B N 1
ATOM 2427 C CA . VAL B 1 20 ? 12.68 5.176 -18.828 1 91.69 20 VAL B CA 1
ATOM 2428 C C . VAL B 1 20 ? 13.617 4.547 -19.859 1 91.69 20 VAL B C 1
ATOM 2430 O O . VAL B 1 20 ? 13.195 4.199 -20.953 1 91.69 20 VAL B O 1
ATOM 2433 N N . ILE B 1 21 ? 14.812 4.395 -19.484 1 90.5 21 ILE B N 1
ATOM 2434 C CA . ILE B 1 21 ? 15.805 3.812 -20.375 1 90.5 21 ILE B CA 1
ATOM 2435 C C . ILE B 1 21 ? 15.406 2.379 -20.719 1 90.5 21 ILE B C 1
ATOM 2437 O O . ILE B 1 21 ? 15.453 1.979 -21.891 1 90.5 21 ILE B O 1
ATOM 2441 N N . LEU B 1 22 ? 14.977 1.612 -19.75 1 88.94 22 LEU B N 1
ATOM 2442 C CA . LEU B 1 22 ? 14.562 0.229 -19.969 1 88.94 22 LEU B CA 1
ATOM 2443 C C . LEU B 1 22 ? 13.391 0.152 -20.938 1 88.94 22 LEU B C 1
ATOM 2445 O O . LEU B 1 22 ? 13.266 -0.809 -21.688 1 88.94 22 LEU B O 1
ATOM 2449 N N . SER B 1 23 ? 12.539 1.134 -20.891 1 93.31 23 SER B N 1
ATOM 2450 C CA . SER B 1 23 ? 11.328 1.123 -21.719 1 93.31 23 SER B CA 1
ATOM 2451 C C . SER B 1 23 ? 11.672 1.276 -23.188 1 93.31 23 SER B C 1
ATOM 2453 O O . SER B 1 23 ? 10.852 0.972 -24.062 1 93.31 23 SER B O 1
ATOM 2455 N N . PHE B 1 24 ? 12.906 1.698 -23.531 1 94 24 PHE B N 1
ATOM 2456 C CA . PHE B 1 24 ? 13.328 1.868 -24.922 1 94 24 PHE B CA 1
ATOM 2457 C C . PHE B 1 24 ? 14.219 0.713 -25.359 1 94 24 PHE B C 1
ATOM 2459 O O . PHE B 1 24 ? 14.805 0.752 -26.438 1 94 24 PHE B O 1
ATOM 2466 N N . GLN B 1 25 ? 14.312 -0.274 -24.547 1 89.62 25 GLN B N 1
ATOM 2467 C CA . GLN B 1 25 ? 15.203 -1.396 -24.828 1 89.62 25 GLN B CA 1
ATOM 2468 C C . GLN B 1 25 ? 14.422 -2.695 -24.984 1 89.62 25 GLN B C 1
ATOM 2470 O O . GLN B 1 25 ? 13.273 -2.793 -24.531 1 89.62 25 GLN B O 1
ATOM 2475 N N . GLN B 1 26 ? 15.047 -3.549 -25.844 1 87.06 26 GLN B N 1
ATOM 2476 C CA . GLN B 1 26 ? 14.555 -4.922 -25.891 1 87.06 26 GLN B CA 1
ATOM 2477 C C . GLN B 1 26 ? 15.203 -5.773 -24.797 1 87.06 26 GLN B C 1
ATOM 2479 O O . GLN B 1 26 ? 16.422 -5.98 -24.797 1 87.06 26 GLN B O 1
ATOM 2484 N N . LEU B 1 27 ? 14.453 -6.078 -23.828 1 79.06 27 LEU B N 1
ATOM 2485 C CA . LEU B 1 27 ? 14.961 -6.867 -22.719 1 79.06 27 LEU B CA 1
ATOM 2486 C C . LEU B 1 27 ? 14.07 -8.078 -22.453 1 79.06 27 LEU B C 1
ATOM 2488 O O . LEU B 1 27 ? 13.32 -8.102 -21.484 1 79.06 27 LEU B O 1
ATOM 2492 N N . ASN B 1 28 ? 14.258 -9 -23.328 1 78.5 28 ASN B N 1
ATOM 2493 C CA . ASN B 1 28 ? 13.578 -10.281 -23.172 1 78.5 28 ASN B CA 1
ATOM 2494 C C . ASN B 1 28 ? 14.477 -11.312 -22.5 1 78.5 28 ASN B C 1
ATOM 2496 O O . ASN B 1 28 ? 15.523 -10.969 -21.953 1 78.5 28 ASN B O 1
ATOM 2500 N N . ARG B 1 29 ? 13.898 -12.461 -22.453 1 72.25 29 ARG B N 1
ATOM 2501 C CA . ARG B 1 29 ? 14.609 -13.516 -21.734 1 72.25 29 ARG B CA 1
ATOM 2502 C C . ARG B 1 29 ? 16.047 -13.633 -22.219 1 72.25 29 ARG B C 1
ATOM 2504 O O . ARG B 1 29 ? 16.984 -13.711 -21.406 1 72.25 29 ARG B O 1
ATOM 2511 N N . LYS B 1 30 ? 16.156 -13.688 -23.5 1 66.19 30 LYS B N 1
ATOM 2512 C CA . LYS B 1 30 ? 17.484 -13.844 -24.094 1 66.19 30 LYS B CA 1
ATOM 2513 C C . LYS B 1 30 ? 18.406 -12.711 -23.656 1 66.19 30 LYS B C 1
ATOM 2515 O O . LYS B 1 30 ? 19.516 -12.953 -23.188 1 66.19 30 LYS B O 1
ATOM 2520 N N . GLU B 1 31 ? 17.906 -11.508 -23.844 1 71.19 31 GLU B N 1
ATOM 2521 C CA . GLU B 1 31 ? 18.703 -10.336 -23.5 1 71.19 31 GLU B CA 1
ATOM 2522 C C . GLU B 1 31 ? 18.969 -10.266 -22 1 71.19 31 GLU B C 1
ATOM 2524 O O . GLU B 1 31 ? 20.016 -9.781 -21.578 1 71.19 31 GLU B O 1
ATOM 2529 N N . PHE B 1 32 ? 17.969 -10.867 -21.375 1 61.34 32 PHE B N 1
ATOM 2530 C CA . PHE B 1 32 ? 18.125 -10.883 -19.938 1 61.34 32 PHE B CA 1
ATOM 2531 C C . PHE B 1 32 ? 19.25 -11.812 -19.516 1 61.34 32 PHE B C 1
ATOM 2533 O O . PHE B 1 32 ? 20.031 -11.492 -18.609 1 61.34 32 PHE B O 1
ATOM 2540 N N . ILE B 1 33 ? 19.297 -12.875 -20.266 1 63.16 33 ILE B N 1
ATOM 2541 C CA . ILE B 1 33 ? 20.312 -13.883 -19.984 1 63.16 33 ILE B CA 1
ATOM 2542 C C . ILE B 1 33 ? 21.656 -13.438 -20.547 1 63.16 33 ILE B C 1
ATOM 2544 O O . ILE B 1 33 ? 22.688 -13.523 -19.875 1 63.16 33 ILE B O 1
ATOM 2548 N N . THR B 1 34 ? 21.516 -12.875 -21.828 1 64.06 34 THR B N 1
ATOM 2549 C CA . THR B 1 34 ? 22.75 -12.523 -22.516 1 64.06 34 THR B CA 1
ATOM 2550 C C . THR B 1 34 ? 23.203 -11.125 -22.125 1 64.06 34 THR B C 1
ATOM 2552 O O . THR B 1 34 ? 24.344 -10.734 -22.375 1 64.06 34 THR B O 1
ATOM 2555 N N . ARG B 1 35 ? 22.375 -10.516 -21.5 1 61.94 35 ARG B N 1
ATOM 2556 C CA . ARG B 1 35 ? 22.672 -9.203 -20.953 1 61.94 35 ARG B CA 1
ATOM 2557 C C . ARG B 1 35 ? 23 -8.195 -22.047 1 61.94 35 ARG B C 1
ATOM 2559 O O . ARG B 1 35 ? 23.906 -7.383 -21.922 1 61.94 35 ARG B O 1
ATOM 2566 N N . GLU B 1 36 ? 22.469 -8.359 -23.078 1 71.88 36 GLU B N 1
ATOM 2567 C CA . GLU B 1 36 ? 22.641 -7.441 -24.203 1 71.88 36 GLU B CA 1
ATOM 2568 C C . GLU B 1 36 ? 21.594 -6.332 -24.156 1 71.88 36 GLU B C 1
ATOM 2570 O O . GLU B 1 36 ? 20.438 -6.574 -23.797 1 71.88 36 GLU B O 1
ATOM 2575 N N . THR B 1 37 ? 22.156 -5.16 -24.172 1 73.69 37 THR B N 1
ATOM 2576 C CA . THR B 1 37 ? 21.234 -4.031 -24.234 1 73.69 37 THR B CA 1
ATOM 2577 C C . THR B 1 37 ? 20.938 -3.662 -25.688 1 73.69 37 THR B C 1
ATOM 2579 O O . THR B 1 37 ? 21.828 -3.207 -26.406 1 73.69 37 THR B O 1
ATOM 2582 N N . VAL B 1 38 ? 19.797 -4.008 -26.188 1 85.69 38 VAL B N 1
ATOM 2583 C CA . VAL B 1 38 ? 19.391 -3.688 -27.562 1 85.69 38 VAL B CA 1
ATOM 2584 C C . VAL B 1 38 ? 18.406 -2.521 -27.547 1 85.69 38 VAL B C 1
ATOM 2586 O O . VAL B 1 38 ? 17.328 -2.625 -26.984 1 85.69 38 VAL B O 1
ATOM 2589 N N . TRP B 1 39 ? 18.922 -1.399 -28.109 1 91 39 TRP B N 1
ATOM 2590 C CA . TRP B 1 39 ? 18.062 -0.228 -28.219 1 91 39 TRP B CA 1
ATOM 2591 C C . TRP B 1 39 ? 17.062 -0.397 -29.359 1 91 39 TRP B C 1
ATOM 2593 O O . TRP B 1 39 ? 17.453 -0.644 -30.5 1 91 39 TRP B O 1
ATOM 2603 N N . ILE B 1 40 ? 15.781 -0.277 -29.062 1 92.56 40 ILE B N 1
ATOM 2604 C CA . ILE B 1 40 ? 14.773 -0.51 -30.078 1 92.56 40 ILE B CA 1
ATOM 2605 C C . ILE B 1 40 ? 13.875 0.72 -30.219 1 92.56 40 ILE B C 1
ATOM 2607 O O . ILE B 1 40 ? 12.805 0.656 -30.828 1 92.56 40 ILE B O 1
ATOM 2611 N N . GLY B 1 41 ? 14.297 1.81 -29.547 1 93 41 GLY B N 1
ATOM 2612 C CA . GLY B 1 41 ? 13.547 3.049 -29.641 1 93 41 GLY B CA 1
ATOM 2613 C C . GLY B 1 41 ? 12.141 2.943 -29.094 1 93 41 GLY B C 1
ATOM 2614 O O . GLY B 1 41 ? 11.945 2.504 -27.953 1 93 41 GLY B O 1
ATOM 2615 N N . PHE B 1 42 ? 11.172 3.242 -30.016 1 95.12 42 PHE B N 1
ATOM 2616 C CA . PHE B 1 42 ? 9.797 3.352 -29.547 1 95.12 42 PHE B CA 1
ATOM 2617 C C . PHE B 1 42 ? 9.023 2.078 -29.844 1 95.12 42 PHE B C 1
ATOM 2619 O O . PHE B 1 42 ? 7.789 2.061 -29.75 1 95.12 42 PHE B O 1
ATOM 2626 N N . ASP B 1 43 ? 9.633 0.98 -30.109 1 94.56 43 ASP B N 1
ATOM 2627 C CA . ASP B 1 43 ? 8.977 -0.255 -30.516 1 94.56 43 ASP B CA 1
ATOM 2628 C C . ASP B 1 43 ? 8.062 -0.791 -29.422 1 94.56 43 ASP B C 1
ATOM 2630 O O . ASP B 1 43 ? 6.941 -1.229 -29.703 1 94.56 43 ASP B O 1
ATOM 2634 N N . ASN B 1 44 ? 8.578 -0.766 -28.172 1 94.94 44 ASN B N 1
ATOM 2635 C CA . ASN B 1 44 ? 7.746 -1.214 -27.062 1 94.94 44 ASN B CA 1
ATOM 2636 C C . ASN B 1 44 ? 6.453 -0.406 -26.969 1 94.94 44 ASN B C 1
ATOM 2638 O O . ASN B 1 44 ? 5.387 -0.96 -26.688 1 94.94 44 ASN B O 1
ATOM 2642 N N . TYR B 1 45 ? 6.543 0.844 -27.266 1 96.19 45 TYR B N 1
ATOM 2643 C CA . TYR B 1 45 ? 5.387 1.73 -27.188 1 96.19 45 TYR B CA 1
ATOM 2644 C C . TYR B 1 45 ? 4.441 1.5 -28.359 1 96.19 45 TYR B C 1
ATOM 2646 O O . TYR B 1 45 ? 3.223 1.459 -28.188 1 96.19 45 TYR B O 1
ATOM 2654 N N . THR B 1 46 ? 5.008 1.372 -29.484 1 95.44 46 THR B N 1
ATOM 2655 C CA . THR B 1 46 ? 4.195 1.119 -30.672 1 95.44 46 THR B CA 1
ATOM 2656 C C . THR B 1 46 ? 3.436 -0.197 -30.531 1 95.44 46 THR B C 1
ATOM 2658 O O . THR B 1 46 ? 2.264 -0.286 -30.906 1 95.44 46 THR B O 1
ATOM 2661 N N . GLU B 1 47 ? 4.074 -1.119 -30.031 1 93.25 47 GLU B N 1
ATOM 2662 C CA . GLU B 1 47 ? 3.447 -2.418 -29.797 1 93.25 47 GLU B CA 1
ATOM 2663 C C . GLU B 1 47 ? 2.307 -2.307 -28.781 1 93.25 47 GLU B C 1
ATOM 2665 O O . GLU B 1 47 ? 1.218 -2.836 -29.016 1 93.25 47 GLU B O 1
ATOM 2670 N N . LEU B 1 48 ? 2.557 -1.7 -27.734 1 94.94 48 LEU B N 1
ATOM 2671 C CA . LEU B 1 48 ? 1.56 -1.555 -26.672 1 94.94 48 LEU B CA 1
ATOM 2672 C C . LEU B 1 48 ? 0.371 -0.732 -27.156 1 94.94 48 LEU B C 1
ATOM 2674 O O . LEU B 1 48 ? -0.782 -1.129 -26.969 1 94.94 48 LEU B O 1
ATOM 2678 N N . LEU B 1 49 ? 0.643 0.402 -27.828 1 96.06 49 LEU B N 1
ATOM 2679 C CA . LEU B 1 49 ? -0.409 1.329 -28.234 1 96.06 49 LEU B CA 1
ATOM 2680 C C . LEU B 1 49 ? -1.215 0.765 -29.406 1 96.06 49 LEU B C 1
ATOM 2682 O O . LEU B 1 49 ? -2.346 1.191 -29.641 1 96.06 49 LEU B O 1
ATOM 2686 N N . GLY B 1 50 ? -0.646 -0.19 -30.078 1 95.38 50 GLY B N 1
ATOM 2687 C CA . GLY B 1 50 ? -1.347 -0.849 -31.172 1 95.38 50 GLY B CA 1
ATOM 2688 C C . GLY B 1 50 ? -2.113 -2.08 -30.734 1 95.38 50 GLY B C 1
ATOM 2689 O O . GLY B 1 50 ? -2.854 -2.674 -31.516 1 95.38 50 GLY B O 1
ATOM 2690 N N . ASP B 1 51 ? -2.025 -2.465 -29.531 1 94.62 51 ASP B N 1
ATOM 2691 C CA . ASP B 1 51 ? -2.643 -3.676 -29 1 94.62 51 ASP B CA 1
ATOM 2692 C C . ASP B 1 51 ? -3.971 -3.359 -28.312 1 94.62 51 ASP B C 1
ATOM 2694 O O . ASP B 1 51 ? -3.998 -2.695 -27.281 1 94.62 51 ASP B O 1
ATOM 2698 N N . PRO B 1 52 ? -5.074 -3.924 -28.859 1 94.75 52 PRO B N 1
ATOM 2699 C CA . PRO B 1 52 ? -6.379 -3.678 -28.25 1 94.75 52 PRO B CA 1
ATOM 2700 C C . PRO B 1 52 ? -6.469 -4.211 -26.812 1 94.75 52 PRO B C 1
ATOM 2702 O O . PRO B 1 52 ? -7.191 -3.652 -25.984 1 94.75 52 PRO B O 1
ATOM 2705 N N . ASP B 1 53 ? -5.746 -5.227 -26.5 1 93.5 53 ASP B N 1
ATOM 2706 C CA . ASP B 1 53 ? -5.754 -5.785 -25.156 1 93.5 53 ASP B CA 1
ATOM 2707 C C . ASP B 1 53 ? -5.191 -4.785 -24.141 1 93.5 53 ASP B C 1
ATOM 2709 O O . ASP B 1 53 ? -5.668 -4.703 -23.016 1 93.5 53 ASP B O 1
ATOM 2713 N N . PHE B 1 54 ? -4.191 -4.082 -24.609 1 95.88 54 PHE B N 1
ATOM 2714 C CA . PHE B 1 54 ? -3.613 -3.057 -23.75 1 95.88 54 PHE B CA 1
ATOM 2715 C C . PHE B 1 54 ? -4.648 -1.999 -23.391 1 95.88 54 PHE B C 1
ATOM 2717 O O . PHE B 1 54 ? -4.793 -1.632 -22.219 1 95.88 54 PHE B O 1
ATOM 2724 N N . TRP B 1 55 ? -5.391 -1.594 -24.328 1 96.06 55 TRP B N 1
ATOM 2725 C CA . TRP B 1 55 ? -6.375 -0.543 -24.078 1 96.06 55 TRP B CA 1
ATOM 2726 C C . TRP B 1 55 ? -7.516 -1.057 -23.219 1 96.06 55 TRP B C 1
ATOM 2728 O O . TRP B 1 55 ? -8.086 -0.303 -22.422 1 96.06 55 TRP B O 1
ATOM 2738 N N . SER B 1 56 ? -7.84 -2.354 -23.328 1 96.38 56 SER B N 1
ATOM 2739 C CA . SER B 1 56 ? -8.836 -2.945 -22.453 1 96.38 56 SER B CA 1
ATOM 2740 C C . SER B 1 56 ? -8.375 -2.9 -21 1 96.38 56 SER B C 1
ATOM 2742 O O . SER B 1 56 ? -9.172 -2.613 -20.094 1 96.38 56 SER B O 1
ATOM 2744 N N . VAL B 1 57 ? -7.117 -3.17 -20.75 1 96.94 57 VAL B N 1
ATOM 2745 C CA . VAL B 1 57 ? -6.551 -3.137 -19.406 1 96.94 57 VAL B CA 1
ATOM 2746 C C . VAL B 1 57 ? -6.523 -1.7 -18.891 1 96.94 57 VAL B C 1
ATOM 2748 O O . VAL B 1 57 ? -6.789 -1.45 -17.719 1 96.94 57 VAL B O 1
ATOM 2751 N N . VAL B 1 58 ? -6.223 -0.748 -19.812 1 96.62 58 VAL B N 1
ATOM 2752 C CA . VAL B 1 58 ? -6.164 0.664 -19.453 1 96.62 58 VAL B CA 1
ATOM 2753 C C . VAL B 1 58 ? -7.543 1.139 -18.984 1 96.62 58 VAL B C 1
ATOM 2755 O O . VAL B 1 58 ? -7.684 1.709 -17.906 1 96.62 58 VAL B O 1
ATOM 2758 N N . VAL B 1 59 ? -8.531 0.883 -19.781 1 96.56 59 VAL B N 1
ATOM 2759 C CA . VAL B 1 59 ? -9.891 1.317 -19.469 1 96.56 59 VAL B CA 1
ATOM 2760 C C . VAL B 1 59 ? -10.359 0.643 -18.188 1 96.56 59 VAL B C 1
ATOM 2762 O O . VAL B 1 59 ? -10.961 1.288 -17.312 1 96.56 59 VAL B O 1
ATOM 2765 N N . ARG B 1 60 ? -10.109 -0.595 -18.078 1 97 60 ARG B N 1
ATOM 2766 C CA . ARG B 1 60 ? -10.461 -1.336 -16.859 1 97 60 ARG B CA 1
ATOM 2767 C C . ARG B 1 60 ? -9.812 -0.72 -15.633 1 97 60 ARG B C 1
ATOM 2769 O O . ARG B 1 60 ? -10.461 -0.543 -14.602 1 97 60 ARG B O 1
ATOM 2776 N N . SER B 1 61 ? -8.516 -0.413 -15.727 1 96.69 61 SER B N 1
ATOM 2777 C CA . SER B 1 61 ? -7.77 0.149 -14.609 1 96.69 61 SER B CA 1
ATOM 2778 C C . SER B 1 61 ? -8.32 1.514 -14.203 1 96.69 61 SER B C 1
ATOM 2780 O O . SER B 1 61 ? -8.461 1.808 -13.016 1 96.69 61 SER B O 1
ATOM 2782 N N . ILE B 1 62 ? -8.664 2.371 -15.18 1 95.75 62 ILE B N 1
ATOM 2783 C CA . ILE B 1 62 ? -9.172 3.713 -14.914 1 95.75 62 ILE B CA 1
ATOM 2784 C C . ILE B 1 62 ? -10.555 3.625 -14.281 1 95.75 62 ILE B C 1
ATOM 2786 O O . ILE B 1 62 ? -10.82 4.266 -13.258 1 95.75 62 ILE B O 1
ATOM 2790 N N . VAL B 1 63 ? -11.445 2.84 -14.859 1 96.94 63 VAL B N 1
ATOM 2791 C CA . VAL B 1 63 ? -12.805 2.693 -14.352 1 96.94 63 VAL B CA 1
ATOM 2792 C C . VAL B 1 63 ? -12.781 2.057 -12.961 1 96.94 63 VAL B C 1
ATOM 2794 O O . VAL B 1 63 ? -13.484 2.5 -12.055 1 96.94 63 VAL B O 1
ATOM 2797 N N . PHE B 1 64 ? -11.992 1.019 -12.859 1 97.5 64 PHE B N 1
ATOM 2798 C CA . PHE B 1 64 ? -11.82 0.329 -11.586 1 97.5 64 PHE B CA 1
ATOM 2799 C C . PHE B 1 64 ? -11.375 1.299 -10.5 1 97.5 64 PHE B C 1
ATOM 2801 O O . PHE B 1 64 ? -11.922 1.295 -9.391 1 97.5 64 PHE B O 1
ATOM 2808 N N . THR B 1 65 ? -10.375 2.102 -10.805 1 97.19 65 THR B N 1
ATOM 2809 C CA . THR B 1 65 ? -9.859 3.086 -9.859 1 97.19 65 THR B CA 1
ATOM 2810 C C . THR B 1 65 ? -10.938 4.113 -9.508 1 97.19 65 THR B C 1
ATOM 2812 O O . THR B 1 65 ? -11.148 4.422 -8.336 1 97.19 65 THR B O 1
ATOM 2815 N N . ALA B 1 66 ? -11.617 4.633 -10.516 1 96.5 66 ALA B N 1
ATOM 2816 C CA . ALA B 1 66 ? -12.625 5.664 -10.312 1 96.5 66 ALA B CA 1
ATOM 2817 C C . ALA B 1 66 ? -13.75 5.16 -9.406 1 96.5 66 ALA B C 1
ATOM 2819 O O . ALA B 1 66 ? -14.164 5.852 -8.469 1 96.5 66 ALA B O 1
ATOM 2820 N N . VAL B 1 67 ? -14.242 3.975 -9.648 1 98.19 67 VAL B N 1
ATOM 2821 C CA . VAL B 1 67 ? -15.352 3.416 -8.883 1 98.19 67 VAL B CA 1
ATOM 2822 C C . VAL B 1 67 ? -14.891 3.125 -7.453 1 98.19 67 VAL B C 1
ATOM 2824 O O . VAL B 1 67 ? -15.617 3.408 -6.496 1 98.19 67 VAL B O 1
ATOM 2827 N N . ASN B 1 68 ? -13.703 2.527 -7.324 1 98.38 68 ASN B N 1
ATOM 2828 C CA . ASN B 1 68 ? -13.164 2.279 -5.992 1 98.38 68 ASN B CA 1
ATOM 2829 C C . ASN B 1 68 ? -13.078 3.564 -5.172 1 98.38 68 ASN B C 1
ATOM 2831 O O . ASN B 1 68 ? -13.562 3.617 -4.039 1 98.38 68 ASN B O 1
ATOM 2835 N N . VAL B 1 69 ? -12.445 4.555 -5.773 1 97.5 69 VAL B N 1
ATOM 2836 C CA . VAL B 1 69 ? -12.219 5.809 -5.062 1 97.5 69 VAL B CA 1
ATOM 2837 C C . VAL B 1 69 ? -13.562 6.43 -4.68 1 97.5 69 VAL B C 1
ATOM 2839 O O . VAL B 1 69 ? -13.727 6.922 -3.561 1 97.5 69 VAL B O 1
ATOM 2842 N N . ALA B 1 70 ? -14.516 6.414 -5.582 1 98 70 ALA B N 1
ATOM 2843 C CA . ALA B 1 70 ? -15.844 6.957 -5.301 1 98 70 ALA B CA 1
ATOM 2844 C C . ALA B 1 70 ? -16.5 6.242 -4.121 1 98 70 ALA B C 1
ATOM 2846 O O . ALA B 1 70 ? -17.031 6.887 -3.217 1 98 70 ALA B O 1
ATOM 2847 N N . LEU B 1 71 ? -16.438 4.957 -4.129 1 98.06 71 LEU B N 1
ATOM 2848 C CA . LEU B 1 71 ? -17.062 4.168 -3.07 1 98.06 71 LEU B CA 1
ATOM 2849 C C . LEU B 1 71 ? -16.328 4.371 -1.747 1 98.06 71 LEU B C 1
ATOM 2851 O O . LEU B 1 71 ? -16.953 4.512 -0.698 1 98.06 71 LEU B O 1
ATOM 2855 N N . ILE B 1 72 ? -14.992 4.359 -1.785 1 97.94 72 ILE B N 1
ATOM 2856 C CA . ILE B 1 72 ? -14.164 4.539 -0.592 1 97.94 72 ILE B CA 1
ATOM 2857 C C . ILE B 1 72 ? -14.484 5.891 0.05 1 97.94 72 ILE B C 1
ATOM 2859 O O . ILE B 1 72 ? -14.703 5.973 1.261 1 97.94 72 ILE B O 1
ATOM 2863 N N . MET B 1 73 ? -14.523 6.93 -0.825 1 97.06 73 MET B N 1
ATOM 2864 C CA . MET B 1 73 ? -14.781 8.273 -0.316 1 97.06 73 MET B CA 1
ATOM 2865 C C . MET B 1 73 ? -16.203 8.383 0.224 1 97.06 73 MET B C 1
ATOM 2867 O O . MET B 1 73 ? -16.422 8.977 1.282 1 97.06 73 MET B O 1
ATOM 2871 N N . ALA B 1 74 ? -17.156 7.828 -0.461 1 96.94 74 ALA B N 1
ATOM 2872 C CA . ALA B 1 74 ? -18.547 7.91 -0.045 1 96.94 74 ALA B CA 1
ATOM 2873 C C . ALA B 1 74 ? -18.766 7.168 1.271 1 96.94 74 ALA B C 1
ATOM 2875 O O . ALA B 1 74 ? -19.297 7.742 2.232 1 96.94 74 ALA B O 1
ATOM 2876 N N . ILE B 1 75 ? -18.344 5.934 1.343 1 95.75 75 ILE B N 1
ATOM 2877 C CA . ILE B 1 75 ? -18.594 5.105 2.516 1 95.75 75 ILE B CA 1
ATOM 2878 C C . ILE B 1 75 ? -17.703 5.574 3.672 1 95.75 75 ILE B C 1
ATOM 2880 O O . ILE B 1 75 ? -18.172 5.68 4.809 1 95.75 75 ILE B O 1
ATOM 2884 N N . GLY B 1 76 ? -16.422 5.816 3.363 1 96.06 76 GLY B N 1
ATOM 2885 C CA . GLY B 1 76 ? -15.523 6.32 4.398 1 96.06 76 GLY B CA 1
ATOM 2886 C C . GLY B 1 76 ? -16.016 7.613 5.023 1 96.06 76 GLY B C 1
ATOM 2887 O O . GLY B 1 76 ? -15.961 7.777 6.246 1 96.06 76 GLY B O 1
ATOM 2888 N N . THR B 1 77 ? -16.469 8.555 4.172 1 95.75 77 THR B N 1
ATOM 2889 C CA . THR B 1 77 ? -17.016 9.812 4.664 1 95.75 77 THR B CA 1
ATOM 2890 C C . THR B 1 77 ? -18.266 9.57 5.508 1 95.75 77 THR B C 1
ATOM 2892 O O . THR B 1 77 ? -18.422 10.164 6.578 1 95.75 77 THR B O 1
ATOM 2895 N N . GLY B 1 78 ? -19.141 8.703 5.031 1 94.25 78 GLY B N 1
ATOM 2896 C CA . GLY B 1 78 ? -20.328 8.367 5.797 1 94.25 78 GLY B CA 1
ATOM 2897 C C . GLY B 1 78 ? -20.016 7.812 7.172 1 94.25 78 GLY B C 1
ATOM 2898 O O . GLY B 1 78 ? -20.625 8.219 8.164 1 94.25 78 GLY B O 1
ATOM 2899 N N . ILE B 1 79 ? -19.078 6.949 7.238 1 94.25 79 ILE B N 1
ATOM 2900 C CA . ILE B 1 79 ? -18.703 6.344 8.508 1 94.25 79 ILE B CA 1
ATOM 2901 C C . ILE B 1 79 ? -18.016 7.387 9.398 1 94.25 79 ILE B C 1
ATOM 2903 O O . ILE B 1 79 ? -18.203 7.391 10.617 1 94.25 79 ILE B O 1
ATOM 2907 N N . GLY B 1 80 ? -17.203 8.227 8.766 1 93.19 80 GLY B N 1
ATOM 2908 C CA . GLY B 1 80 ? -16.609 9.32 9.523 1 93.19 80 GLY B CA 1
ATOM 2909 C C . GLY B 1 80 ? -17.656 10.234 10.148 1 93.19 80 GLY B C 1
ATOM 2910 O O . GLY B 1 80 ? -17.516 10.633 11.305 1 93.19 80 GLY B O 1
ATOM 2911 N N . LEU B 1 81 ? -18.672 10.602 9.406 1 92.69 81 LEU B N 1
ATOM 2912 C CA . LEU B 1 81 ? -19.766 11.422 9.922 1 92.69 81 LEU B CA 1
ATOM 2913 C C . LEU B 1 81 ? -20.5 10.719 11.055 1 92.69 81 LEU B C 1
ATOM 2915 O O . LEU B 1 81 ? -20.875 11.352 12.039 1 92.69 81 LEU B O 1
ATOM 2919 N N . LEU B 1 82 ? -20.656 9.422 10.875 1 91.25 82 LEU B N 1
ATOM 2920 C CA . LEU B 1 82 ? -21.328 8.633 11.914 1 91.25 82 LEU B CA 1
ATOM 2921 C C . LEU B 1 82 ? -20.5 8.633 13.203 1 91.25 82 LEU B C 1
ATOM 2923 O O . LEU B 1 82 ? -21.062 8.75 14.297 1 91.25 82 LEU B O 1
ATOM 2927 N N . LEU B 1 83 ? -19.266 8.484 13.094 1 90.5 83 LEU B N 1
ATOM 2928 C CA . LEU B 1 83 ? -18.391 8.516 14.258 1 90.5 83 LEU B CA 1
ATOM 2929 C C . LEU B 1 83 ? -18.547 9.82 15.023 1 90.5 83 LEU B C 1
ATOM 2931 O O . LEU B 1 83 ? -18.516 9.828 16.266 1 90.5 83 LEU B O 1
ATOM 2935 N N . ASN B 1 84 ? -18.656 10.836 14.273 1 88.69 84 ASN B N 1
ATOM 2936 C CA . ASN B 1 84 ? -18.781 12.156 14.875 1 88.69 84 ASN B CA 1
ATOM 2937 C C . ASN B 1 84 ? -20.094 12.305 15.641 1 88.69 84 ASN B C 1
ATOM 2939 O O . ASN B 1 84 ? -20.188 13.094 16.578 1 88.69 84 ASN B O 1
ATOM 2943 N N . ARG B 1 85 ? -21.078 11.555 15.312 1 88.5 85 ARG B N 1
ATOM 2944 C CA . ARG B 1 85 ? -22.406 11.688 15.906 1 88.5 85 ARG B CA 1
ATOM 2945 C C . ARG B 1 85 ? -22.594 10.695 17.047 1 88.5 85 ARG B C 1
ATOM 2947 O O . ARG B 1 85 ? -23.484 10.859 17.875 1 88.5 85 ARG B O 1
ATOM 2954 N N . LEU B 1 86 ? -21.812 9.703 17.109 1 89.62 86 LEU B N 1
ATOM 2955 C CA . LEU B 1 86 ? -22 8.617 18.062 1 89.62 86 LEU B CA 1
ATOM 2956 C C . LEU B 1 86 ? -21.516 9.031 19.453 1 89.62 86 LEU B C 1
ATOM 2958 O O . LEU B 1 86 ? -20.672 9.922 19.578 1 89.62 86 LEU B O 1
ATOM 2962 N N . GLY B 1 87 ? -22.172 8.383 20.422 1 88.62 87 GLY B N 1
ATOM 2963 C CA . GLY B 1 87 ? -21.688 8.547 21.781 1 88.62 87 GLY B CA 1
ATOM 2964 C C . GLY B 1 87 ? -20.312 7.922 22.016 1 88.62 87 GLY B C 1
ATOM 2965 O O . GLY B 1 87 ? -19.797 7.211 21.141 1 88.62 87 GLY B O 1
ATOM 2966 N N . LYS B 1 88 ? -19.828 8.125 23.141 1 89.31 88 LYS B N 1
ATOM 2967 C CA . LYS B 1 88 ? -18.453 7.754 23.469 1 89.31 88 LYS B CA 1
ATOM 2968 C C . LYS B 1 88 ? -18.25 6.246 23.344 1 89.31 88 LYS B C 1
ATOM 2970 O O . LYS B 1 88 ? -17.312 5.797 22.688 1 89.31 88 LYS B O 1
ATOM 2975 N N . LYS B 1 89 ? -19.109 5.465 23.922 1 87.44 89 LYS B N 1
ATOM 2976 C CA . LYS B 1 89 ? -18.953 4.012 23.938 1 87.44 89 LYS B CA 1
ATOM 2977 C C . LYS B 1 89 ? -19.078 3.428 22.531 1 87.44 89 LYS B C 1
ATOM 2979 O O . LYS B 1 89 ? -18.25 2.615 22.109 1 87.44 89 LYS B O 1
ATOM 2984 N N . MET B 1 90 ? -20.094 3.795 21.812 1 87.69 90 MET B N 1
ATOM 2985 C CA . MET B 1 90 ? -20.312 3.279 20.469 1 87.69 90 MET B CA 1
ATOM 2986 C C . MET B 1 90 ? -19.219 3.758 19.516 1 87.69 90 MET B C 1
ATOM 2988 O O . MET B 1 90 ? -18.844 3.037 18.594 1 87.69 90 MET B O 1
ATOM 2992 N N . ARG B 1 91 ? -18.781 4.98 19.734 1 88.12 91 ARG B N 1
ATOM 2993 C CA . ARG B 1 91 ? -17.672 5.512 18.938 1 88.12 91 ARG B CA 1
ATOM 2994 C C . ARG B 1 91 ? -16.406 4.676 19.125 1 88.12 91 ARG B C 1
ATOM 2996 O O . ARG B 1 91 ? -15.695 4.398 18.156 1 88.12 91 ARG B O 1
ATOM 3003 N N . LEU B 1 92 ? -16.266 4.285 20.328 1 85.44 92 LEU B N 1
ATOM 3004 C CA . LEU B 1 92 ? -15.094 3.465 20.625 1 85.44 92 LEU B CA 1
ATOM 3005 C C . LEU B 1 92 ? -15.18 2.113 19.922 1 85.44 92 LEU B C 1
ATOM 3007 O O . LEU B 1 92 ? -14.203 1.64 19.344 1 85.44 92 LEU B O 1
ATOM 3011 N N . VAL B 1 93 ? -16.312 1.542 19.969 1 84 93 VAL B N 1
ATOM 3012 C CA . VAL B 1 93 ? -16.516 0.233 19.359 1 84 93 VAL B CA 1
ATOM 3013 C C . VAL B 1 93 ? -16.266 0.325 17.844 1 84 93 VAL B C 1
ATOM 3015 O O . VAL B 1 93 ? -15.555 -0.499 17.281 1 84 93 VAL B O 1
ATOM 3018 N N . LEU B 1 94 ? -16.875 1.303 17.234 1 88.25 94 LEU B N 1
ATOM 3019 C CA . LEU B 1 94 ? -16.734 1.457 15.789 1 88.25 94 LEU B CA 1
ATOM 3020 C C . LEU B 1 94 ? -15.297 1.814 15.414 1 88.25 94 LEU B C 1
ATOM 3022 O O . LEU B 1 94 ? -14.773 1.341 14.398 1 88.25 94 LEU B O 1
ATOM 3026 N N . SER B 1 95 ? -14.625 2.627 16.219 1 87.62 95 SER B N 1
ATOM 3027 C CA . SER B 1 95 ? -13.234 2.994 15.961 1 87.62 95 SER B CA 1
ATOM 3028 C C . SER B 1 95 ? -12.32 1.78 16.062 1 87.62 95 SER B C 1
ATOM 3030 O O . SER B 1 95 ? -11.406 1.614 15.242 1 87.62 95 SER B O 1
ATOM 3032 N N . LEU B 1 96 ? -12.586 0.964 16.984 1 83.25 96 LEU B N 1
ATOM 3033 C CA . LEU B 1 96 ? -11.781 -0.243 17.141 1 83.25 96 LEU B CA 1
ATOM 3034 C C . LEU B 1 96 ? -11.992 -1.195 15.969 1 83.25 96 LEU B C 1
ATOM 3036 O O . LEU B 1 96 ? -11.039 -1.806 15.484 1 83.25 96 LEU B O 1
ATOM 3040 N N . ALA B 1 97 ? -13.234 -1.312 15.586 1 86.81 97 ALA B N 1
ATOM 3041 C CA . ALA B 1 97 ? -13.539 -2.156 14.438 1 86.81 97 ALA B CA 1
ATOM 3042 C C . ALA B 1 97 ? -12.805 -1.674 13.188 1 86.81 97 ALA B C 1
ATOM 3044 O O . ALA B 1 97 ? -12.25 -2.479 12.438 1 86.81 97 ALA B O 1
ATOM 3045 N N . LEU B 1 98 ? -12.812 -0.406 13.008 1 89.56 98 LEU B N 1
ATOM 3046 C CA . LEU B 1 98 ? -12.125 0.19 11.867 1 89.56 98 LEU B CA 1
ATOM 3047 C C . LEU B 1 98 ? -10.617 -0.049 11.953 1 89.56 98 LEU B C 1
ATOM 3049 O O . LEU B 1 98 ? -9.984 -0.424 10.969 1 89.56 98 LEU B O 1
ATOM 3053 N N . MET B 1 99 ? -10.094 0.059 13.078 1 84.19 99 MET B N 1
ATOM 3054 C CA . MET B 1 99 ? -8.656 -0.108 13.266 1 84.19 99 MET B CA 1
ATOM 3055 C C . MET B 1 99 ? -8.242 -1.555 13.023 1 84.19 99 MET B C 1
ATOM 3057 O O . MET B 1 99 ? -7.195 -1.811 12.43 1 84.19 99 MET B O 1
ATOM 3061 N N . PHE B 1 100 ? -9.031 -2.457 13.445 1 85.69 100 PHE B N 1
ATOM 3062 C CA . PHE B 1 100 ? -8.734 -3.871 13.25 1 85.69 100 PHE B CA 1
ATOM 3063 C C . PHE B 1 100 ? -8.82 -4.246 11.773 1 85.69 100 PHE B C 1
ATOM 3065 O O . PHE B 1 100 ? -7.996 -5.02 11.281 1 85.69 100 PHE B O 1
ATOM 3072 N N . ALA B 1 101 ? -9.828 -3.754 11.18 1 88.06 101 ALA B N 1
ATOM 3073 C CA . ALA B 1 101 ? -9.953 -3.998 9.742 1 88.06 101 ALA B CA 1
ATOM 3074 C C . ALA B 1 101 ? -8.727 -3.475 9 1 88.06 101 ALA B C 1
ATOM 3076 O O . ALA B 1 101 ? -8.234 -4.121 8.07 1 88.06 101 ALA B O 1
ATOM 3077 N N . TRP B 1 102 ? -8.258 -2.377 9.445 1 87.81 102 TRP B N 1
ATOM 3078 C CA . TRP B 1 102 ? -7.102 -1.755 8.805 1 87.81 102 TRP B CA 1
ATOM 3079 C C . TRP B 1 102 ? -5.836 -2.559 9.07 1 87.81 102 TRP B C 1
ATOM 3081 O O . TRP B 1 102 ? -4.93 -2.604 8.234 1 87.81 102 TRP B O 1
ATOM 3091 N N . ALA B 1 103 ? -5.73 -3.17 10.18 1 86.44 103 ALA B N 1
ATOM 3092 C CA . ALA B 1 103 ? -4.535 -3.891 10.609 1 86.44 103 ALA B CA 1
ATOM 3093 C C . ALA B 1 103 ? -4.422 -5.238 9.906 1 86.44 103 ALA B C 1
ATOM 3095 O O . ALA B 1 103 ? -3.363 -5.871 9.93 1 86.44 103 ALA B O 1
ATOM 3096 N N . MET B 1 104 ? -5.453 -5.672 9.375 1 90 104 MET B N 1
ATOM 3097 C CA . MET B 1 104 ? -5.465 -6.984 8.734 1 90 104 MET B CA 1
ATOM 3098 C C . MET B 1 104 ? -4.508 -7.02 7.543 1 90 104 MET B C 1
ATOM 3100 O O . MET B 1 104 ? -4.566 -6.152 6.672 1 90 104 MET B O 1
ATOM 3104 N N . PRO B 1 105 ? -3.613 -8.016 7.516 1 90.06 105 PRO B N 1
ATOM 3105 C CA . PRO B 1 105 ? -2.715 -8.156 6.367 1 90.06 105 PRO B CA 1
ATOM 3106 C C . PRO B 1 105 ? -3.465 -8.391 5.059 1 90.06 105 PRO B C 1
ATOM 3108 O O . PRO B 1 105 ? -4.527 -9.016 5.055 1 90.06 105 PRO B O 1
ATOM 3111 N N . ILE B 1 106 ? -2.861 -7.949 4.059 1 89.69 106 ILE B N 1
ATOM 3112 C CA . ILE B 1 106 ? -3.479 -8.016 2.738 1 89.69 106 ILE B CA 1
ATOM 3113 C C . ILE B 1 106 ? -3.744 -9.469 2.361 1 89.69 106 ILE B C 1
ATOM 3115 O O . ILE B 1 106 ? -4.848 -9.82 1.94 1 89.69 106 ILE B O 1
ATOM 3119 N N . VAL B 1 107 ? -2.762 -10.328 2.561 1 87.06 107 VAL B N 1
ATOM 3120 C CA . VAL B 1 107 ? -2.863 -11.719 2.131 1 87.06 107 VAL B CA 1
ATOM 3121 C C . VAL B 1 107 ? -3.986 -12.422 2.895 1 87.06 107 VAL B C 1
ATOM 3123 O O . VAL B 1 107 ? -4.742 -13.203 2.316 1 87.06 107 VAL B O 1
ATOM 3126 N N . ALA B 1 108 ? -4.066 -12.117 4.133 1 89.62 108 ALA B N 1
ATOM 3127 C CA . ALA B 1 108 ? -5.141 -12.695 4.941 1 89.62 108 ALA B CA 1
ATOM 3128 C C . ALA B 1 108 ? -6.504 -12.211 4.461 1 89.62 108 ALA B C 1
ATOM 3130 O O . ALA B 1 108 ? -7.457 -12.992 4.383 1 89.62 108 ALA B O 1
ATOM 3131 N N . SER B 1 109 ? -6.602 -10.984 4.184 1 92.75 109 SER B N 1
ATOM 3132 C CA . SER B 1 109 ? -7.867 -10.438 3.709 1 92.75 109 SER B CA 1
ATOM 3133 C C . SER B 1 109 ? -8.273 -11.062 2.377 1 92.75 109 SER B C 1
ATOM 3135 O O . SER B 1 109 ? -9.445 -11.359 2.156 1 92.75 109 SER B O 1
ATOM 3137 N N . VAL B 1 110 ? -7.305 -11.273 1.531 1 92.62 110 VAL B N 1
ATOM 3138 C CA . VAL B 1 110 ? -7.582 -11.906 0.245 1 92.62 110 VAL B CA 1
ATOM 3139 C C . VAL B 1 110 ? -8.117 -13.32 0.468 1 92.62 110 VAL B C 1
ATOM 3141 O O . VAL B 1 110 ? -9.094 -13.734 -0.165 1 92.62 110 VAL B O 1
ATOM 3144 N N . THR B 1 111 ? -7.477 -14.023 1.333 1 87.31 111 THR B N 1
ATOM 3145 C CA . THR B 1 111 ? -7.891 -15.391 1.634 1 87.31 111 THR B CA 1
ATOM 3146 C C . THR B 1 111 ? -9.32 -15.414 2.156 1 87.31 111 THR B C 1
ATOM 3148 O O . THR B 1 111 ? -10.133 -16.234 1.721 1 87.31 111 THR B O 1
ATOM 3151 N N . VAL B 1 112 ? -9.609 -14.547 3.033 1 89.06 112 VAL B N 1
ATOM 3152 C CA . VAL B 1 112 ? -10.945 -14.5 3.619 1 89.06 112 VAL B CA 1
ATOM 3153 C C . VAL B 1 112 ? -11.977 -14.172 2.539 1 89.06 112 VAL B C 1
ATOM 3155 O O . VAL B 1 112 ? -13.031 -14.797 2.469 1 89.06 112 VAL B O 1
ATOM 3158 N N . PHE B 1 113 ? -11.719 -13.227 1.738 1 91.44 113 PHE B N 1
ATOM 3159 C CA . PHE B 1 113 ? -12.664 -12.844 0.695 1 91.44 113 PHE B CA 1
ATOM 3160 C C . PHE B 1 113 ? -12.828 -13.961 -0.322 1 91.44 113 PHE B C 1
ATOM 3162 O O . PHE B 1 113 ? -13.914 -14.148 -0.878 1 91.44 113 PHE B O 1
ATOM 3169 N N . ARG B 1 114 ? -11.766 -14.664 -0.583 1 88.06 114 ARG B N 1
ATOM 3170 C CA . ARG B 1 114 ? -11.891 -15.844 -1.439 1 88.06 114 ARG B CA 1
ATOM 3171 C C . ARG B 1 114 ? -12.867 -16.844 -0.851 1 88.06 114 ARG B C 1
ATOM 3173 O O . ARG B 1 114 ? -13.672 -17.438 -1.577 1 88.06 114 ARG B O 1
ATOM 3180 N N . TRP B 1 115 ? -12.836 -16.953 0.376 1 83.5 115 TRP B N 1
ATOM 3181 C CA . TRP B 1 115 ? -13.711 -17.891 1.06 1 83.5 115 TRP B CA 1
ATOM 3182 C C . TRP B 1 115 ? -15.148 -17.391 1.089 1 83.5 115 TRP B C 1
ATOM 3184 O O . TRP B 1 115 ? -16.094 -18.172 0.975 1 83.5 115 TRP B O 1
ATOM 3194 N N . LEU B 1 116 ? -15.281 -16.156 1.298 1 87.19 116 LEU B N 1
ATOM 3195 C CA . LEU B 1 116 ? -16.625 -15.562 1.333 1 87.19 116 LEU B CA 1
ATOM 3196 C C . LEU B 1 116 ? -17.344 -15.805 0.017 1 87.19 116 LEU B C 1
ATOM 3198 O O . LEU B 1 116 ? -18.578 -15.984 0.005 1 87.19 116 LEU B O 1
ATOM 3202 N N . PHE B 1 117 ? -16.578 -15.891 -1.023 1 89 117 PHE B N 1
ATOM 3203 C CA . PHE B 1 117 ? -17.203 -15.984 -2.344 1 89 117 PHE B CA 1
ATOM 3204 C C . PHE B 1 117 ? -16.984 -17.375 -2.939 1 89 117 PHE B C 1
ATOM 3206 O O . PHE B 1 117 ? -17.109 -17.547 -4.152 1 89 117 PHE B O 1
ATOM 3213 N N . ASP B 1 118 ? -16.641 -18.234 -2.125 1 84.38 118 ASP B N 1
ATOM 3214 C CA . ASP B 1 118 ? -16.469 -19.609 -2.541 1 84.38 118 ASP B CA 1
ATOM 3215 C C . ASP B 1 118 ? -17.766 -20.172 -3.133 1 84.38 118 ASP B C 1
ATOM 3217 O O . ASP B 1 118 ? -18.859 -19.844 -2.672 1 84.38 118 ASP B O 1
ATOM 3221 N N . GLU B 1 119 ? -17.594 -21 -4.043 1 82.19 119 GLU B N 1
ATOM 3222 C CA . GLU B 1 119 ? -18.719 -21.547 -4.793 1 82.19 119 GLU B CA 1
ATOM 3223 C C . GLU B 1 119 ? -19.578 -22.453 -3.92 1 82.19 119 GLU B C 1
ATOM 3225 O O . GLU B 1 119 ? -20.812 -22.438 -4.023 1 82.19 119 GLU B O 1
ATOM 3230 N N . GLN B 1 120 ? -19.062 -23.188 -3.191 1 74.5 120 GLN B N 1
ATOM 3231 C CA . GLN B 1 120 ? -19.781 -24.234 -2.475 1 74.5 120 GLN B CA 1
ATOM 3232 C C . GLN B 1 120 ? -20.188 -23.766 -1.081 1 74.5 120 GLN B C 1
ATOM 3234 O O . GLN B 1 120 ? -21.328 -23.969 -0.654 1 74.5 120 GLN B O 1
ATOM 3239 N N . PHE B 1 121 ? -19.344 -23.016 -0.353 1 71 121 PHE B N 1
ATOM 3240 C CA . PHE B 1 121 ? -19.609 -22.734 1.053 1 71 121 PHE B CA 1
ATOM 3241 C C . PHE B 1 121 ? -19.531 -21.25 1.332 1 71 121 PHE B C 1
ATOM 3243 O O . PHE B 1 121 ? -19.531 -20.828 2.49 1 71 121 PHE B O 1
ATOM 3250 N N . GLY B 1 122 ? -19.531 -20.531 0.306 1 80.25 122 GLY B N 1
ATOM 3251 C CA . GLY B 1 122 ? -19.391 -19.094 0.503 1 80.25 122 GLY B CA 1
ATOM 3252 C C . GLY B 1 122 ? -20.625 -18.453 1.11 1 80.25 122 GLY B C 1
ATOM 3253 O O . GLY B 1 122 ? -21.75 -18.844 0.791 1 80.25 122 GLY B O 1
ATOM 3254 N N . VAL B 1 123 ? -20.391 -17.594 1.961 1 81.19 123 VAL B N 1
ATOM 3255 C CA . VAL B 1 123 ? -21.469 -16.891 2.664 1 81.19 123 VAL B CA 1
ATOM 3256 C C . VAL B 1 123 ? -22.281 -16.062 1.675 1 81.19 123 VAL B C 1
ATOM 3258 O O . VAL B 1 123 ? -23.484 -15.883 1.847 1 81.19 123 VAL B O 1
ATOM 3261 N N . VAL B 1 124 ? -21.641 -15.672 0.609 1 85.06 124 VAL B N 1
ATOM 3262 C CA . VAL B 1 124 ? -22.344 -14.789 -0.319 1 85.06 124 VAL B CA 1
ATOM 3263 C C . VAL B 1 124 ? -23.375 -15.578 -1.111 1 85.06 124 VAL B C 1
ATOM 3265 O O . VAL B 1 124 ? -24.484 -15.102 -1.344 1 85.06 124 VAL B O 1
ATOM 3268 N N . ASN B 1 125 ? -22.969 -16.734 -1.529 1 86 125 ASN B N 1
ATOM 3269 C CA . ASN B 1 125 ? -23.953 -17.594 -2.172 1 86 125 ASN B CA 1
ATOM 3270 C C . ASN B 1 125 ? -25.125 -17.906 -1.236 1 86 125 ASN B C 1
ATOM 3272 O O . ASN B 1 125 ? -26.281 -17.875 -1.652 1 86 125 ASN B O 1
ATOM 3276 N N . TRP B 1 126 ? -24.859 -18.188 -0.003 1 82.94 126 TRP B N 1
ATOM 3277 C CA . TRP B 1 126 ? -25.891 -18.438 0.989 1 82.94 126 TRP B CA 1
ATOM 3278 C C . TRP B 1 126 ? -26.812 -17.234 1.142 1 82.94 126 TRP B C 1
ATOM 3280 O O . TRP B 1 126 ? -28.031 -17.375 1.182 1 82.94 126 TRP B O 1
ATOM 3290 N N . LEU B 1 127 ? -26.172 -16.109 1.21 1 83.5 127 LEU B N 1
ATOM 3291 C CA . LEU B 1 127 ? -26.938 -14.867 1.363 1 83.5 127 LEU B CA 1
ATOM 3292 C C . LEU B 1 127 ? -27.828 -14.633 0.154 1 83.5 127 LEU B C 1
ATOM 3294 O O . LEU B 1 127 ? -28.984 -14.234 0.304 1 83.5 127 LEU B O 1
ATOM 3298 N N . MET B 1 128 ? -27.344 -14.859 -0.974 1 86.88 128 MET B N 1
ATOM 3299 C CA . MET B 1 128 ? -28.141 -14.656 -2.188 1 86.88 128 MET B CA 1
ATOM 3300 C C . MET B 1 128 ? -29.312 -15.633 -2.24 1 86.88 128 MET B C 1
ATOM 3302 O O . MET B 1 128 ? -30.422 -15.25 -2.6 1 86.88 128 MET B O 1
ATOM 3306 N N . ARG B 1 129 ? -29.047 -16.844 -1.796 1 85.81 129 ARG B N 1
ATOM 3307 C CA . ARG B 1 129 ? -30.109 -17.844 -1.749 1 85.81 129 ARG B CA 1
ATOM 3308 C C . ARG B 1 129 ? -31.172 -17.453 -0.725 1 85.81 129 ARG B C 1
ATOM 3310 O O . ARG B 1 129 ? -32.375 -17.578 -0.989 1 85.81 129 ARG B O 1
ATOM 3317 N N . THR B 1 130 ? -30.734 -16.969 0.342 1 86.69 130 THR B N 1
ATOM 3318 C CA . THR B 1 130 ? -31.641 -16.594 1.414 1 86.69 130 THR B CA 1
ATOM 3319 C C . THR B 1 130 ? -32.5 -15.398 1.005 1 86.69 130 THR B C 1
ATOM 3321 O O . THR B 1 130 ? -33.656 -15.281 1.423 1 86.69 130 THR B O 1
ATOM 3324 N N . LEU B 1 131 ? -31.891 -14.547 0.24 1 88.25 131 LEU B N 1
ATOM 3325 C CA . LEU B 1 131 ? -32.625 -13.375 -0.22 1 88.25 131 LEU B CA 1
ATOM 3326 C C . LEU B 1 131 ? -33.594 -13.742 -1.355 1 88.25 131 LEU B C 1
ATOM 3328 O O . LEU B 1 131 ? -34.375 -12.914 -1.789 1 88.25 131 LEU B O 1
ATOM 3332 N N . GLY B 1 132 ? -33.469 -14.953 -1.838 1 87 132 GLY B N 1
ATOM 3333 C CA . GLY B 1 132 ? -34.438 -15.461 -2.781 1 87 132 GLY B CA 1
ATOM 3334 C C . GLY B 1 132 ? -33.969 -15.43 -4.219 1 87 132 GLY B C 1
ATOM 3335 O O . GLY B 1 132 ? -34.75 -15.633 -5.148 1 87 132 GLY B O 1
ATOM 3336 N N . PHE B 1 133 ? -32.719 -15.125 -4.371 1 88.31 133 PHE B N 1
ATOM 3337 C CA . PHE B 1 133 ? -32.219 -15.094 -5.738 1 88.31 133 PHE B CA 1
ATOM 3338 C C . PHE B 1 133 ? -31.938 -16.5 -6.246 1 88.31 133 PHE B C 1
ATOM 3340 O O . PHE B 1 133 ? -31.469 -17.359 -5.496 1 88.31 133 PHE B O 1
ATOM 3347 N N . GLU B 1 134 ? -32.312 -16.766 -7.488 1 85.19 134 GLU B N 1
ATOM 3348 C CA . GLU B 1 134 ? -32.125 -18.078 -8.078 1 85.19 134 GLU B CA 1
ATOM 3349 C C . GLU B 1 134 ? -30.734 -18.203 -8.742 1 85.19 134 GLU B C 1
ATOM 3351 O O . GLU B 1 134 ? -30.156 -17.188 -9.164 1 85.19 134 GLU B O 1
ATOM 3356 N N . GLY B 1 135 ? -30.172 -19.328 -8.797 1 85.69 135 GLY B N 1
ATOM 3357 C CA . GLY B 1 135 ? -28.938 -19.594 -9.539 1 85.69 135 GLY B CA 1
ATOM 3358 C C . GLY B 1 135 ? -27.688 -19.453 -8.695 1 85.69 135 GLY B C 1
ATOM 3359 O O . GLY B 1 135 ? -26.578 -19.422 -9.227 1 85.69 135 GLY B O 1
ATOM 3360 N N . TYR B 1 136 ? -27.953 -19.422 -7.426 1 84.81 136 TYR B N 1
ATOM 3361 C CA . TYR B 1 136 ? -26.797 -19.188 -6.578 1 84.81 136 TYR B CA 1
ATOM 3362 C C . TYR B 1 136 ? -26.484 -20.406 -5.711 1 84.81 136 TYR B C 1
ATOM 3364 O O . TYR B 1 136 ? -25.859 -20.281 -4.664 1 84.81 136 TYR B O 1
ATOM 3372 N N . GLU B 1 137 ? -26.969 -21.547 -6.074 1 81.56 137 GLU B N 1
ATOM 3373 C CA . GLU B 1 137 ? -26.672 -22.781 -5.352 1 81.56 137 GLU B CA 1
ATOM 3374 C C . GLU B 1 137 ? -25.172 -23.094 -5.379 1 81.56 137 GLU B C 1
ATOM 3376 O O . GLU B 1 137 ? -24.578 -23.422 -4.348 1 81.56 137 GLU B O 1
ATOM 3381 N N . GLN B 1 138 ? -24.531 -22.938 -6.562 1 84.38 138 GLN B N 1
ATOM 3382 C CA . GLN B 1 138 ? -23.094 -23.109 -6.73 1 84.38 138 GLN B CA 1
ATOM 3383 C C . GLN B 1 138 ? -22.531 -22.109 -7.734 1 84.38 138 GLN B C 1
ATOM 3385 O O . GLN B 1 138 ? -21.781 -22.5 -8.641 1 84.38 138 GLN B O 1
ATOM 3390 N N . HIS B 1 139 ? -22.969 -20.922 -7.434 1 87.5 139 HIS B N 1
ATOM 3391 C CA . HIS B 1 139 ? -22.516 -19.875 -8.344 1 87.5 139 HIS B CA 1
ATOM 3392 C C . HIS B 1 139 ? -21.031 -19.578 -8.164 1 87.5 139 HIS B C 1
ATOM 3394 O O . HIS B 1 139 ? -20.562 -19.391 -7.039 1 87.5 139 HIS B O 1
ATOM 3400 N N . ASN B 1 140 ? -20.344 -19.641 -9.266 1 90 140 ASN B N 1
ATOM 3401 C CA . ASN B 1 140 ? -18.922 -19.312 -9.258 1 90 140 ASN B CA 1
ATOM 3402 C C . ASN B 1 140 ? -18.703 -17.812 -9.492 1 90 140 ASN B C 1
ATOM 3404 O O . ASN B 1 140 ? -18.703 -17.359 -10.633 1 90 140 ASN B O 1
ATOM 3408 N N . TRP B 1 141 ? -18.359 -17.141 -8.438 1 90.94 141 TRP B N 1
ATOM 3409 C CA . TRP B 1 141 ? -18.172 -15.695 -8.5 1 90.94 141 TRP B CA 1
ATOM 3410 C C . TRP B 1 141 ? -16.875 -15.344 -9.211 1 90.94 141 TRP B C 1
ATOM 3412 O O . TRP B 1 141 ? -16.656 -14.188 -9.594 1 90.94 141 TRP B O 1
ATOM 3422 N N . PHE B 1 142 ? -15.992 -16.281 -9.43 1 90.88 142 PHE B N 1
ATOM 3423 C CA . PHE B 1 142 ? -14.695 -16.047 -10.055 1 90.88 142 PHE B CA 1
ATOM 3424 C C . PHE B 1 142 ? -14.695 -16.5 -11.508 1 90.88 142 PHE B C 1
ATOM 3426 O O . PHE B 1 142 ? -13.641 -16.625 -12.125 1 90.88 142 PHE B O 1
ATOM 3433 N N . GLU B 1 143 ? -15.852 -16.719 -12 1 90.56 143 GLU B N 1
ATOM 3434 C CA . GLU B 1 143 ? -15.984 -17.281 -13.344 1 90.56 143 GLU B CA 1
ATOM 3435 C C . GLU B 1 143 ? -15.57 -16.266 -14.406 1 90.56 143 GLU B C 1
ATOM 3437 O O . GLU B 1 143 ? -15.008 -16.641 -15.438 1 90.56 143 GLU B O 1
ATOM 3442 N N . THR B 1 144 ? -15.891 -15.031 -14.133 1 93.19 144 THR B N 1
ATOM 3443 C CA . THR B 1 144 ? -15.555 -14 -15.117 1 93.19 144 THR B CA 1
ATOM 3444 C C . THR B 1 144 ? -14.586 -12.984 -14.531 1 93.19 144 THR B C 1
ATOM 3446 O O . THR B 1 144 ? -14.484 -12.844 -13.312 1 93.19 144 THR B O 1
ATOM 3449 N N . GLY B 1 145 ? -13.922 -12.32 -15.477 1 94.75 145 GLY B N 1
ATOM 3450 C CA . GLY B 1 145 ? -13.039 -11.25 -15.055 1 94.75 145 GLY B CA 1
ATOM 3451 C C . GLY B 1 145 ? -13.766 -10.125 -14.344 1 94.75 145 GLY B C 1
ATOM 3452 O O . GLY B 1 145 ? -13.266 -9.578 -13.359 1 94.75 145 GLY B O 1
ATOM 3453 N N . PHE B 1 146 ? -14.906 -9.82 -14.836 1 94.56 146 PHE B N 1
ATOM 3454 C CA . PHE B 1 146 ? -15.688 -8.734 -14.266 1 94.56 146 PHE B CA 1
ATOM 3455 C C . PHE B 1 146 ? -16.094 -9.055 -12.836 1 94.56 146 PHE B C 1
ATOM 3457 O O . PHE B 1 146 ? -15.914 -8.234 -11.93 1 94.56 146 PHE B O 1
ATOM 3464 N N . SER B 1 147 ? -16.641 -10.242 -12.617 1 94.31 147 SER B N 1
ATOM 3465 C CA . SER B 1 147 ? -17.078 -10.625 -11.273 1 94.31 147 SER B CA 1
ATOM 3466 C C . SER B 1 147 ? -15.898 -10.719 -10.312 1 94.31 147 SER B C 1
ATOM 3468 O O . SER B 1 147 ? -16.016 -10.367 -9.141 1 94.31 147 SER B O 1
ATOM 3470 N N . THR B 1 148 ? -14.773 -11.18 -10.852 1 96.06 148 THR B N 1
ATOM 3471 C CA . THR B 1 148 ? -13.562 -11.234 -10.039 1 96.06 148 THR B CA 1
ATOM 3472 C C . THR B 1 148 ? -13.133 -9.828 -9.617 1 96.06 148 THR B C 1
ATOM 3474 O O . THR B 1 148 ? -12.797 -9.594 -8.453 1 96.06 148 THR B O 1
ATOM 3477 N N . LEU B 1 149 ? -13.227 -8.875 -10.547 1 96.94 149 LEU B N 1
ATOM 3478 C CA . LEU B 1 149 ? -12.844 -7.496 -10.266 1 96.94 149 LEU B CA 1
ATOM 3479 C C . LEU B 1 149 ? -13.789 -6.871 -9.242 1 96.94 149 LEU B C 1
ATOM 3481 O O . LEU B 1 149 ? -13.367 -6.047 -8.43 1 96.94 149 LEU B O 1
ATOM 3485 N N . VAL B 1 150 ? -14.984 -7.246 -9.273 1 96.5 150 VAL B N 1
ATOM 3486 C CA . VAL B 1 150 ? -15.953 -6.719 -8.32 1 96.5 150 VAL B CA 1
ATOM 3487 C C . VAL B 1 150 ? -15.594 -7.184 -6.906 1 96.5 150 VAL B C 1
ATOM 3489 O O . VAL B 1 150 ? -15.656 -6.402 -5.953 1 96.5 150 VAL B O 1
ATOM 3492 N N . ILE B 1 151 ? -15.219 -8.43 -6.781 1 96.12 151 ILE B N 1
ATOM 3493 C CA . ILE B 1 151 ? -14.812 -8.961 -5.488 1 96.12 151 ILE B CA 1
ATOM 3494 C C . ILE B 1 151 ? -13.57 -8.219 -4.992 1 96.12 151 ILE B C 1
ATOM 3496 O O . ILE B 1 151 ? -13.5 -7.828 -3.824 1 96.12 151 ILE B O 1
ATOM 3500 N N . ILE B 1 152 ? -12.609 -8 -5.922 1 97.5 152 ILE B N 1
ATOM 3501 C CA . ILE B 1 152 ? -11.391 -7.277 -5.578 1 97.5 152 ILE B CA 1
ATOM 3502 C C . ILE B 1 152 ? -11.734 -5.848 -5.172 1 97.5 152 ILE B C 1
ATOM 3504 O O . ILE B 1 152 ? -11.148 -5.301 -4.238 1 97.5 152 ILE B O 1
ATOM 3508 N N . MET B 1 153 ? -12.68 -5.258 -5.883 1 97.88 153 MET B N 1
ATOM 3509 C CA . MET B 1 153 ? -13.141 -3.91 -5.559 1 97.88 153 MET B CA 1
ATOM 3510 C C . MET B 1 153 ? -13.688 -3.852 -4.133 1 97.88 153 MET B C 1
ATOM 3512 O O . MET B 1 153 ? -13.328 -2.957 -3.363 1 97.88 153 MET B O 1
ATOM 3516 N N . ILE B 1 154 ? -14.508 -4.789 -3.768 1 96.19 154 ILE B N 1
ATOM 3517 C CA . ILE B 1 154 ? -15.086 -4.824 -2.428 1 96.19 154 ILE B CA 1
ATOM 3518 C C . ILE B 1 154 ? -13.969 -4.953 -1.391 1 96.19 154 ILE B C 1
ATOM 3520 O O . ILE B 1 154 ? -14 -4.293 -0.35 1 96.19 154 ILE B O 1
ATOM 3524 N N . LEU B 1 155 ? -13.031 -5.797 -1.702 1 96.25 155 LEU B N 1
ATOM 3525 C CA . LEU B 1 155 ? -11.883 -6.008 -0.827 1 96.25 155 LEU B CA 1
ATOM 3526 C C . LEU B 1 155 ? -11.102 -4.711 -0.638 1 96.25 155 LEU B C 1
ATOM 3528 O O . LEU B 1 155 ? -10.758 -4.348 0.49 1 96.25 155 LEU B O 1
ATOM 3532 N N . LEU B 1 156 ? -10.797 -4 -1.74 1 97.62 156 LEU B N 1
ATOM 3533 C CA . LEU B 1 156 ? -10.039 -2.756 -1.697 1 97.62 156 LEU B CA 1
ATOM 3534 C C . LEU B 1 156 ? -10.812 -1.669 -0.96 1 97.62 156 LEU B C 1
ATOM 3536 O O . LEU B 1 156 ? -10.242 -0.92 -0.166 1 97.62 156 LEU B O 1
ATOM 3540 N N . VAL B 1 157 ? -12.062 -1.6 -1.251 1 97.25 157 VAL B N 1
ATOM 3541 C CA . VAL B 1 157 ? -12.906 -0.619 -0.574 1 97.25 157 VAL B CA 1
ATOM 3542 C C . VAL B 1 157 ? -12.914 -0.893 0.929 1 97.25 157 VAL B C 1
ATOM 3544 O O . VAL B 1 157 ? -12.672 0.011 1.731 1 97.25 157 VAL B O 1
ATOM 3547 N N . TRP B 1 158 ? -13.148 -2.111 1.254 1 95.5 158 TRP B N 1
ATOM 3548 C CA . TRP B 1 158 ? -13.156 -2.527 2.652 1 95.5 158 TRP B CA 1
ATOM 3549 C C . TRP B 1 158 ? -11.852 -2.135 3.344 1 95.5 158 TRP B C 1
ATOM 3551 O O . TRP B 1 158 ? -11.875 -1.569 4.441 1 95.5 158 TRP B O 1
ATOM 3561 N N . GLY B 1 159 ? -10.797 -2.395 2.693 1 94.31 159 GLY B N 1
ATOM 3562 C CA . GLY B 1 159 ? -9.484 -2.148 3.277 1 94.31 159 GLY B CA 1
ATOM 3563 C C . GLY B 1 159 ? -9.133 -0.676 3.348 1 94.31 159 GLY B C 1
ATOM 3564 O O . GLY B 1 159 ? -8.242 -0.282 4.105 1 94.31 159 GLY B O 1
ATOM 3565 N N . SER B 1 160 ? -9.781 0.158 2.598 1 95.69 160 SER B N 1
ATOM 3566 C CA . SER B 1 160 ? -9.438 1.572 2.504 1 95.69 160 SER B CA 1
ATOM 3567 C C . SER B 1 160 ? -10.359 2.426 3.371 1 95.69 160 SER B C 1
ATOM 3569 O O . SER B 1 160 ? -10.023 3.566 3.703 1 95.69 160 SER B O 1
ATOM 3571 N N . ILE B 1 161 ? -11.453 1.917 3.781 1 95.88 161 ILE B N 1
ATOM 3572 C CA . ILE B 1 161 ? -12.492 2.658 4.492 1 95.88 161 ILE B CA 1
ATOM 3573 C C . ILE B 1 161 ? -11.93 3.184 5.812 1 95.88 161 ILE B C 1
ATOM 3575 O O . ILE B 1 161 ? -12.133 4.352 6.156 1 95.88 161 ILE B O 1
ATOM 3579 N N . PRO B 1 162 ? -11.211 2.336 6.57 1 92.62 162 PRO B N 1
ATOM 3580 C CA . PRO B 1 162 ? -10.75 2.799 7.887 1 92.62 162 PRO B CA 1
ATOM 3581 C C . PRO B 1 162 ? -9.906 4.066 7.805 1 92.62 162 PRO B C 1
ATOM 3583 O O . PRO B 1 162 ? -10.07 4.973 8.625 1 92.62 162 PRO B O 1
ATOM 3586 N N . PHE B 1 163 ? -9.062 4.172 6.805 1 91 163 PHE B N 1
ATOM 3587 C CA . PHE B 1 163 ? -8.227 5.352 6.641 1 91 163 PHE B CA 1
ATOM 3588 C C . PHE B 1 163 ? -9.07 6.598 6.418 1 91 163 PHE B C 1
ATOM 3590 O O . PHE B 1 163 ? -8.883 7.617 7.082 1 91 163 PHE B O 1
ATOM 3597 N N . VAL B 1 164 ? -9.984 6.555 5.559 1 94.44 164 VAL B N 1
ATOM 3598 C CA . VAL B 1 164 ? -10.812 7.707 5.203 1 94.44 164 VAL B CA 1
ATOM 3599 C C . VAL B 1 164 ? -11.742 8.055 6.363 1 94.44 164 VAL B C 1
ATOM 3601 O O . VAL B 1 164 ? -11.891 9.227 6.715 1 94.44 164 VAL B O 1
ATOM 3604 N N . ALA B 1 165 ? -12.336 7.066 6.977 1 94.38 165 ALA B N 1
ATOM 3605 C CA . ALA B 1 165 ? -13.305 7.277 8.047 1 94.38 165 ALA B CA 1
ATOM 3606 C C . ALA B 1 165 ? -12.648 7.934 9.258 1 94.38 165 ALA B C 1
ATOM 3608 O O . ALA B 1 165 ? -13.172 8.914 9.797 1 94.38 165 ALA B O 1
ATOM 3609 N N . LEU B 1 166 ? -11.539 7.441 9.617 1 90.31 166 LEU B N 1
ATOM 3610 C CA . LEU B 1 166 ? -10.875 7.957 10.805 1 90.31 166 LEU B CA 1
ATOM 3611 C C . LEU B 1 166 ? -10.305 9.352 10.547 1 90.31 166 LEU B C 1
ATOM 3613 O O . LEU B 1 166 ? -10.344 10.211 11.43 1 90.31 166 LEU B O 1
ATOM 3617 N N . ASN B 1 167 ? -9.805 9.57 9.367 1 87.5 167 ASN B N 1
ATOM 3618 C CA . ASN B 1 167 ? -9.312 10.898 9.039 1 87.5 167 ASN B CA 1
ATOM 3619 C C . ASN B 1 167 ? -10.461 11.898 8.883 1 87.5 167 ASN B C 1
ATOM 3621 O O . ASN B 1 167 ? -10.312 13.07 9.234 1 87.5 167 ASN B O 1
ATOM 3625 N N . MET B 1 168 ? -11.539 11.398 8.375 1 91.38 168 MET B N 1
ATOM 3626 C CA . MET B 1 168 ? -12.734 12.234 8.281 1 91.38 168 MET B CA 1
ATOM 3627 C C . MET B 1 168 ? -13.203 12.656 9.672 1 91.38 168 MET B C 1
ATOM 3629 O O . MET B 1 168 ? -13.531 13.82 9.898 1 91.38 168 MET B O 1
ATOM 3633 N N . TYR B 1 169 ? -13.25 11.734 10.547 1 90.88 169 TYR B N 1
ATOM 3634 C CA . TYR B 1 169 ? -13.641 12.023 11.922 1 90.88 169 TYR B CA 1
ATOM 3635 C C . TYR B 1 169 ? -12.703 13.039 12.555 1 90.88 169 TYR B C 1
ATOM 3637 O O . TYR B 1 169 ? -13.148 14.008 13.18 1 90.88 169 TYR B O 1
ATOM 3645 N N . ALA B 1 170 ? -11.445 12.812 12.375 1 83.44 170 ALA B N 1
ATOM 3646 C CA . ALA B 1 170 ? -10.453 13.742 12.914 1 83.44 170 ALA B CA 1
ATOM 3647 C C . ALA B 1 170 ? -10.633 15.141 12.32 1 83.44 170 ALA B C 1
ATOM 3649 O O . ALA B 1 170 ? -10.547 16.141 13.031 1 83.44 170 ALA B O 1
ATOM 3650 N N . ALA B 1 171 ? -10.867 15.227 11.047 1 84.62 171 ALA B N 1
ATOM 3651 C CA . ALA B 1 171 ? -11.062 16.5 10.367 1 84.62 171 ALA B CA 1
ATOM 3652 C C . ALA B 1 171 ? -12.32 17.203 10.867 1 84.62 171 ALA B C 1
ATOM 3654 O O . ALA B 1 171 ? -12.336 18.438 11.008 1 84.62 171 ALA B O 1
ATOM 3655 N N . LEU B 1 172 ? -13.352 16.484 11.188 1 89.69 172 LEU B N 1
ATOM 3656 C CA . LEU B 1 172 ? -14.617 17.047 11.648 1 89.69 172 LEU B CA 1
ATOM 3657 C C . LEU B 1 172 ? -14.453 17.719 13 1 89.69 172 LEU B C 1
ATOM 3659 O O . LEU B 1 172 ? -15.164 18.688 13.312 1 89.69 172 LEU B O 1
ATOM 3663 N N . THR B 1 173 ? -13.578 17.172 13.734 1 84.75 173 THR B N 1
ATOM 3664 C CA . THR B 1 173 ? -13.375 17.719 15.07 1 84.75 173 THR B CA 1
ATOM 3665 C C . THR B 1 173 ? -12.727 19.094 15 1 84.75 173 THR B C 1
ATOM 3667 O O . THR B 1 173 ? -12.719 19.844 15.984 1 84.75 173 THR B O 1
ATOM 3670 N N . THR B 1 174 ? -12.266 19.422 13.844 1 80.69 174 THR B N 1
ATOM 3671 C CA . THR B 1 174 ? -11.625 20.719 13.688 1 80.69 174 THR B CA 1
ATOM 3672 C C . THR B 1 174 ? -12.664 21.781 13.328 1 80.69 174 THR B C 1
ATOM 3674 O O . THR B 1 174 ? -12.359 22.984 13.352 1 80.69 174 THR B O 1
ATOM 3677 N N . ILE B 1 175 ? -13.875 21.359 13.055 1 85 175 ILE B N 1
ATOM 3678 C CA . ILE B 1 175 ? -14.938 22.297 12.719 1 85 175 ILE B CA 1
ATOM 3679 C C . ILE B 1 175 ? -15.617 22.797 13.992 1 85 175 ILE B C 1
ATOM 3681 O O . ILE B 1 175 ? -16.031 22 14.836 1 85 175 ILE B O 1
ATOM 3685 N N . GLY B 1 176 ? -15.719 24.078 14.141 1 87 176 GLY B N 1
ATOM 3686 C CA . GLY B 1 176 ? -16.344 24.656 15.312 1 87 176 GLY B CA 1
ATOM 3687 C C . GLY B 1 176 ? -17.812 24.281 15.461 1 87 176 GLY B C 1
ATOM 3688 O O . GLY B 1 176 ? -18.531 24.172 14.469 1 87 176 GLY B O 1
ATOM 3689 N N . SER B 1 177 ? -18.156 24.016 16.641 1 85.62 177 SER B N 1
ATOM 3690 C CA . SER B 1 177 ? -19.531 23.625 16.938 1 85.62 177 SER B CA 1
ATOM 3691 C C . SER B 1 177 ? -20.516 24.734 16.547 1 85.62 177 SER B C 1
ATOM 3693 O O . SER B 1 177 ? -21.672 24.453 16.234 1 85.62 177 SER B O 1
ATOM 3695 N N . GLU B 1 178 ? -20.031 25.875 16.5 1 89.06 178 GLU B N 1
ATOM 3696 C CA . GLU B 1 178 ? -20.859 27.031 16.188 1 89.06 178 GLU B CA 1
ATOM 3697 C C . GLU B 1 178 ? -21.453 26.938 14.789 1 89.06 178 GLU B C 1
ATOM 3699 O O . GLU B 1 178 ? -22.578 27.375 14.547 1 89.06 178 GLU B O 1
ATOM 3704 N N . LEU B 1 179 ? -20.688 26.391 13.953 1 87.31 179 LEU B N 1
ATOM 3705 C CA . LEU B 1 179 ? -21.156 26.281 12.57 1 87.31 179 LEU B CA 1
ATOM 3706 C C . LEU B 1 179 ? -22.281 25.266 12.461 1 87.31 179 LEU B C 1
ATOM 3708 O O . LEU B 1 179 ? -23.234 25.469 11.695 1 87.31 179 LEU B O 1
ATOM 3712 N N . TYR B 1 180 ? -22.203 24.266 13.273 1 85.06 180 TYR B N 1
ATOM 3713 C CA . TYR B 1 180 ? -23.25 23.266 13.281 1 85.06 180 TYR B CA 1
ATOM 3714 C C . TYR B 1 180 ? -24.531 23.812 13.914 1 85.06 180 TYR B C 1
ATOM 3716 O O . TYR B 1 180 ? -25.625 23.516 13.445 1 85.06 180 TYR B O 1
ATOM 3724 N N . GLU B 1 181 ? -24.344 24.578 14.906 1 87.19 181 GLU B N 1
ATOM 3725 C CA . GLU B 1 181 ? -25.484 25.188 15.594 1 87.19 181 GLU B CA 1
ATOM 3726 C C . GLU B 1 181 ? -26.203 26.188 14.688 1 87.19 181 GLU B C 1
ATOM 3728 O O . GLU B 1 181 ? -27.438 26.25 14.672 1 87.19 181 GLU B O 1
ATOM 3733 N N . ALA B 1 182 ? -25.453 26.922 14.023 1 89.44 182 ALA B N 1
ATOM 3734 C CA . ALA B 1 182 ? -26.016 27.891 13.086 1 89.44 182 ALA B CA 1
ATOM 3735 C C . ALA B 1 182 ? -26.844 27.188 12 1 89.44 182 ALA B C 1
ATOM 3737 O O . ALA B 1 182 ? -27.922 27.656 11.641 1 89.44 182 ALA B O 1
ATOM 3738 N N . ALA B 1 183 ? -26.297 26.109 11.547 1 88.75 183 ALA B N 1
ATOM 3739 C CA . ALA B 1 183 ? -27 25.359 10.516 1 88.75 183 ALA B CA 1
ATOM 3740 C C . ALA B 1 183 ? -28.281 24.75 11.07 1 88.75 183 ALA B C 1
ATOM 3742 O O . ALA B 1 183 ? -29.312 24.734 10.383 1 88.75 183 ALA B O 1
ATOM 3743 N N . LYS B 1 184 ? -28.219 24.297 12.258 1 86.88 184 LYS B N 1
ATOM 3744 C CA . LYS B 1 184 ? -29.391 23.719 12.914 1 86.88 184 LYS B CA 1
ATOM 3745 C C . LYS B 1 184 ? -30.469 24.781 13.141 1 86.88 184 LYS B C 1
ATOM 3747 O O . LYS B 1 184 ? -31.656 24.516 12.977 1 86.88 184 LYS B O 1
ATOM 3752 N N . MET B 1 185 ? -30.031 25.922 13.5 1 90.38 185 MET B N 1
ATOM 3753 C CA . MET B 1 185 ? -30.953 27.031 13.711 1 90.38 185 MET B CA 1
ATOM 3754 C C . MET B 1 185 ? -31.656 27.406 12.414 1 90.38 185 MET B C 1
ATOM 3756 O O . MET B 1 185 ? -32.812 27.812 12.422 1 90.38 185 MET B O 1
ATOM 3760 N N . ASP B 1 186 ? -31 27.25 11.297 1 91.5 186 ASP B N 1
ATOM 3761 C CA . ASP B 1 186 ? -31.562 27.547 9.977 1 91.5 186 ASP B CA 1
ATOM 3762 C C . ASP B 1 186 ? -32.438 26.391 9.484 1 91.5 186 ASP B C 1
ATOM 3764 O O . ASP B 1 186 ? -33 26.469 8.398 1 91.5 186 ASP B O 1
ATOM 3768 N N . GLY B 1 187 ? -32.531 25.375 10.297 1 87.94 187 GLY B N 1
ATOM 3769 C CA . GLY B 1 187 ? -33.375 24.234 9.945 1 87.94 187 GLY B CA 1
ATOM 3770 C C . GLY B 1 187 ? -32.719 23.328 8.906 1 87.94 187 GLY B C 1
ATOM 3771 O O . GLY B 1 187 ? -33.438 22.625 8.172 1 87.94 187 GLY B O 1
ATOM 3772 N N . ALA B 1 188 ? -31.484 23.438 8.859 1 87.44 188 ALA B N 1
ATOM 3773 C CA . ALA B 1 188 ? -30.797 22.641 7.84 1 87.44 188 ALA B CA 1
ATOM 3774 C C . ALA B 1 188 ? -30.828 21.156 8.188 1 87.44 188 ALA B C 1
ATOM 3776 O O . ALA B 1 188 ? -30.656 20.781 9.352 1 87.44 188 ALA B O 1
ATOM 3777 N N . SER B 1 189 ? -31.172 20.328 7.137 1 89.38 189 SER B N 1
ATOM 3778 C CA . SER B 1 189 ? -31.109 18.875 7.285 1 89.38 189 SER B CA 1
ATOM 3779 C C . SER B 1 189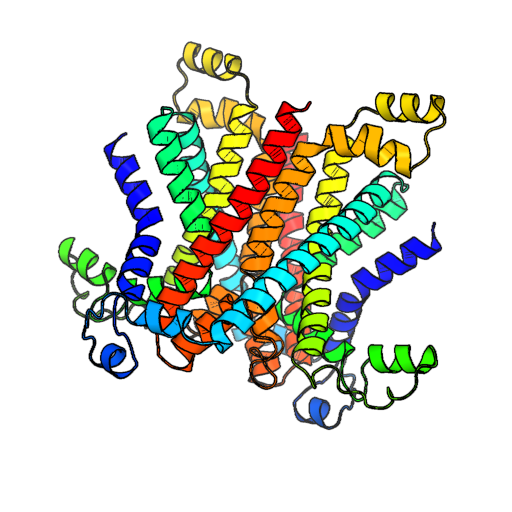 ? -29.656 18.391 7.301 1 89.38 189 SER B C 1
ATOM 3781 O O . SER B 1 189 ? -28.734 19.156 7.07 1 89.38 189 SER B O 1
ATOM 3783 N N . GLY B 1 190 ? -29.484 17.125 7.625 1 87.56 190 GLY B N 1
ATOM 3784 C CA . GLY B 1 190 ? -28.141 16.547 7.621 1 87.56 190 GLY B CA 1
ATOM 3785 C C . GLY B 1 190 ? -27.438 16.672 6.285 1 87.56 190 GLY B C 1
ATOM 3786 O O . GLY B 1 190 ? -26.25 17 6.234 1 87.56 190 GLY B O 1
ATOM 3787 N N . TRP B 1 191 ? -28.219 16.469 5.355 1 90.5 191 TRP B N 1
ATOM 3788 C CA . TRP B 1 191 ? -27.688 16.547 4 1 90.5 191 TRP B CA 1
ATOM 3789 C C . TRP B 1 191 ? -27.297 17.984 3.648 1 90.5 191 TRP B C 1
ATOM 3791 O O . TRP B 1 191 ? -26.234 18.219 3.047 1 90.5 191 TRP B O 1
ATOM 3801 N N . ARG B 1 192 ? -28.094 18.984 4.086 1 90.69 192 ARG B N 1
ATOM 3802 C CA . ARG B 1 192 ? -27.797 20.406 3.844 1 90.69 192 ARG B CA 1
ATOM 3803 C C . ARG B 1 192 ? -26.609 20.859 4.676 1 90.69 192 ARG B C 1
ATOM 3805 O O . ARG B 1 192 ? -25.797 21.672 4.211 1 90.69 192 ARG B O 1
ATOM 3812 N N . THR B 1 193 ? -26.562 20.344 5.828 1 91.88 193 THR B N 1
ATOM 3813 C CA . THR B 1 193 ? -25.438 20.688 6.703 1 91.88 193 THR B CA 1
ATOM 3814 C C . THR B 1 193 ? -24.125 20.188 6.125 1 91.88 193 THR B C 1
ATOM 3816 O O . THR B 1 193 ? -23.109 20.875 6.207 1 91.88 193 THR B O 1
ATOM 3819 N N . PHE B 1 194 ? -24.203 18.953 5.512 1 93.5 194 PHE B N 1
ATOM 3820 C CA . PHE B 1 194 ? -23 18.391 4.914 1 93.5 194 PHE B CA 1
ATOM 3821 C C . PHE B 1 194 ? -22.5 19.281 3.785 1 93.5 194 PHE B C 1
ATOM 3823 O O . PHE B 1 194 ? -21.312 19.625 3.746 1 93.5 194 PHE B O 1
ATOM 3830 N N . TRP B 1 195 ? -23.344 19.719 2.924 1 92.12 195 TRP B N 1
ATOM 3831 C CA . TRP B 1 195 ? -22.938 20.438 1.718 1 92.12 195 TRP B CA 1
ATOM 3832 C C . TRP B 1 195 ? -22.672 21.906 2.02 1 92.12 195 TRP B C 1
ATOM 3834 O O . TRP B 1 195 ? -21.859 22.547 1.356 1 92.12 195 TRP B O 1
ATOM 3844 N N . ALA B 1 196 ? -23.312 22.453 3.107 1 90.31 196 ALA B N 1
ATOM 3845 C CA . ALA B 1 196 ? -23.203 23.875 3.41 1 90.31 196 ALA B CA 1
ATOM 3846 C C . ALA B 1 196 ? -22.094 24.141 4.43 1 90.31 196 ALA B C 1
ATOM 3848 O O . ALA B 1 196 ? -21.484 25.219 4.434 1 90.31 196 ALA B O 1
ATOM 3849 N N . VAL B 1 197 ? -21.812 23.156 5.242 1 91.12 197 VAL B N 1
ATOM 3850 C CA . VAL B 1 197 ? -20.891 23.406 6.344 1 91.12 197 VAL B CA 1
ATOM 3851 C C . VAL B 1 197 ? -19.688 22.453 6.25 1 91.12 197 VAL B C 1
ATOM 3853 O O . VAL B 1 197 ? -18.547 22.906 6.125 1 91.12 197 VAL B O 1
ATOM 3856 N N . VAL B 1 198 ? -19.922 21.156 6.18 1 92.31 198 VAL B N 1
ATOM 3857 C CA . VAL B 1 198 ? -18.875 20.156 6.312 1 92.31 198 VAL B CA 1
ATOM 3858 C C . VAL B 1 198 ? -17.984 20.172 5.066 1 92.31 198 VAL B C 1
ATOM 3860 O O . VAL B 1 198 ? -16.781 20.375 5.16 1 92.31 198 VAL B O 1
ATOM 3863 N N . PHE B 1 199 ? -18.609 20.016 3.928 1 92.06 199 PHE B N 1
ATOM 3864 C CA . PHE B 1 199 ? -17.859 19.875 2.688 1 92.06 199 PHE B CA 1
ATOM 3865 C C . PHE B 1 199 ? -17.016 21.109 2.404 1 92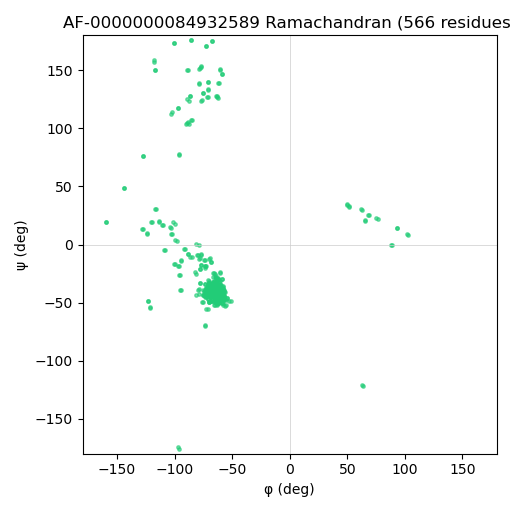.06 199 PHE B C 1
ATOM 3867 O O . PHE B 1 199 ? -15.82 21.016 2.15 1 92.06 199 PHE B O 1
ATOM 3874 N N . PRO B 1 200 ? -17.594 22.328 2.547 1 89.44 200 PRO B N 1
ATOM 3875 C CA . PRO B 1 200 ? -16.812 23.531 2.275 1 89.44 200 PRO B CA 1
ATOM 3876 C C . PRO B 1 200 ? -15.688 23.734 3.279 1 89.44 200 PRO B C 1
ATOM 3878 O O . PRO B 1 200 ? -14.633 24.266 2.924 1 89.44 200 PRO B O 1
ATOM 3881 N N . ASN B 1 201 ? -15.883 23.406 4.547 1 89.75 201 ASN B N 1
ATOM 3882 C CA . ASN B 1 201 ? -14.867 23.625 5.57 1 89.75 201 ASN B CA 1
ATOM 3883 C C . ASN B 1 201 ? -13.773 22.562 5.508 1 89.75 201 ASN B C 1
ATOM 3885 O O . ASN B 1 201 ? -12.664 22.781 5.988 1 89.75 201 ASN B O 1
ATOM 3889 N N . LEU B 1 202 ? -14.109 21.406 4.879 1 90.38 202 LEU B N 1
ATOM 3890 C CA . LEU B 1 202 ? -13.148 20.312 4.82 1 90.38 202 LEU B CA 1
ATOM 3891 C C . LEU B 1 202 ? -12.75 20.016 3.379 1 90.38 202 LEU B C 1
ATOM 3893 O O . LEU B 1 202 ? -12.492 18.859 3.029 1 90.38 202 LEU B O 1
ATOM 3897 N N . LYS B 1 203 ? -12.766 21 2.596 1 87.75 203 LYS B N 1
ATOM 3898 C CA . LYS B 1 203 ? -12.414 20.844 1.186 1 87.75 203 LYS B CA 1
ATOM 3899 C C . LYS B 1 203 ? -11 20.312 1.025 1 87.75 203 LYS B C 1
ATOM 3901 O O . LYS B 1 203 ? -10.75 19.453 0.174 1 87.75 203 LYS B O 1
ATOM 3906 N N . SER B 1 204 ? -10.117 20.828 1.792 1 81.38 204 SER B N 1
ATOM 3907 C CA . SER B 1 204 ? -8.727 20.406 1.729 1 81.38 204 SER B CA 1
ATOM 3908 C C . SER B 1 204 ? -8.586 18.922 2.064 1 81.38 204 SER B C 1
ATOM 3910 O O . SER B 1 204 ? -7.809 18.203 1.43 1 81.38 204 SER B O 1
ATOM 3912 N N . PHE B 1 205 ? -9.344 18.5 3.027 1 83.69 205 PHE B N 1
ATOM 3913 C CA . PHE B 1 205 ? -9.336 17.078 3.404 1 83.69 205 PHE B CA 1
ATOM 3914 C C . PHE B 1 205 ? -9.805 16.219 2.242 1 83.69 205 PHE B C 1
ATOM 3916 O O . PHE B 1 205 ? -9.164 15.211 1.922 1 83.69 205 PHE B O 1
ATOM 3923 N N . PHE B 1 206 ? -10.953 16.578 1.646 1 90.88 206 PHE B N 1
ATOM 3924 C CA . PHE B 1 206 ? -11.523 15.781 0.564 1 90.88 206 PHE B CA 1
ATOM 3925 C C . PHE B 1 206 ? -10.586 15.758 -0.637 1 90.88 206 PHE B C 1
ATOM 3927 O O . PHE B 1 206 ? -10.438 14.719 -1.288 1 90.88 206 PHE B O 1
ATOM 3934 N N . MET B 1 207 ? -9.953 16.844 -0.84 1 85.62 207 MET B N 1
ATOM 3935 C CA . MET B 1 207 ? -9.039 16.922 -1.978 1 85.62 207 MET B CA 1
ATOM 3936 C C . MET B 1 207 ? -7.812 16.047 -1.761 1 85.62 207 MET B C 1
ATOM 3938 O O . MET B 1 207 ? -7.465 15.242 -2.619 1 85.62 207 MET B O 1
ATOM 3942 N N . ILE B 1 208 ? -7.18 16.125 -0.656 1 82.12 208 ILE B N 1
ATOM 3943 C CA . ILE B 1 208 ? -5.945 15.414 -0.358 1 82.12 208 ILE B CA 1
ATOM 3944 C C . ILE B 1 208 ? -6.23 13.922 -0.241 1 82.12 208 ILE B C 1
ATOM 3946 O O . ILE B 1 208 ? -5.508 13.094 -0.803 1 82.12 208 ILE B O 1
ATOM 3950 N N . THR B 1 209 ? -7.305 13.664 0.456 1 89.19 209 THR B N 1
ATOM 3951 C CA . THR B 1 209 ? -7.633 12.258 0.686 1 89.19 209 THR B CA 1
ATOM 3952 C C . THR B 1 209 ? -8.008 11.57 -0.624 1 89.19 209 THR B C 1
ATOM 3954 O O . THR B 1 209 ? -7.598 10.43 -0.87 1 89.19 209 THR B O 1
ATOM 3957 N N . THR B 1 210 ? -8.82 12.266 -1.399 1 92.38 210 THR B N 1
ATOM 3958 C CA . THR B 1 210 ? -9.18 11.695 -2.693 1 92.38 210 THR B CA 1
ATOM 3959 C C . THR B 1 210 ? -7.945 11.516 -3.572 1 92.38 210 THR B C 1
ATOM 3961 O O . THR B 1 210 ? -7.812 10.508 -4.262 1 92.38 210 THR B O 1
ATOM 3964 N N . PHE B 1 211 ? -7.078 12.453 -3.51 1 86.56 211 PHE B N 1
ATOM 3965 C CA . PHE B 1 211 ? -5.824 12.406 -4.246 1 86.56 211 PHE B CA 1
ATOM 3966 C C . PHE B 1 211 ? -5.012 11.18 -3.848 1 86.56 211 PHE B C 1
ATOM 3968 O O . PHE B 1 211 ? -4.551 10.422 -4.707 1 86.56 211 PHE B O 1
ATOM 3975 N N . LEU B 1 212 ? -4.848 11 -2.641 1 86.5 212 LEU B N 1
ATOM 3976 C CA . LEU B 1 212 ? -4.082 9.875 -2.113 1 86.5 212 LEU B CA 1
ATOM 3977 C C . LEU B 1 212 ? -4.734 8.547 -2.496 1 86.5 212 LEU B C 1
ATOM 3979 O O . LEU B 1 212 ? -4.043 7.605 -2.889 1 86.5 212 LEU B O 1
ATOM 3983 N N . GLU B 1 213 ? -6.027 8.5 -2.393 1 93.62 213 GLU B N 1
ATOM 3984 C CA . GLU B 1 213 ? -6.742 7.266 -2.711 1 93.62 213 GLU B CA 1
ATOM 3985 C C . GLU B 1 213 ? -6.586 6.902 -4.184 1 93.62 213 GLU B C 1
ATOM 3987 O O . GLU B 1 213 ? -6.477 5.727 -4.531 1 93.62 213 GLU B O 1
ATOM 3992 N N . ILE B 1 214 ? -6.641 7.91 -5.047 1 93.12 214 ILE B N 1
ATOM 3993 C CA . ILE B 1 214 ? -6.469 7.652 -6.469 1 93.12 214 ILE B CA 1
ATOM 3994 C C . ILE B 1 214 ? -5.105 7.004 -6.715 1 93.12 214 ILE B C 1
ATOM 3996 O O . ILE B 1 214 ? -5.012 5.988 -7.406 1 93.12 214 ILE B O 1
ATOM 4000 N N . ILE B 1 215 ? -4.102 7.535 -6.152 1 89.44 215 ILE B N 1
ATOM 4001 C CA . ILE B 1 215 ? -2.748 7.027 -6.344 1 89.44 215 ILE B CA 1
ATOM 4002 C C . ILE B 1 215 ? -2.65 5.602 -5.805 1 89.44 215 ILE B C 1
ATOM 4004 O O . ILE B 1 215 ? -2.154 4.707 -6.492 1 89.44 215 ILE B O 1
ATOM 4008 N N . TRP B 1 216 ? -3.184 5.336 -4.66 1 91.88 216 TRP B N 1
ATOM 4009 C CA . TRP B 1 216 ? -3.043 4.043 -3.996 1 91.88 216 TRP B CA 1
ATOM 4010 C C . TRP B 1 216 ? -3.824 2.965 -4.734 1 91.88 216 TRP B C 1
ATOM 4012 O O . TRP B 1 216 ? -3.328 1.851 -4.926 1 91.88 216 TRP B O 1
ATOM 4022 N N . ILE B 1 217 ? -5.023 3.322 -5.141 1 95.69 217 ILE B N 1
ATOM 4023 C CA . ILE B 1 217 ? -5.848 2.334 -5.832 1 95.69 217 ILE B CA 1
ATOM 4024 C C . ILE B 1 217 ? -5.266 2.051 -7.215 1 95.69 217 ILE B C 1
ATOM 4026 O O . ILE B 1 217 ? -5.227 0.899 -7.652 1 95.69 217 ILE B O 1
ATOM 4030 N N . PHE B 1 218 ? -4.84 3.07 -7.867 1 94.19 218 PHE B N 1
ATOM 4031 C CA . PHE B 1 218 ? -4.293 2.92 -9.211 1 94.19 218 PHE B CA 1
ATOM 4032 C C . PHE B 1 218 ? -3.053 2.037 -9.195 1 94.19 218 PHE B C 1
ATOM 4034 O O . PHE B 1 218 ? -2.789 1.314 -10.156 1 94.19 218 PHE B O 1
ATOM 4041 N N . LYS B 1 219 ? -2.33 2.045 -8.133 1 92.56 219 LYS B N 1
ATOM 4042 C CA . LYS B 1 219 ? -1.069 1.313 -8.039 1 92.56 219 LYS B CA 1
ATOM 4043 C C . LYS B 1 219 ? -1.258 -0.024 -7.332 1 92.56 219 LYS B C 1
ATOM 4045 O O . LYS B 1 219 ? -0.294 -0.767 -7.129 1 92.56 219 LYS B O 1
ATOM 4050 N N . ALA B 1 220 ? -2.492 -0.316 -6.992 1 93.81 220 ALA B N 1
ATOM 4051 C CA . ALA B 1 220 ? -2.748 -1.54 -6.238 1 93.81 220 ALA B CA 1
ATOM 4052 C C . ALA B 1 220 ? -2.35 -2.773 -7.043 1 93.81 220 ALA B C 1
ATOM 4054 O O . ALA B 1 220 ? -2.811 -2.963 -8.172 1 93.81 220 ALA B O 1
ATOM 4055 N N . PHE B 1 221 ? -1.526 -3.605 -6.461 1 93.5 221 PHE B N 1
ATOM 4056 C CA . PHE B 1 221 ? -1.009 -4.805 -7.113 1 93.5 221 PHE B CA 1
ATOM 4057 C C . PHE B 1 221 ? -1.337 -6.047 -6.301 1 93.5 221 PHE B C 1
ATOM 4059 O O . PHE B 1 221 ? -1.889 -7.016 -6.828 1 93.5 221 PHE B O 1
ATOM 4066 N N . ALA B 1 222 ? -1.066 -6.027 -5.016 1 92.56 222 ALA B N 1
ATOM 4067 C CA . ALA B 1 222 ? -1.074 -7.207 -4.156 1 92.56 222 ALA B CA 1
ATOM 4068 C C . ALA B 1 222 ? -2.451 -7.863 -4.137 1 92.56 222 ALA B C 1
ATOM 4070 O O . ALA B 1 222 ? -2.568 -9.078 -4.332 1 92.56 222 ALA B O 1
ATOM 4071 N N . GLN B 1 223 ? -3.48 -7.055 -3.975 1 94.69 223 GLN B N 1
ATOM 4072 C CA . GLN B 1 223 ? -4.832 -7.594 -3.861 1 94.69 223 GLN B CA 1
ATOM 4073 C C . GLN B 1 223 ? -5.277 -8.242 -5.168 1 94.69 223 GLN B C 1
ATOM 4075 O O . GLN B 1 223 ? -5.867 -9.32 -5.164 1 94.69 223 GLN B O 1
ATOM 4080 N N . VAL B 1 224 ? -4.945 -7.582 -6.25 1 95 224 VAL B N 1
ATOM 4081 C CA . VAL B 1 224 ? -5.371 -8.062 -7.559 1 95 224 VAL B CA 1
ATOM 4082 C C . VAL B 1 224 ? -4.613 -9.344 -7.906 1 95 224 VAL B C 1
ATOM 4084 O O . VAL B 1 224 ? -5.211 -10.336 -8.328 1 95 224 VAL B O 1
ATOM 4087 N N . TYR B 1 225 ? -3.385 -9.344 -7.676 1 91.88 225 TYR B N 1
ATOM 4088 C CA . TYR B 1 225 ? -2.557 -10.492 -8.023 1 91.88 225 TYR B CA 1
ATOM 4089 C C . TYR B 1 225 ? -2.855 -11.672 -7.105 1 91.88 225 TYR B C 1
ATOM 4091 O O . TYR B 1 225 ? -3.025 -12.805 -7.57 1 91.88 225 TYR B O 1
ATOM 4099 N N . ALA B 1 226 ? -2.908 -11.43 -5.859 1 90.44 226 ALA B N 1
ATOM 4100 C CA . ALA B 1 226 ? -3.119 -12.5 -4.891 1 90.44 226 ALA B CA 1
ATOM 4101 C C . ALA B 1 226 ? -4.492 -13.141 -5.07 1 90.44 226 ALA B C 1
ATOM 4103 O O . ALA B 1 226 ? -4.676 -14.32 -4.77 1 90.44 226 ALA B O 1
ATOM 4104 N N . MET B 1 227 ? -5.449 -12.391 -5.559 1 92.75 227 MET B N 1
ATOM 4105 C CA . MET B 1 227 ? -6.805 -12.906 -5.699 1 92.75 227 MET B CA 1
ATOM 4106 C C . MET B 1 227 ? -6.875 -13.953 -6.809 1 92.75 227 MET B C 1
ATOM 4108 O O . MET B 1 227 ? -7.414 -15.047 -6.609 1 92.75 227 MET B O 1
ATOM 4112 N N . ASN B 1 228 ? -6.332 -13.609 -7.977 1 91.88 228 ASN B N 1
ATOM 4113 C CA . ASN B 1 228 ? -6.488 -14.539 -9.094 1 91.88 228 ASN B CA 1
ATOM 4114 C C . ASN B 1 228 ? -5.449 -14.289 -10.18 1 91.88 228 ASN B C 1
ATOM 4116 O O . ASN B 1 228 ? -5.684 -14.602 -11.352 1 91.88 228 ASN B O 1
ATOM 4120 N N . GLN B 1 229 ? -4.395 -13.617 -9.805 1 90.06 229 GLN B N 1
ATOM 4121 C CA . GLN B 1 229 ? -3.271 -13.359 -10.703 1 90.06 229 GLN B CA 1
ATOM 4122 C C . GLN B 1 229 ? -3.746 -12.766 -12.023 1 90.06 229 GLN B C 1
ATOM 4124 O O . GLN B 1 229 ? -3.266 -13.141 -13.094 1 90.06 229 GLN B O 1
ATOM 4129 N N . GLY B 1 230 ? -4.812 -11.984 -11.945 1 92.31 230 GLY B N 1
ATOM 4130 C CA . GLY B 1 230 ? -5.348 -11.32 -13.125 1 92.31 230 GLY B CA 1
ATOM 4131 C C . GLY B 1 230 ? -6.355 -12.156 -13.883 1 92.31 230 GLY B C 1
ATOM 4132 O O . GLY B 1 230 ? -6.926 -11.703 -14.883 1 92.31 230 GLY B O 1
ATOM 4133 N N . GLY B 1 231 ? -6.613 -13.328 -13.422 1 93.19 231 GLY B N 1
ATOM 4134 C CA . GLY B 1 231 ? -7.543 -14.227 -14.094 1 93.19 231 GLY B CA 1
ATOM 4135 C C . GLY B 1 231 ? -8.984 -14 -13.688 1 93.19 231 GLY B C 1
ATOM 4136 O O . GLY B 1 231 ? -9.281 -13.125 -12.867 1 93.19 231 GLY B O 1
ATOM 4137 N N . PRO B 1 232 ? -9.938 -14.766 -14.367 1 93 232 PRO B N 1
ATOM 4138 C CA . PRO B 1 232 ? -9.68 -15.734 -15.43 1 93 232 PRO B CA 1
ATOM 4139 C C . PRO B 1 232 ? -9.391 -15.078 -16.781 1 93 232 PRO B C 1
ATOM 4141 O O . PRO B 1 232 ? -9.852 -13.961 -17.031 1 93 232 PRO B O 1
ATOM 4144 N N . ASP B 1 233 ? -8.633 -15.734 -17.672 1 92.38 233 ASP B N 1
ATOM 4145 C CA . ASP B 1 233 ? -8.344 -15.297 -19.031 1 92.38 233 ASP B CA 1
ATOM 4146 C C . ASP B 1 233 ? -7.875 -13.844 -19.062 1 92.38 233 ASP B C 1
ATOM 4148 O O . ASP B 1 233 ? -8.344 -13.055 -19.875 1 92.38 233 ASP B O 1
ATOM 4152 N N . ARG B 1 234 ? -7.172 -13.438 -18.078 1 92.31 234 ARG B N 1
ATOM 4153 C CA . ARG B 1 234 ? -6.578 -12.109 -17.969 1 92.31 234 ARG B CA 1
ATOM 4154 C C . ARG B 1 234 ? -7.652 -11.039 -17.859 1 92.31 234 ARG B C 1
ATOM 4156 O O . ARG B 1 234 ? -7.395 -9.867 -18.141 1 92.31 234 ARG B O 1
ATOM 4163 N N . GLY B 1 235 ? -8.828 -11.5 -17.469 1 94.5 235 GLY B N 1
ATOM 4164 C CA . GLY B 1 235 ? -9.984 -10.625 -17.453 1 94.5 235 GLY B CA 1
ATOM 4165 C C . GLY B 1 235 ? -10.039 -9.711 -16.25 1 94.5 235 GLY B C 1
ATOM 4166 O O . GLY B 1 235 ? -10.812 -8.75 -16.219 1 94.5 235 GLY B O 1
ATOM 4167 N N . SER B 1 236 ? -9.141 -9.938 -15.25 1 95.88 236 SER B N 1
ATOM 4168 C CA . SER B 1 236 ? -9.148 -9.094 -14.062 1 95.88 236 SER B CA 1
ATOM 4169 C C . SER B 1 236 ? -7.812 -8.375 -13.891 1 95.88 236 SER B C 1
ATOM 4171 O O . SER B 1 236 ? -7.52 -7.848 -12.812 1 95.88 236 SER B O 1
ATOM 4173 N N . GLU B 1 237 ? -7.09 -8.297 -14.922 1 96.06 237 GLU B N 1
ATOM 4174 C CA . GLU B 1 237 ? -5.793 -7.633 -14.859 1 96.06 237 GLU B CA 1
ATOM 4175 C C . GLU B 1 237 ? -5.953 -6.113 -14.812 1 96.06 237 GLU B C 1
ATOM 4177 O O . GLU B 1 237 ? -6.734 -5.547 -15.578 1 96.06 237 GLU B O 1
ATOM 4182 N N . THR B 1 238 ? -5.281 -5.496 -13.867 1 96.5 238 THR B N 1
ATOM 4183 C CA . THR B 1 238 ? -5.043 -4.059 -13.891 1 96.5 238 THR B CA 1
ATOM 4184 C C . THR B 1 238 ? -3.631 -3.75 -14.383 1 96.5 238 THR B C 1
ATOM 4186 O O . THR B 1 238 ? -2.83 -4.664 -14.594 1 96.5 238 THR B O 1
ATOM 4189 N N . LEU B 1 239 ? -3.326 -2.508 -14.578 1 95.56 239 LEU B N 1
ATOM 4190 C CA . LEU B 1 239 ? -2.07 -2.113 -15.203 1 95.56 239 LEU B CA 1
ATOM 4191 C C . LEU B 1 239 ? -0.877 -2.652 -14.422 1 95.56 239 LEU B C 1
ATOM 4193 O O . LEU B 1 239 ? 0.056 -3.207 -15.008 1 95.56 239 LEU B O 1
ATOM 4197 N N . PRO B 1 240 ? -0.862 -2.59 -13.078 1 93.56 240 PRO B N 1
ATOM 4198 C CA . PRO B 1 240 ? 0.286 -3.129 -12.352 1 93.56 240 PRO B CA 1
ATOM 4199 C C . PRO B 1 240 ? 0.446 -4.637 -12.531 1 93.56 240 PRO B C 1
ATOM 4201 O O . PRO B 1 240 ? 1.566 -5.129 -12.688 1 93.56 240 PRO B O 1
ATOM 4204 N N . VAL B 1 241 ? -0.676 -5.34 -12.547 1 94 241 VAL B N 1
ATOM 4205 C CA . VAL B 1 241 ? -0.619 -6.789 -12.727 1 94 241 VAL B CA 1
ATOM 4206 C C . VAL B 1 241 ? -0.243 -7.117 -14.172 1 94 241 VAL B C 1
ATOM 4208 O O . VAL B 1 241 ? 0.522 -8.055 -14.422 1 94 241 VAL B O 1
ATOM 4211 N N . PHE B 1 242 ? -0.784 -6.355 -15.086 1 95.19 242 PHE B N 1
ATOM 4212 C CA . PHE B 1 242 ? -0.429 -6.5 -16.5 1 95.19 242 PHE B CA 1
ATOM 4213 C C . PHE B 1 242 ? 1.073 -6.336 -16.688 1 95.19 242 PHE B C 1
ATOM 4215 O O . PHE B 1 242 ? 1.706 -7.141 -17.375 1 95.19 242 PHE B O 1
ATOM 4222 N N . ALA B 1 243 ? 1.672 -5.363 -16.094 1 93.06 243 ALA B N 1
ATOM 4223 C CA . ALA B 1 243 ? 3.107 -5.113 -16.172 1 93.06 243 ALA B CA 1
ATOM 4224 C C . ALA B 1 243 ? 3.902 -6.262 -15.57 1 93.06 243 ALA B C 1
ATOM 4226 O O . ALA B 1 243 ? 4.926 -6.68 -16.109 1 93.06 243 ALA B O 1
ATOM 4227 N N . TYR B 1 244 ? 3.436 -6.711 -14.492 1 90.56 244 TYR B N 1
ATOM 4228 C CA . TYR B 1 244 ? 4.129 -7.793 -13.797 1 90.56 244 TYR B CA 1
ATOM 4229 C C . TYR B 1 244 ? 4.129 -9.062 -14.633 1 90.56 244 TYR B C 1
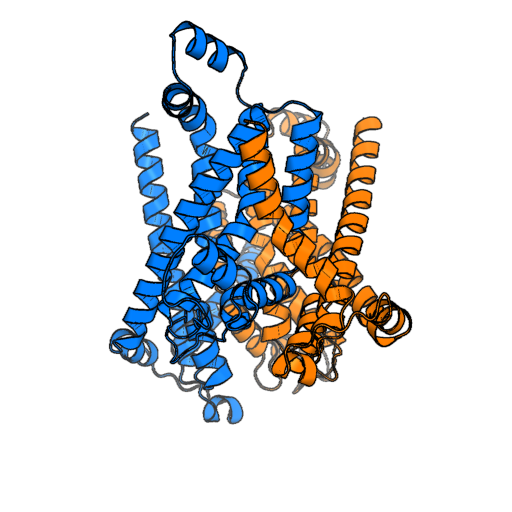ATOM 4231 O O . TYR B 1 244 ? 5.152 -9.742 -14.75 1 90.56 244 TYR B O 1
ATOM 4239 N N . ILE B 1 245 ? 3.006 -9.359 -15.18 1 90.56 245 ILE B N 1
ATOM 4240 C CA . ILE B 1 245 ? 2.873 -10.586 -15.961 1 90.56 245 ILE B CA 1
ATOM 4241 C C . ILE B 1 245 ? 3.713 -10.469 -17.234 1 90.56 245 ILE B C 1
ATOM 4243 O O . ILE B 1 245 ? 4.43 -11.406 -17.594 1 90.56 245 ILE B O 1
ATOM 4247 N N . GLU B 1 246 ? 3.674 -9.344 -17.859 1 89.44 246 GLU B N 1
ATOM 4248 C CA . GLU B 1 246 ? 4.496 -9.141 -19.047 1 89.44 246 GLU B CA 1
ATOM 4249 C C . GLU B 1 246 ? 5.98 -9.172 -18.703 1 89.44 246 GLU B C 1
ATOM 4251 O O . GLU B 1 246 ? 6.781 -9.766 -19.438 1 89.44 246 GLU B O 1
ATOM 4256 N N . GLY B 1 247 ? 6.367 -8.555 -17.688 1 87.06 247 GLY B N 1
ATOM 4257 C CA . GLY B 1 247 ? 7.762 -8.469 -17.297 1 87.06 247 GLY B CA 1
ATOM 4258 C C . GLY B 1 247 ? 8.297 -9.766 -16.719 1 87.06 247 GLY B C 1
ATOM 4259 O O . GLY B 1 247 ? 9.055 -10.477 -17.375 1 87.06 247 GLY B O 1
ATOM 4260 N N . VAL B 1 248 ? 7.887 -10.109 -15.617 1 78.56 248 VAL B N 1
ATOM 4261 C CA . VAL B 1 248 ? 8.406 -11.242 -14.867 1 78.56 248 VAL B CA 1
ATOM 4262 C C . VAL B 1 248 ? 7.824 -12.539 -15.422 1 78.56 248 VAL B C 1
ATOM 4264 O O . VAL B 1 248 ? 8.539 -13.539 -15.547 1 78.56 248 VAL B O 1
ATOM 4267 N N . GLY B 1 249 ? 6.617 -12.547 -15.789 1 78.56 249 GLY B N 1
ATOM 4268 C CA . GLY B 1 249 ? 5.969 -13.75 -16.281 1 78.56 249 GLY B CA 1
ATOM 4269 C C . GLY B 1 249 ? 6.402 -14.141 -17.672 1 78.56 249 GLY B C 1
ATOM 4270 O O . GLY B 1 249 ? 6.711 -15.312 -17.938 1 78.56 249 GLY B O 1
ATOM 4271 N N . GLN B 1 250 ? 6.473 -13.172 -18.5 1 83.31 250 GLN B N 1
ATOM 4272 C CA . GLN B 1 250 ? 6.754 -13.453 -19.906 1 83.31 250 GLN B CA 1
ATOM 4273 C C . GLN B 1 250 ? 8.164 -13.016 -20.281 1 83.31 250 GLN B C 1
ATOM 4275 O O . GLN B 1 250 ? 8.586 -13.172 -21.422 1 83.31 250 GLN B O 1
ATOM 4280 N N . PHE B 1 251 ? 8.844 -12.375 -19.328 1 81.19 251 PHE B N 1
ATOM 4281 C CA . PHE B 1 251 ? 10.227 -11.945 -19.469 1 81.19 251 PHE B CA 1
ATOM 4282 C C . PHE B 1 251 ? 10.344 -10.836 -20.5 1 81.19 251 PHE B C 1
ATOM 4284 O O . PHE B 1 251 ? 11.328 -10.758 -21.234 1 81.19 251 PHE B O 1
ATOM 4291 N N . HIS B 1 252 ? 9.297 -10.102 -20.703 1 88.88 252 HIS B N 1
ATOM 4292 C CA . HIS B 1 252 ? 9.359 -8.891 -21.516 1 88.88 252 HIS B CA 1
ATOM 4293 C C . HIS B 1 252 ? 9.539 -7.652 -20.641 1 88.88 252 HIS B C 1
ATOM 4295 O O . HIS B 1 252 ? 8.617 -6.84 -20.516 1 88.88 252 HIS B O 1
ATOM 4301 N N . TYR B 1 253 ? 10.727 -7.473 -20.219 1 87.25 253 TYR B N 1
ATOM 4302 C CA . TYR B 1 253 ? 10.992 -6.434 -19.234 1 87.25 253 TYR B CA 1
ATOM 4303 C C . TYR B 1 253 ? 10.93 -5.047 -19.859 1 87.25 253 TYR B C 1
ATOM 4305 O O . TYR B 1 253 ? 10.539 -4.078 -19.203 1 87.25 253 TYR B O 1
ATOM 4313 N N . GLY B 1 254 ? 11.344 -4.957 -21.109 1 90.12 254 GLY B N 1
ATOM 4314 C CA . GLY B 1 254 ? 11.203 -3.693 -21.812 1 90.12 254 GLY B CA 1
ATOM 4315 C C . GLY B 1 254 ? 9.758 -3.244 -21.953 1 90.12 254 GLY B C 1
ATOM 4316 O O . GLY B 1 254 ? 9.445 -2.074 -21.734 1 90.12 254 GLY B O 1
ATOM 4317 N N . VAL B 1 255 ? 8.953 -4.211 -22.312 1 91.44 255 VAL B N 1
ATOM 4318 C CA . VAL B 1 255 ? 7.527 -3.928 -22.438 1 91.44 255 VAL B CA 1
ATOM 4319 C C . VAL B 1 255 ? 6.953 -3.551 -21.062 1 91.44 255 VAL B C 1
ATOM 4321 O O . VAL B 1 255 ? 6.156 -2.613 -20.969 1 91.44 255 VAL B O 1
ATOM 4324 N N . ALA B 1 256 ? 7.34 -4.281 -20.047 1 91.75 256 ALA B N 1
ATOM 4325 C CA . ALA B 1 256 ? 6.883 -3.988 -18.703 1 91.75 256 ALA B CA 1
ATOM 4326 C C . ALA B 1 256 ? 7.285 -2.58 -18.281 1 91.75 256 ALA B C 1
ATOM 4328 O O . ALA B 1 256 ? 6.508 -1.871 -17.625 1 91.75 256 ALA B O 1
ATOM 4329 N N . ALA B 1 257 ? 8.469 -2.201 -18.625 1 92.88 257 ALA B N 1
ATOM 4330 C CA . ALA B 1 257 ? 8.945 -0.85 -18.328 1 92.88 257 ALA B CA 1
ATOM 4331 C C . ALA B 1 257 ? 8.109 0.193 -19.062 1 92.88 257 ALA B C 1
ATOM 4333 O O . ALA B 1 257 ? 7.766 1.236 -18.5 1 92.88 257 ALA B O 1
ATOM 4334 N N . ALA B 1 258 ? 7.848 -0.079 -20.266 1 94.81 258 ALA B N 1
ATOM 4335 C CA . ALA B 1 258 ? 7.02 0.827 -21.062 1 94.81 258 ALA B CA 1
ATOM 4336 C C . ALA B 1 258 ? 5.625 0.965 -20.453 1 94.81 258 ALA B C 1
ATOM 4338 O O . ALA B 1 258 ? 5.07 2.064 -20.391 1 94.81 258 ALA B O 1
ATOM 4339 N N . ILE B 1 259 ? 5.055 -0.158 -20.016 1 94.75 259 ILE B N 1
ATOM 4340 C CA . ILE B 1 259 ? 3.762 -0.132 -19.344 1 94.75 259 ILE B CA 1
ATOM 4341 C C . ILE B 1 259 ? 3.84 0.759 -18.094 1 94.75 259 ILE B C 1
ATOM 4343 O O . ILE B 1 259 ? 2.932 1.552 -17.844 1 94.75 259 ILE B O 1
ATOM 4347 N N . SER B 1 260 ? 4.879 0.628 -17.375 1 93.44 260 SER B N 1
ATOM 4348 C CA . SER B 1 260 ? 5.07 1.406 -16.156 1 93.44 260 SER B CA 1
ATOM 4349 C C . SER B 1 260 ? 5.141 2.898 -16.453 1 93.44 260 SER B C 1
ATOM 4351 O O . SER B 1 260 ? 4.57 3.715 -15.727 1 93.44 260 SER B O 1
ATOM 4353 N N . ILE B 1 261 ? 5.844 3.277 -17.484 1 93.31 261 ILE B N 1
ATOM 4354 C CA . ILE B 1 261 ? 5.965 4.68 -17.859 1 93.31 261 ILE B CA 1
ATOM 4355 C C . ILE B 1 261 ? 4.602 5.219 -18.281 1 93.31 261 ILE B C 1
ATOM 4357 O O . ILE B 1 261 ? 4.215 6.324 -17.891 1 93.31 261 ILE B O 1
ATOM 4361 N N . LEU B 1 262 ? 3.951 4.473 -19.047 1 94.06 262 LEU B N 1
ATOM 4362 C CA . LEU B 1 262 ? 2.615 4.887 -19.469 1 94.06 262 LEU B CA 1
ATOM 4363 C C . LEU B 1 262 ? 1.686 5.016 -18.266 1 94.06 262 LEU B C 1
ATOM 4365 O O . LEU B 1 262 ? 0.829 5.902 -18.234 1 94.06 262 LEU B O 1
ATOM 4369 N N . THR B 1 263 ? 1.837 4.059 -17.344 1 92.38 263 THR B N 1
ATOM 4370 C CA . THR B 1 263 ? 1.055 4.125 -16.109 1 92.38 263 THR B CA 1
ATOM 4371 C C . THR B 1 263 ? 1.348 5.418 -15.352 1 92.38 263 THR B C 1
ATOM 4373 O O . THR B 1 263 ? 0.43 6.07 -14.852 1 92.38 263 THR B O 1
ATOM 4376 N N . ILE B 1 264 ? 2.576 5.809 -15.234 1 90.94 264 ILE B N 1
ATOM 4377 C CA . ILE B 1 264 ? 2.98 7.039 -14.57 1 90.94 264 ILE B CA 1
ATOM 4378 C C . ILE B 1 264 ? 2.365 8.242 -15.281 1 90.94 264 ILE B C 1
ATOM 4380 O O . ILE B 1 264 ? 1.805 9.133 -14.641 1 90.94 264 ILE B O 1
ATOM 4384 N N . VAL B 1 265 ? 2.449 8.266 -16.578 1 91.38 265 VAL B N 1
ATOM 4385 C CA . VAL B 1 265 ? 1.912 9.359 -17.391 1 91.38 265 VAL B CA 1
ATOM 4386 C C . VAL B 1 265 ? 0.404 9.461 -17.172 1 91.38 265 VAL B C 1
ATOM 4388 O O . VAL B 1 265 ? -0.131 10.562 -17.016 1 91.38 265 VAL B O 1
ATOM 4391 N N . MET B 1 266 ? -0.266 8.367 -17.141 1 91.75 266 MET B N 1
ATOM 4392 C CA . MET B 1 266 ? -1.709 8.352 -16.906 1 91.75 266 MET B CA 1
ATOM 4393 C C . MET B 1 266 ? -2.053 8.867 -15.516 1 91.75 266 MET B C 1
ATOM 4395 O O . MET B 1 266 ? -3.018 9.617 -15.352 1 91.75 266 MET B O 1
ATOM 4399 N N . LEU B 1 267 ? -1.295 8.406 -14.586 1 89.81 267 LEU B N 1
ATOM 4400 C CA . LEU B 1 267 ? -1.527 8.852 -13.219 1 89.81 267 LEU B CA 1
ATOM 4401 C C . LEU B 1 267 ? -1.343 10.359 -13.102 1 89.81 267 LEU B C 1
ATOM 4403 O O . LEU B 1 267 ? -2.137 11.039 -12.445 1 89.81 267 LEU B O 1
ATOM 4407 N N . ILE B 1 268 ? -0.321 10.906 -13.719 1 86 268 ILE B N 1
ATOM 4408 C CA . ILE B 1 268 ? -0.07 12.344 -13.703 1 86 268 ILE B CA 1
ATOM 4409 C C . ILE B 1 268 ? -1.217 13.078 -14.398 1 86 268 ILE B C 1
ATOM 4411 O O . ILE B 1 268 ? -1.668 14.125 -13.93 1 86 268 ILE B O 1
ATOM 4415 N N . ALA B 1 269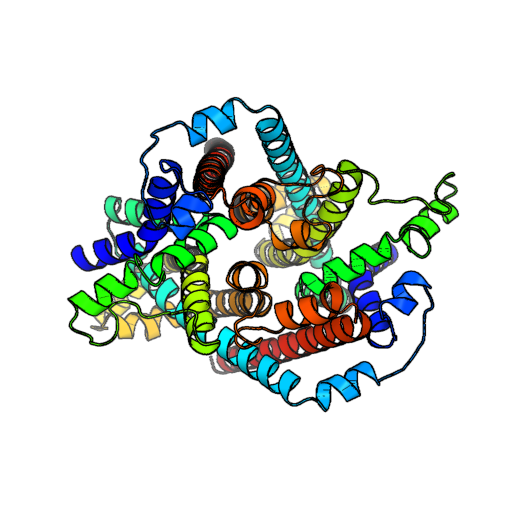 ? -1.645 12.523 -15.469 1 86.31 269 ALA B N 1
ATOM 4416 C CA . ALA B 1 269 ? -2.752 13.125 -16.203 1 86.31 269 ALA B CA 1
ATOM 4417 C C . ALA B 1 269 ? -4.02 13.156 -15.359 1 86.31 269 ALA B C 1
ATOM 4419 O O . ALA B 1 269 ? -4.688 14.195 -15.273 1 86.31 269 ALA B O 1
ATOM 4420 N N . VAL B 1 270 ? -4.293 12.031 -14.703 1 83.75 270 VAL B N 1
ATOM 4421 C CA . VAL B 1 270 ? -5.48 11.938 -13.859 1 83.75 270 VAL B CA 1
ATOM 4422 C C . VAL B 1 270 ? -5.348 12.898 -12.68 1 83.75 270 VAL B C 1
ATOM 4424 O O . VAL B 1 270 ? -6.309 13.586 -12.32 1 83.75 270 VAL B O 1
ATOM 4427 N N . MET B 1 271 ? -4.207 13.008 -12.148 1 81.31 271 MET B N 1
ATOM 4428 C CA . MET B 1 271 ? -3.971 13.875 -11 1 81.31 271 MET B CA 1
ATOM 4429 C C . MET B 1 271 ? -4.027 15.344 -11.414 1 81.31 271 MET B C 1
ATOM 4431 O O . MET B 1 271 ? -4.523 16.188 -10.664 1 81.31 271 MET B O 1
ATOM 4435 N N . SER B 1 272 ? -3.447 15.68 -12.547 1 78.5 272 SER B N 1
ATOM 4436 C CA . SER B 1 272 ? -3.5 17.047 -13.047 1 78.5 272 SER B CA 1
ATOM 4437 C C . SER B 1 272 ? -4.941 17.5 -13.266 1 78.5 272 SER B C 1
ATOM 4439 O O . SER B 1 272 ? -5.293 18.641 -12.938 1 78.5 272 SER B O 1
ATOM 4441 N N . PHE B 1 273 ? -5.652 16.578 -13.805 1 75 273 PHE B N 1
ATOM 4442 C CA . PHE B 1 273 ? -7.066 16.875 -14.008 1 75 273 PHE B CA 1
ATOM 4443 C C . PHE B 1 273 ? -7.77 17.094 -12.672 1 75 273 PHE B C 1
ATOM 4445 O O . PHE B 1 273 ? -8.555 18.031 -12.516 1 75 273 PHE B O 1
ATOM 4452 N N . TYR B 1 274 ? -7.414 16.234 -11.742 1 72.88 274 TYR B N 1
ATOM 4453 C CA . TYR B 1 274 ? -7.977 16.344 -10.398 1 72.88 274 TYR B CA 1
ATOM 4454 C C . TYR B 1 274 ? -7.602 17.672 -9.758 1 72.88 274 TYR B C 1
ATOM 4456 O O . TYR B 1 274 ? -8.461 18.344 -9.188 1 72.88 274 TYR B O 1
ATOM 4464 N N . PHE B 1 275 ? -6.441 18.188 -9.938 1 69.12 275 PHE B N 1
ATOM 4465 C CA . PHE B 1 275 ? -5.977 19.438 -9.344 1 69.12 275 PHE B CA 1
ATOM 4466 C C . PHE B 1 275 ? -6.625 20.641 -10.016 1 69.12 275 PHE B C 1
ATOM 4468 O O . PHE B 1 275 ? -6.949 21.625 -9.359 1 69.12 275 PHE B O 1
ATOM 4475 N N . ARG B 1 276 ? -6.777 20.594 -11.258 1 69.31 276 ARG B N 1
ATOM 4476 C CA . ARG B 1 276 ? -7.414 21.672 -11.992 1 69.31 276 ARG B CA 1
ATOM 4477 C C . ARG B 1 276 ? -8.859 21.859 -11.547 1 69.31 276 ARG B C 1
ATOM 4479 O O . ARG B 1 276 ? -9.336 23 -11.422 1 69.31 276 ARG B O 1
ATOM 4486 N N . LEU B 1 277 ? -9.477 20.75 -11.328 1 63.22 277 LEU B N 1
ATOM 4487 C CA . LEU B 1 277 ? -10.867 20.812 -10.875 1 63.22 277 LEU B CA 1
ATOM 4488 C C . LEU B 1 277 ? -10.969 21.469 -9.508 1 63.22 277 LEU B C 1
ATOM 4490 O O . LEU B 1 277 ? -11.883 22.25 -9.258 1 63.22 277 LEU B O 1
ATOM 4494 N N . ILE B 1 278 ? -9.992 21.234 -8.742 1 61.19 278 ILE B N 1
ATOM 4495 C CA . ILE B 1 278 ? -9.984 21.781 -7.387 1 61.19 278 ILE B CA 1
ATOM 4496 C C . ILE B 1 278 ? -9.664 23.266 -7.43 1 61.19 278 ILE B C 1
ATOM 4498 O O . ILE B 1 278 ? -10.281 24.062 -6.719 1 61.19 278 ILE B O 1
ATOM 4502 N N . LEU B 1 279 ? -8.641 23.578 -8.133 1 57.31 279 LEU B N 1
ATOM 4503 C CA . LEU B 1 279 ? -8.258 24.969 -8.234 1 57.31 279 LEU B CA 1
ATOM 4504 C C . LEU B 1 279 ? -9.391 25.812 -8.82 1 57.31 279 LEU B C 1
ATOM 4506 O O . LEU B 1 279 ? -9.617 26.938 -8.398 1 57.31 279 LEU B O 1
ATOM 4510 N N . LYS B 1 280 ? -9.992 25.344 -9.711 1 58.62 280 LYS B N 1
ATOM 4511 C CA . LYS B 1 280 ? -11.125 26.047 -10.289 1 58.62 280 LYS B CA 1
ATOM 4512 C C . LYS B 1 280 ? -12.219 26.281 -9.242 1 58.62 280 LYS B C 1
ATOM 4514 O O . LYS B 1 280 ? -12.836 27.344 -9.211 1 58.62 280 LYS B O 1
ATOM 4519 N N . GLN B 1 281 ? -12.297 25.297 -8.469 1 55.06 281 GLN B N 1
ATOM 4520 C CA . GLN B 1 281 ? -13.305 25.438 -7.422 1 55.06 281 GLN B CA 1
ATOM 4521 C C . GLN B 1 281 ? -12.875 26.484 -6.391 1 55.06 281 GLN B C 1
ATOM 4523 O O . GLN B 1 281 ? -13.719 27.188 -5.836 1 55.06 281 GLN B O 1
ATOM 4528 N N . GLU B 1 282 ? -11.602 26.469 -6.109 1 53.81 282 GLU B N 1
ATOM 4529 C CA . GLU B 1 282 ? -11.086 27.469 -5.172 1 53.81 282 GLU B CA 1
ATOM 4530 C C . GLU B 1 282 ? -11.203 28.875 -5.742 1 53.81 282 GLU B C 1
ATOM 4532 O O . GLU B 1 282 ? -11.453 29.828 -5.004 1 53.81 282 GLU B O 1
ATOM 4537 N N . GLU B 1 283 ? -10.852 29.016 -6.988 1 52.81 283 GLU B N 1
ATOM 4538 C CA . GLU B 1 283 ? -11.008 30.328 -7.602 1 52.81 283 GLU B CA 1
ATOM 4539 C C . GLU B 1 283 ? -12.477 30.766 -7.617 1 52.81 283 GLU B C 1
ATOM 4541 O O . GLU B 1 283 ? -12.773 31.953 -7.535 1 52.81 283 GLU B O 1
ATOM 4546 N N . GLU B 1 284 ? -13.25 29.844 -7.723 1 47.84 284 GLU B N 1
ATOM 4547 C CA . GLU B 1 284 ? -14.656 30.219 -7.746 1 47.84 284 GLU B CA 1
ATOM 4548 C C . GLU B 1 284 ? -15.164 30.531 -6.34 1 47.84 284 GLU B C 1
ATOM 4550 O O . GLU B 1 284 ? -16.188 31.203 -6.184 1 47.84 284 GLU B O 1
ATOM 4555 N N . LEU B 1 285 ? -14.344 30.172 -5.391 1 42.72 285 LEU B N 1
ATOM 4556 C CA . LEU B 1 285 ? -14.742 30.625 -4.062 1 42.72 285 LEU B CA 1
ATOM 4557 C C . LEU B 1 285 ? -14.078 31.969 -3.732 1 42.72 285 LEU B C 1
ATOM 4559 O O . LEU B 1 285 ? -12.93 32.188 -4.117 1 42.72 285 LEU B O 1
#

Nearest PDB structures (foldseek):
  8ja7-assembly1_A  TM=9.191E-01  e=7.347E-12  Mycobacterium tuberculosis H37Rv
  2r6g-assembly1_F  TM=8.627E-01  e=1.274E-10  Escherichia coli K-12
  3puy-assembly1_F  TM=8.594E-01  e=1.274E-10  Escherichia coli K-12
  3puz-assembly1_F  TM=8.533E-01  e=5.069E-10  Escherichia coli K-12
  4jbw-assembly1_F  TM=8.709E-01  e=9.655E-10  Escherichia coli K-12

Radius of gyration: 24.77 Å; Cα contacts (8 Å, |Δi|>4): 724; chains: 2; bounding box: 72×67×62 Å

Foldseek 3Di:
DVVVVVVVVCVVCVVVVVLVQLLQFFFFPVCVVVVDTHGNGCVLVVVLVPDPVNVLQVVLLVVLLVVLLVLLLVLLLVLLVVLLVDDDVVNVVSLVVLVVLLPDDLLVLLVVLCQLQAQQRHVVLVVCVVVPHPDSNRDRQQPFLVSLSVSLSVSSSSNSSSVSNVVSNVQVVVFDVVLVVVCVVVVHDPVRCCVPPVCVSCVVVSLVSSLVSSVCSSQDDCSQCSNPLCDDVNSNDHLNSVLCCCCVVRVRNSSSSSSVVVSVVVSVVVSVVSVVVSVVVVVVD/DVVVVVVVVCVVCVVVVVLVQLLQFFFFPVCVVVVDTHGNGCVLVVVLVVDPVNVLQVVLLVVLLVVLLVLLQVLLLVLLVVLLVDDDVVNVVSLVVLVVLQPDDLLVLLVVLCQLQAQQRHVVLVVCVVVPHPDSNRDRQQPFLVSLSVSLSVSSSSNSSSVSSVVSNVQVVVFDVVLVVVCVVVVHDPVRCCVPPVCVSCVVVSLVSSLVSSVCSSQDDCSQCSNPLCDDVVSNDHLNSVLCCCCVVRVRNSSSSSSVVVSVVVSVVVSVVSVVVSVVVVVVD

Secondary structure (DSSP, 8-state):
-HHHHHHHHHHHHHHHHHHHHHHTEE--HHHHHHT--EE-TTHHHHHHHH-HHHHHHHHHHHHHHHHHHHHHHHHHHHHHHHHHHS-HHHHHH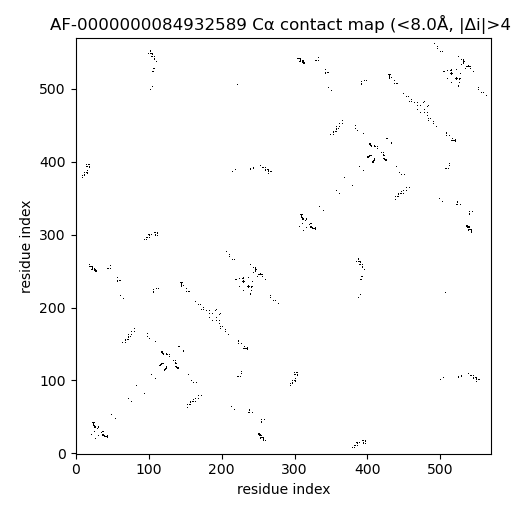HHHHHHHHHHS-HHHHHHHHHHHT-TTT-HHHHHHHHTT-SS-SS--TTSSHHHHHHHHHHHHHHHHHHHHHHHHHHHHTTS-HHHHHHHHHTT--HHHHIIIIIHHHTHHHHHHHHHHHHHHHHT--HHHHHHHTT-STTTT--HHHHHHIIIIIT--HHHHHHHHHHHHHHHHHHHHHHHHHHHHHHHH-/-HHHHHHHHHHHHHHHHHHHHHHTEE--HHHHHHT--EE-TTHHHHHHHT-HHHHHHHHHHHHHHHHHHHHHHHHHHHHHHHHHHS-HHHHHHHHHHHHHHHHS-HHHHHHHHHHHT-TTT-HHHHHHHHTT-SS-SS--TTSSHHHHHHHHHHHHHHHHHHHHHHHHHHHHTTS-HHHHHHHHHTT--HHHHIIIIIHHHTHHHHHHHHHHHHHHHHT--HHHHHHHTT-STTTT--HHHHHHIIIIIT--HHHHHHHHHHHHHHHHHHHHHHHHHHHHHHHH-